Protein AF-0000000080694492 (afdb_homodimer)

pLDDT: mean 88.59, std 16.04, range [27.89, 98.94]

Structure (mmCIF, N/CA/C/O backbone):
data_AF-0000000080694492-model_v1
#
loop_
_entity.id
_entity.type
_entity.pdbx_description
1 polymer 'LacI family transcription regulator'
#
loop_
_atom_site.group_PDB
_atom_site.id
_atom_site.type_symbol
_atom_site.label_atom_id
_atom_site.label_alt_id
_atom_site.label_comp_id
_atom_site.label_asym_id
_atom_site.label_entity_id
_atom_site.label_seq_id
_atom_site.pdbx_PDB_ins_code
_atom_site.Cartn_x
_atom_site.Cartn_y
_atom_site.Cartn_z
_atom_site.occupancy
_atom_site.B_iso_or_equiv
_atom_site.auth_seq_id
_atom_site.auth_comp_id
_atom_site.auth_asym_id
_atom_site.auth_atom_id
_atom_site.pdbx_PDB_model_num
ATOM 1 N N . MET A 1 1 ? -54.281 37.969 2.914 1 27.89 1 MET A N 1
ATOM 2 C CA . MET A 1 1 ? -53.062 38.781 3.066 1 27.89 1 MET A CA 1
ATOM 3 C C . MET A 1 1 ? -52.062 38.094 3.977 1 27.89 1 MET A C 1
ATOM 5 O O . MET A 1 1 ? -52.094 38.25 5.195 1 27.89 1 MET A O 1
ATOM 9 N N . ALA A 1 2 ? -51.906 36.781 3.803 1 36.03 2 ALA A N 1
ATOM 10 C CA . ALA A 1 2 ? -51.125 35.844 4.605 1 36.03 2 ALA A CA 1
ATOM 11 C C . ALA A 1 2 ? -49.688 36.312 4.781 1 36.03 2 ALA A C 1
ATOM 13 O O . ALA A 1 2 ? -49.031 36.719 3.812 1 36.03 2 ALA A O 1
ATOM 14 N N . ASP A 1 3 ? -49.281 36.844 5.973 1 31.55 3 ASP A N 1
ATOM 15 C CA . ASP A 1 3 ? -48.031 37.375 6.457 1 31.55 3 ASP A CA 1
ATOM 16 C C . ASP A 1 3 ? -46.875 36.375 6.188 1 31.55 3 ASP A C 1
ATOM 18 O O . ASP A 1 3 ? -46.906 35.25 6.66 1 31.55 3 ASP A O 1
ATOM 22 N N . GLU A 1 4 ? -46.375 36.344 5.02 1 32.44 4 GLU A N 1
ATOM 23 C CA . GLU A 1 4 ? -45.281 35.469 4.605 1 32.44 4 GLU A CA 1
ATOM 24 C C . GLU A 1 4 ? -44.062 35.594 5.523 1 32.44 4 GLU A C 1
ATOM 26 O O . GLU A 1 4 ? -43.469 36.688 5.621 1 32.44 4 GLU A O 1
ATOM 31 N N . LYS A 1 5 ? -44.094 34.906 6.691 1 36.56 5 LYS A N 1
ATOM 32 C CA . LYS A 1 5 ? -43 34.969 7.645 1 36.56 5 LYS A CA 1
ATOM 33 C C . LYS A 1 5 ? -41.656 34.812 6.938 1 36.56 5 LYS A C 1
ATOM 35 O O . LYS A 1 5 ? -41.469 33.938 6.102 1 36.56 5 LYS A O 1
ATOM 40 N N . PRO A 1 6 ? -40.875 35.938 6.855 1 32.25 6 PRO A N 1
ATOM 41 C CA . PRO A 1 6 ? -39.594 35.906 6.156 1 32.25 6 PRO A CA 1
ATOM 42 C C . PRO A 1 6 ? -38.719 34.75 6.613 1 32.25 6 PRO A C 1
ATOM 44 O O . PRO A 1 6 ? -38.781 34.312 7.77 1 32.25 6 PRO A O 1
ATOM 47 N N . LEU A 1 7 ? -38.5 33.688 5.824 1 34.47 7 LEU A N 1
ATOM 48 C CA . LEU A 1 7 ? -37.562 32.625 6.07 1 34.47 7 LEU A CA 1
ATOM 49 C C . LEU A 1 7 ? -36.25 33.156 6.617 1 34.47 7 LEU A C 1
ATOM 51 O O . LEU A 1 7 ? -35.562 33.938 5.953 1 34.47 7 LEU A O 1
ATOM 55 N N . ILE A 1 8 ? -36.188 33.5 7.875 1 30.88 8 ILE A N 1
ATOM 56 C CA . ILE A 1 8 ? -34.938 33.906 8.531 1 30.88 8 ILE A CA 1
ATOM 57 C C . ILE A 1 8 ? -33.781 33.062 8.039 1 30.88 8 ILE A C 1
ATOM 59 O O . ILE A 1 8 ? -33.844 31.828 8.078 1 30.88 8 ILE A O 1
ATOM 63 N N . ARG A 1 9 ? -33 33.562 7.129 1 31.31 9 ARG A N 1
ATOM 64 C CA . ARG A 1 9 ? -31.703 33 6.707 1 31.31 9 ARG A CA 1
ATOM 65 C C . ARG A 1 9 ? -30.891 32.562 7.91 1 31.31 9 ARG A C 1
ATOM 67 O O . ARG A 1 9 ? -30.562 33.344 8.789 1 31.31 9 ARG A O 1
ATOM 74 N N . LYS A 1 10 ? -31.172 31.375 8.32 1 35.19 10 LYS A N 1
ATOM 75 C CA . LYS A 1 10 ? -30.25 30.828 9.32 1 35.19 10 LYS A CA 1
ATOM 76 C C . LYS A 1 10 ? -28.828 31.281 9.055 1 35.19 10 LYS A C 1
ATOM 78 O O . LYS A 1 10 ? -28.312 31.125 7.938 1 35.19 10 LYS A O 1
ATOM 83 N N . ARG A 1 11 ? -28.406 32.344 9.656 1 31.98 11 ARG A N 1
ATOM 84 C CA . ARG A 1 11 ? -27.016 32.719 9.648 1 31.98 11 ARG A CA 1
ATOM 85 C C . ARG A 1 11 ? -26.094 31.516 9.617 1 31.98 11 ARG A C 1
ATOM 87 O O . ARG A 1 11 ? -26.188 30.641 10.477 1 31.98 11 ARG A O 1
ATOM 94 N N . ARG A 1 12 ? -25.75 31.047 8.523 1 35.03 12 ARG A N 1
ATOM 95 C CA . ARG A 1 12 ? -24.859 30 8.062 1 35.03 12 ARG A CA 1
ATOM 96 C C . ARG A 1 12 ? -23.641 29.891 8.969 1 35.03 12 ARG A C 1
ATOM 98 O O . ARG A 1 12 ? -22.734 29.094 8.703 1 35.03 12 ARG A O 1
ATOM 105 N N . GLY A 1 13 ? -23.219 30.984 9.586 1 33 13 GLY A N 1
ATOM 106 C CA . GLY A 1 13 ? -21.969 30.953 10.328 1 33 13 GLY A CA 1
ATOM 107 C C . GLY A 1 13 ? -22.031 30.062 11.555 1 33 13 GLY A C 1
ATOM 108 O O . GLY A 1 13 ? -22.109 30.562 12.68 1 33 13 GLY A O 1
ATOM 109 N N . ALA A 1 14 ? -22.875 29.266 11.742 1 38.47 14 ALA A N 1
ATOM 110 C CA . ALA A 1 14 ? -22.875 28.406 12.914 1 38.47 14 ALA A CA 1
ATOM 111 C C . ALA A 1 14 ? -21.484 27.891 13.227 1 38.47 14 ALA A C 1
ATOM 113 O O . ALA A 1 14 ? -20.875 27.188 12.406 1 38.47 14 ALA A O 1
ATOM 114 N N . GLY A 1 15 ? -20.547 28.578 13.867 1 43.75 15 GLY A N 1
ATOM 115 C CA . GLY A 1 15 ? -19.141 28.625 14.227 1 43.75 15 GLY A CA 1
ATOM 116 C C . GLY A 1 15 ? -18.562 27.266 14.57 1 43.75 15 GLY A C 1
ATOM 117 O O . GLY A 1 15 ? -19.281 26.391 15.062 1 43.75 15 GLY A O 1
ATOM 118 N N . ARG A 1 16 ? -17.547 26.781 13.82 1 56 16 ARG A N 1
ATOM 119 C CA . ARG A 1 16 ? -16.703 25.656 14.211 1 56 16 ARG A CA 1
ATOM 120 C C . ARG A 1 16 ? -16.547 25.594 15.727 1 56 16 ARG A C 1
ATOM 122 O O . ARG A 1 16 ? -16.469 26.625 16.391 1 56 16 ARG A O 1
ATOM 129 N N . VAL A 1 17 ? -16.891 24.406 16.25 1 64.44 17 VAL A N 1
ATOM 130 C CA . VAL A 1 17 ? -16.641 24.234 17.672 1 64.44 17 VAL A CA 1
ATOM 131 C C . VAL A 1 17 ? -15.25 24.734 18.016 1 64.44 17 VAL A C 1
ATOM 133 O O . VAL A 1 17 ? -14.273 24.406 17.344 1 64.44 17 VAL A O 1
ATOM 136 N N . THR A 1 18 ? -15.18 25.734 18.766 1 72.88 18 THR A N 1
ATOM 137 C CA . THR A 1 18 ? -13.914 26.328 19.188 1 72.88 18 THR A CA 1
ATOM 138 C C . THR A 1 18 ? -13.445 25.688 20.5 1 72.88 18 THR A C 1
ATOM 140 O O . THR A 1 18 ? -14.203 24.969 21.156 1 72.88 18 THR A O 1
ATOM 143 N N . ILE A 1 19 ? -12.18 25.922 20.672 1 80 19 ILE A N 1
ATOM 144 C CA . ILE A 1 19 ? -11.617 25.438 21.938 1 80 19 ILE A CA 1
ATOM 145 C C . ILE A 1 19 ? -12.406 26.016 23.109 1 80 19 ILE A C 1
ATOM 147 O O . ILE A 1 19 ? -12.578 25.359 24.141 1 80 19 ILE A O 1
ATOM 151 N N . THR A 1 20 ? -12.953 27.188 22.891 1 80.69 20 THR A N 1
ATOM 152 C CA . THR A 1 20 ? -13.742 27.844 23.938 1 80.69 20 THR A CA 1
ATOM 153 C C . THR A 1 20 ? -15.062 27.109 24.156 1 80.69 20 THR A C 1
ATOM 155 O O . THR A 1 20 ? -15.516 26.984 25.297 1 80.69 20 THR A O 1
ATOM 158 N N . ALA A 1 21 ? -15.609 26.625 23.078 1 83.62 21 ALA A N 1
ATOM 159 C CA . ALA A 1 21 ? -16.844 25.859 23.188 1 83.62 21 ALA A CA 1
ATOM 160 C C . ALA A 1 21 ? -16.609 24.562 23.969 1 83.62 21 ALA A C 1
ATOM 162 O O . ALA A 1 21 ? -17.438 24.172 24.797 1 83.62 21 ALA A O 1
ATOM 163 N N . VAL A 1 22 ? -15.531 23.938 23.656 1 86.06 22 VAL A N 1
ATOM 164 C CA . VAL A 1 22 ? -15.172 22.719 24.359 1 86.06 22 VAL A CA 1
ATOM 165 C C . VAL A 1 22 ? -14.961 23.016 25.844 1 86.06 22 VAL A C 1
ATOM 167 O O . VAL A 1 22 ? -15.461 22.297 26.703 1 86.06 22 VAL A O 1
ATOM 170 N N . ALA A 1 23 ? -14.25 24.062 26.141 1 88.44 23 ALA A N 1
ATOM 171 C CA . ALA A 1 23 ? -13.953 24.469 27.516 1 88.44 23 ALA A CA 1
ATOM 172 C C . ALA A 1 23 ? -15.242 24.719 28.297 1 88.44 23 ALA A C 1
ATOM 174 O O . ALA A 1 23 ? -15.398 24.234 29.406 1 88.44 23 ALA A O 1
ATOM 175 N N . ARG A 1 24 ? -16.156 25.375 27.672 1 89.12 24 ARG A N 1
ATOM 176 C CA . ARG A 1 24 ? -17.438 25.703 28.281 1 89.12 24 ARG A CA 1
ATOM 177 C C . ARG A 1 24 ? -18.234 24.438 28.609 1 89.12 24 ARG A C 1
ATOM 179 O O . ARG A 1 24 ? -18.734 24.281 29.734 1 89.12 24 ARG A O 1
ATOM 186 N N . GLN A 1 25 ? -18.234 23.609 27.672 1 89.38 25 GLN A N 1
ATOM 187 C CA . GLN A 1 25 ? -19.047 22.406 27.859 1 89.38 25 GLN A CA 1
ATOM 188 C C . GLN A 1 25 ? -18.406 21.453 28.859 1 89.38 25 GLN A C 1
ATOM 190 O O . GLN A 1 25 ? -19.109 20.766 29.609 1 89.38 25 GLN A O 1
ATOM 195 N N . ALA A 1 26 ? -17.141 21.359 28.828 1 90.5 26 ALA A N 1
ATOM 196 C CA . ALA A 1 26 ? -16.422 20.484 29.734 1 90.5 26 ALA A CA 1
ATOM 197 C C . ALA A 1 26 ? -16.281 21.109 31.125 1 90.5 26 ALA A C 1
ATOM 199 O O . ALA A 1 26 ? -15.891 20.438 32.094 1 90.5 26 ALA A O 1
ATOM 200 N N . GLY A 1 27 ? -16.5 22.375 31.312 1 91.06 27 GLY A N 1
ATOM 201 C CA . GLY A 1 27 ? -16.406 23.062 32.594 1 91.06 27 GLY A CA 1
ATOM 202 C C . GLY A 1 27 ? -14.977 23.344 33 1 91.06 27 GLY A C 1
ATOM 203 O O . GLY A 1 27 ? -14.633 23.234 34.188 1 91.06 27 GLY A O 1
ATOM 204 N N . VAL A 1 28 ? -14.148 23.531 32.031 1 91.88 28 VAL A N 1
ATOM 205 C CA . VAL A 1 28 ? -12.75 23.828 32.312 1 91.88 28 VAL A CA 1
ATOM 206 C C . VAL A 1 28 ? -12.305 25.062 31.516 1 91.88 28 VAL A C 1
ATOM 208 O O . VAL A 1 28 ? -13.078 25.609 30.734 1 91.88 28 VAL A O 1
ATOM 211 N N . SER A 1 29 ? -11.086 25.562 31.781 1 88.38 29 SER A N 1
ATOM 212 C CA . SER A 1 29 ? -10.523 26.672 31.031 1 88.38 29 SER A CA 1
ATOM 213 C C . SER A 1 29 ? -10.055 26.219 29.656 1 88.38 29 SER A C 1
ATOM 215 O O . SER A 1 29 ? -9.766 25.047 29.438 1 88.38 29 SER A O 1
ATOM 217 N N . ALA A 1 30 ? -9.938 27.188 28.703 1 87.12 30 ALA A N 1
ATOM 218 C CA . ALA A 1 30 ? -9.398 26.891 27.375 1 87.12 30 ALA A CA 1
ATOM 219 C C . ALA A 1 30 ? -7.965 26.391 27.469 1 87.12 30 ALA A C 1
ATOM 221 O O . ALA A 1 30 ? -7.555 25.531 26.688 1 87.12 30 ALA A O 1
ATOM 222 N N . ILE A 1 31 ? -7.266 26.859 28.438 1 80.94 31 ILE A N 1
ATOM 223 C CA . ILE A 1 31 ? -5.879 26.453 28.656 1 80.94 31 ILE A CA 1
ATOM 224 C C . ILE A 1 31 ? -5.828 24.969 29.031 1 80.94 31 ILE A C 1
ATOM 226 O O . ILE A 1 31 ? -4.949 24.234 28.578 1 80.94 31 ILE A O 1
ATOM 230 N N . THR A 1 32 ? -6.781 24.625 29.812 1 86.56 32 THR A N 1
ATOM 231 C CA . THR A 1 32 ? -6.84 23.219 30.234 1 86.56 32 THR A CA 1
ATOM 232 C C . THR A 1 32 ? -7.156 22.312 29.047 1 86.56 32 THR A C 1
ATOM 234 O O . THR A 1 32 ? -6.598 21.219 28.938 1 86.56 32 THR A O 1
ATOM 237 N N . VAL A 1 33 ? -8.039 22.781 28.172 1 84.62 33 VAL A N 1
ATOM 238 C CA . VAL A 1 33 ? -8.359 22.016 26.969 1 84.62 33 VAL A CA 1
ATOM 239 C C . VAL A 1 33 ? -7.121 21.922 26.078 1 84.62 33 VAL A C 1
ATOM 241 O O . VAL A 1 33 ? -6.824 20.859 25.531 1 84.62 33 VAL A O 1
ATOM 244 N N . SER A 1 34 ? -6.398 22.984 26 1 78.5 34 SER A N 1
ATOM 245 C CA . SER A 1 34 ? -5.168 23 25.219 1 78.5 34 SER A CA 1
ATOM 246 C C . SER A 1 34 ? -4.145 22.016 25.781 1 78.5 34 SER A C 1
ATOM 248 O O . SER A 1 34 ? -3.508 21.281 25.016 1 78.5 34 SER A O 1
ATOM 250 N N . ARG A 1 35 ? -4.074 22 27.094 1 76.12 35 ARG A N 1
ATOM 251 C CA . ARG A 1 35 ? -3.156 21.078 27.766 1 76.12 35 ARG A CA 1
ATOM 252 C C . ARG A 1 35 ? -3.57 19.641 27.547 1 76.12 35 ARG A C 1
ATOM 254 O O . ARG A 1 35 ? -2.719 18.75 27.406 1 76.12 35 ARG A O 1
ATOM 261 N N . TYR A 1 36 ? -4.883 19.391 27.453 1 79.12 36 TYR A N 1
ATOM 262 C CA . TYR A 1 36 ? -5.402 18.062 27.188 1 79.12 36 TYR A CA 1
ATOM 263 C C . TYR A 1 36 ? -4.855 17.516 25.859 1 79.12 36 TYR A C 1
ATOM 265 O O . TYR A 1 36 ? -4.496 16.344 25.766 1 79.12 36 TYR A O 1
ATOM 273 N N . PHE A 1 37 ? -4.719 18.375 24.922 1 69.06 37 PHE A N 1
ATOM 274 C CA . PHE A 1 37 ? -4.277 17.938 23.594 1 69.06 37 PHE A CA 1
ATOM 275 C C . PHE A 1 37 ? -2.756 17.875 23.531 1 69.06 37 PHE A C 1
ATOM 277 O O . PHE A 1 37 ? -2.195 17 22.875 1 69.06 37 PHE A O 1
ATOM 284 N N . ASN A 1 38 ? -2.074 18.781 24.281 1 66.5 38 ASN A N 1
ATOM 285 C CA . ASN A 1 38 ? -0.644 18.969 24.078 1 66.5 38 ASN A CA 1
ATOM 286 C C . ASN A 1 38 ? 0.18 18.281 25.156 1 66.5 38 ASN A C 1
ATOM 288 O O . ASN A 1 38 ? 1.301 17.828 24.891 1 66.5 38 ASN A O 1
ATOM 292 N N . GLN A 1 39 ? -0.332 18.281 26.312 1 71.75 39 GLN A N 1
ATOM 293 C CA . GLN A 1 39 ? 0.322 17.688 27.469 1 71.75 39 GLN A CA 1
ATOM 294 C C . GLN A 1 39 ? -0.688 16.969 28.375 1 71.75 39 GLN A C 1
ATOM 296 O O . GLN A 1 39 ? -0.888 17.359 29.531 1 71.75 39 GLN A O 1
ATOM 301 N N . PRO A 1 40 ? -1.176 15.914 27.812 1 75.25 40 PRO A N 1
ATOM 302 C CA . PRO A 1 40 ? -2.264 15.273 28.562 1 75.25 40 PRO A CA 1
ATOM 303 C C . PRO A 1 40 ? -1.828 14.789 29.938 1 75.25 40 PRO A C 1
ATOM 305 O O . PRO A 1 40 ? -2.656 14.672 30.844 1 75.25 40 PRO A O 1
ATOM 308 N N . GLU A 1 41 ? -0.563 14.531 30.062 1 74.62 41 GLU A N 1
ATOM 309 C CA . GLU A 1 41 ? -0.059 14.055 31.344 1 74.62 41 GLU A CA 1
ATOM 310 C C . GLU A 1 41 ? -0.213 15.109 32.438 1 74.62 41 GLU A C 1
ATOM 312 O O . GLU A 1 41 ? -0.197 14.789 33.625 1 74.62 41 GLU A O 1
ATOM 317 N N . GLN A 1 42 ? -0.418 16.281 32.031 1 79.81 42 GLN A N 1
ATOM 318 C CA . GLN A 1 42 ? -0.552 17.375 32.969 1 79.81 42 GLN A CA 1
ATOM 319 C C . GLN A 1 42 ? -2.012 17.594 33.375 1 79.81 42 GLN A C 1
ATOM 321 O O . GLN A 1 42 ? -2.316 18.438 34.219 1 79.81 42 GLN A O 1
ATOM 326 N N . VAL A 1 43 ? -2.857 16.797 32.781 1 83.94 43 VAL A N 1
ATOM 327 C CA . VAL A 1 43 ? -4.289 16.891 33.062 1 83.94 43 VAL A CA 1
ATOM 328 C C . VAL A 1 43 ? -4.754 15.633 33.812 1 83.94 43 VAL A C 1
ATOM 330 O O . VAL A 1 43 ? -4.355 14.516 33.469 1 83.94 43 VAL A O 1
ATOM 333 N N . SER A 1 44 ? -5.477 15.82 34.906 1 87.38 44 SER A N 1
ATOM 334 C CA . SER A 1 44 ? -5.941 14.695 35.719 1 87.38 44 SER A CA 1
ATOM 335 C C . SER A 1 44 ? -6.77 13.727 34.875 1 87.38 44 SER A C 1
ATOM 337 O O . SER A 1 44 ? -7.359 14.109 33.875 1 87.38 44 SER A O 1
ATOM 339 N N . SER A 1 45 ? -6.812 12.492 35.312 1 88.62 45 SER A N 1
ATOM 340 C CA . SER A 1 45 ? -7.527 11.445 34.594 1 88.62 45 SER A CA 1
ATOM 341 C C . SER A 1 45 ? -9.008 11.773 34.469 1 88.62 45 SER A C 1
ATOM 343 O O . SER A 1 45 ? -9.609 11.547 33.406 1 88.62 45 SER A O 1
ATOM 345 N N . GLU A 1 46 ? -9.539 12.266 35.469 1 87.81 46 GLU A N 1
ATOM 346 C CA . GLU A 1 46 ? -10.953 12.625 35.469 1 87.81 46 GLU A CA 1
ATOM 347 C C . GLU A 1 46 ? -11.242 13.711 34.438 1 87.81 46 GLU A C 1
ATOM 349 O O . GLU A 1 46 ? -12.188 13.602 33.656 1 87.81 46 GLU A O 1
ATOM 354 N N . LEU A 1 47 ? -10.414 14.672 34.469 1 89.25 47 LEU A N 1
ATOM 355 C CA . LEU A 1 47 ? -10.602 15.781 33.531 1 89.25 47 LEU A CA 1
ATOM 356 C C . LEU A 1 47 ? -10.344 15.344 32.094 1 89.25 47 LEU A C 1
ATOM 358 O O . LEU A 1 47 ? -11.039 15.781 31.172 1 89.25 47 LEU A O 1
ATOM 362 N N . ARG A 1 48 ? -9.422 14.516 31.844 1 88.88 48 ARG A N 1
ATOM 363 C CA . ARG A 1 48 ? -9.117 14 30.516 1 88.88 48 ARG A CA 1
ATOM 364 C C . ARG A 1 48 ? -10.328 13.297 29.922 1 88.88 48 ARG A C 1
ATOM 366 O O . ARG A 1 48 ? -10.656 13.492 28.75 1 88.88 48 ARG A O 1
ATOM 373 N N . GLU A 1 49 ? -10.953 12.523 30.734 1 87.38 49 GLU A N 1
ATOM 374 C CA . GLU A 1 49 ? -12.125 11.789 30.266 1 87.38 49 GLU A CA 1
ATOM 375 C C . GLU A 1 49 ? -13.273 12.734 29.922 1 87.38 49 GLU A C 1
ATOM 377 O O . GLU A 1 49 ? -13.953 12.555 28.906 1 87.38 49 GLU A O 1
ATOM 382 N N . ARG A 1 50 ? -13.477 13.656 30.797 1 88 50 ARG A N 1
ATOM 383 C CA . ARG A 1 50 ? -14.539 14.625 30.562 1 88 50 ARG A CA 1
ATOM 384 C C . ARG A 1 50 ? -14.289 15.422 29.281 1 88 50 ARG A C 1
ATOM 386 O O . ARG A 1 50 ? -15.203 15.625 28.484 1 88 50 ARG A O 1
ATOM 393 N N . ILE A 1 51 ? -13.094 15.852 29.156 1 88.25 51 ILE A N 1
ATOM 394 C CA . ILE A 1 51 ? -12.734 16.625 27.969 1 88.25 51 ILE A CA 1
ATOM 395 C C . ILE A 1 51 ? -12.836 15.75 26.719 1 88.25 51 ILE A C 1
ATOM 397 O O . ILE A 1 51 ? -13.375 16.172 25.703 1 88.25 51 ILE A O 1
ATOM 401 N N . ALA A 1 52 ? -12.352 14.547 26.859 1 84.25 52 ALA A N 1
ATOM 402 C CA . ALA A 1 52 ? -12.43 13.602 25.75 1 84.25 52 ALA A CA 1
ATOM 403 C C . ALA A 1 52 ? -13.867 13.406 25.297 1 84.25 52 ALA A C 1
ATOM 405 O O . ALA A 1 52 ? -14.156 13.398 24.094 1 84.25 52 ALA A O 1
ATOM 406 N N . SER A 1 53 ? -14.695 13.211 26.25 1 84.38 53 SER A N 1
ATOM 407 C CA . SER A 1 53 ? -16.109 13.023 25.938 1 84.38 53 SER A CA 1
ATOM 408 C C . SER A 1 53 ? -16.703 14.242 25.25 1 84.38 53 SER A C 1
ATOM 410 O O . SER A 1 53 ? -17.484 14.109 24.312 1 84.38 53 SER A O 1
ATOM 412 N N . THR A 1 54 ? -16.375 15.398 25.719 1 84.31 54 THR A N 1
ATOM 413 C CA . THR A 1 54 ? -16.875 16.641 25.156 1 84.31 54 THR A CA 1
ATOM 414 C C . THR A 1 54 ? -16.344 16.844 23.734 1 84.31 54 THR A C 1
ATOM 416 O O . THR A 1 54 ? -17.078 17.234 22.828 1 84.31 54 THR A O 1
ATOM 419 N N . VAL A 1 55 ? -15.078 16.531 23.609 1 77.81 55 VAL A N 1
ATOM 420 C CA . VAL A 1 55 ? -14.414 16.672 22.312 1 77.81 55 VAL A CA 1
ATOM 421 C C . VAL A 1 55 ? -15.078 15.742 21.297 1 77.81 55 VAL A C 1
ATOM 423 O O . VAL A 1 55 ? -15.367 16.156 20.172 1 77.81 55 VAL A O 1
ATOM 426 N N . SER A 1 56 ? -15.273 14.625 21.766 1 75.69 56 SER A N 1
ATOM 427 C CA . SER A 1 56 ? -15.922 13.641 20.906 1 75.69 56 SER A CA 1
ATOM 428 C C . SER A 1 56 ? -17.344 14.055 20.562 1 75.69 56 SER A C 1
ATOM 430 O O . SER A 1 56 ? -17.766 13.961 19.406 1 75.69 56 SER A O 1
ATOM 432 N N . ALA A 1 57 ? -18.062 14.523 21.547 1 74.19 57 ALA A N 1
ATOM 433 C CA . ALA A 1 57 ? -19.469 14.891 21.375 1 74.19 57 ALA A CA 1
ATOM 434 C C . ALA A 1 57 ? -19.609 16.078 20.438 1 74.19 57 ALA A C 1
ATOM 436 O O . ALA A 1 57 ? -20.547 16.125 19.625 1 74.19 57 ALA A O 1
ATOM 437 N N . LEU A 1 58 ? -18.656 16.984 20.547 1 74.31 58 LEU A N 1
ATOM 438 C CA . LEU A 1 58 ? -18.766 18.219 19.781 1 74.31 58 LEU A CA 1
ATOM 439 C C . LEU A 1 58 ? -18.062 18.078 18.438 1 74.31 58 LEU A C 1
ATOM 441 O O . LEU A 1 58 ? -18.219 18.938 17.547 1 74.31 58 LEU A O 1
ATOM 445 N N . GLY A 1 59 ? -17.297 17.031 18.359 1 66 59 GLY A N 1
ATOM 446 C CA . GLY A 1 59 ? -16.5 16.875 17.156 1 66 59 GLY A CA 1
ATOM 447 C C . GLY A 1 59 ? -15.398 17.906 17.016 1 66 59 GLY A C 1
ATOM 448 O O . GLY A 1 59 ? -15.086 18.359 15.914 1 66 59 GLY A O 1
ATOM 449 N N . TYR A 1 60 ? -14.867 18.328 18.203 1 67.31 60 TYR A N 1
ATOM 450 C CA . TYR A 1 60 ? -13.852 19.375 18.203 1 67.31 60 TYR A CA 1
ATOM 451 C C . TYR A 1 60 ? -12.516 18.828 17.703 1 67.31 60 TYR A C 1
ATOM 453 O O . TYR A 1 60 ? -12.078 17.766 18.141 1 67.31 60 TYR A O 1
ATOM 461 N N . VAL A 1 61 ? -11.922 19.531 16.734 1 60.44 61 VAL A N 1
ATOM 462 C CA . VAL A 1 61 ? -10.578 19.266 16.25 1 60.44 61 VAL A CA 1
ATOM 463 C C . VAL A 1 61 ? -9.711 20.516 16.422 1 60.44 61 VAL A C 1
ATOM 465 O O . VAL A 1 61 ? -10.047 21.578 15.906 1 60.44 61 VAL A O 1
ATOM 468 N N . PRO A 1 62 ? -8.641 20.422 17.281 1 60.03 62 PRO A N 1
ATOM 469 C CA . PRO A 1 62 ? -7.762 21.594 17.406 1 60.03 62 PRO A CA 1
ATOM 470 C C . PRO A 1 62 ? -7.145 22.016 16.078 1 60.03 62 PRO A C 1
ATOM 472 O O . PRO A 1 62 ? -6.707 21.172 15.297 1 60.03 62 PRO A O 1
ATOM 475 N N . ASN A 1 63 ? -7.332 23.297 15.688 1 60 63 ASN A N 1
ATOM 476 C CA . ASN A 1 63 ? -6.691 23.828 14.492 1 60 63 ASN A CA 1
ATOM 477 C C . ASN A 1 63 ? -5.215 24.141 14.734 1 60 63 ASN A C 1
ATOM 479 O O . ASN A 1 63 ? -4.883 25.031 15.516 1 60 63 ASN A O 1
ATOM 483 N N . LEU A 1 64 ? -4.379 23.406 14.242 1 57.38 64 LEU A N 1
ATOM 484 C CA . LEU A 1 64 ? -2.947 23.547 14.484 1 57.38 64 LEU A CA 1
ATOM 485 C C . LEU A 1 64 ? -2.344 24.594 13.562 1 57.38 64 LEU A C 1
ATOM 487 O O . LEU A 1 64 ? -1.209 25.031 13.766 1 57.38 64 LEU A O 1
ATOM 491 N N . VAL A 1 65 ? -3.109 25.016 12.523 1 52.81 65 VAL A N 1
ATOM 492 C CA . VAL A 1 65 ? -2.598 25.953 11.523 1 52.81 65 VAL A CA 1
ATOM 493 C C . VAL A 1 65 ? -3.002 27.375 11.875 1 52.81 65 VAL A C 1
ATOM 495 O O . VAL A 1 65 ? -4.191 27.688 11.969 1 52.81 65 VAL A O 1
ATOM 498 N N . ALA A 1 66 ? -2.766 28 13.047 1 45.12 66 ALA A N 1
ATOM 499 C CA . ALA A 1 66 ? -3.211 29.328 13.445 1 45.12 66 ALA A CA 1
ATOM 500 C C . ALA A 1 66 ? -2.688 30.391 12.477 1 45.12 66 ALA A C 1
ATOM 502 O O . ALA A 1 66 ? -3.055 31.562 12.578 1 45.12 66 ALA A O 1
ATOM 503 N N . GLY A 1 67 ? -1.548 30.312 11.938 1 41.09 67 GLY A N 1
ATOM 504 C CA . GLY A 1 67 ? -1.061 31.594 11.469 1 41.09 67 GLY A CA 1
ATOM 505 C C . GLY A 1 67 ? -1.936 32.219 10.398 1 41.09 67 GLY A C 1
ATOM 506 O O . GLY A 1 67 ? -2.77 31.531 9.797 1 41.09 67 GLY A O 1
ATOM 507 N N . GLY A 1 68 ? -2.148 33.625 10.5 1 39.34 68 GLY A N 1
ATOM 508 C CA . GLY A 1 68 ? -2.787 34.5 9.516 1 39.34 68 GLY A CA 1
ATOM 509 C C . GLY A 1 68 ? -2.867 33.844 8.141 1 39.34 68 GLY A C 1
ATOM 510 O O . GLY A 1 68 ? -3.604 34.344 7.273 1 39.34 68 GLY A O 1
ATOM 511 N N . LEU A 1 69 ? -1.932 33.062 7.762 1 37.06 69 LEU A N 1
ATOM 512 C CA . LEU A 1 69 ? -1.848 32.469 6.434 1 37.06 69 LEU A CA 1
ATOM 513 C C . LEU A 1 69 ? -2.76 31.25 6.328 1 37.06 69 LEU A C 1
ATOM 515 O O . LEU A 1 69 ? -2.711 30.516 5.336 1 37.06 69 LEU A O 1
ATOM 519 N N . ALA A 1 70 ? -3.412 30.922 7.25 1 41.34 70 ALA A N 1
ATOM 520 C CA . ALA A 1 70 ? -4.445 29.891 7.32 1 41.34 70 ALA A CA 1
ATOM 521 C C . ALA A 1 70 ? -5.391 29.984 6.125 1 41.34 70 ALA A C 1
ATOM 523 O O . ALA A 1 70 ? -5.977 28.984 5.715 1 41.34 70 ALA A O 1
ATOM 524 N N . SER A 1 71 ? -5.637 31.281 5.84 1 40.16 71 SER A N 1
ATOM 525 C CA . SER A 1 71 ? -6.516 31.406 4.684 1 40.16 71 SER A CA 1
ATOM 526 C C . SER A 1 71 ? -5.949 30.672 3.471 1 40.16 71 SER A C 1
ATOM 528 O O . SER A 1 71 ? -6.602 30.594 2.43 1 40.16 71 SER A O 1
ATOM 530 N N . ALA A 1 72 ? -4.629 30.656 3.406 1 44.41 72 ALA A N 1
ATOM 531 C CA . ALA A 1 72 ? -4.059 30.031 2.215 1 44.41 72 ALA A CA 1
ATOM 532 C C . ALA A 1 72 ? -4.422 28.547 2.143 1 44.41 72 ALA A C 1
ATOM 534 O O . ALA A 1 72 ? -4.102 27.781 3.051 1 44.41 72 ALA A O 1
ATOM 535 N N . ARG A 1 73 ? -5.566 28.359 1.445 1 55.03 73 ARG A N 1
ATOM 536 C CA . ARG A 1 73 ? -6.207 27.078 1.19 1 55.03 73 ARG A CA 1
ATOM 537 C C . ARG A 1 73 ? -5.172 25.969 1.017 1 55.03 73 ARG A C 1
ATOM 539 O O . ARG A 1 73 ? -4.289 26.078 0.164 1 55.03 73 ARG A O 1
ATOM 546 N N . SER A 1 74 ? -5.051 25.078 2.025 1 75.56 74 SER A N 1
ATOM 547 C CA . SER A 1 74 ? -4.195 23.906 1.961 1 75.56 74 SER A CA 1
ATOM 548 C C . SER A 1 74 ? -4.312 23.203 0.608 1 75.56 74 SER A C 1
ATOM 550 O O . SER A 1 74 ? -5.402 23.125 0.039 1 75.56 74 SER A O 1
ATOM 552 N N . ARG A 1 75 ? -3.242 23.109 -0.117 1 85.19 75 ARG A N 1
ATOM 553 C CA . ARG A 1 75 ? -3.236 22.312 -1.338 1 85.19 75 ARG A CA 1
ATOM 554 C C . ARG A 1 75 ? -3 20.828 -1.025 1 85.19 75 ARG A C 1
ATOM 556 O O . ARG A 1 75 ? -2.512 20.078 -1.874 1 85.19 75 ARG A O 1
ATOM 563 N N . VAL A 1 76 ? -3.338 20.562 0.251 1 90.44 76 VAL A N 1
ATOM 564 C CA . VAL A 1 76 ? -3.203 19.172 0.681 1 90.44 76 VAL A CA 1
ATOM 565 C C . VAL A 1 76 ? -4.582 18.531 0.784 1 90.44 76 VAL A C 1
ATOM 567 O O . VAL A 1 76 ? -5.508 19.109 1.348 1 90.44 76 VAL A O 1
ATOM 570 N N . VAL A 1 77 ? -4.633 17.406 0.149 1 96 77 VAL A N 1
ATOM 571 C CA . VAL A 1 77 ? -5.832 16.594 0.286 1 96 77 VAL A CA 1
ATOM 572 C C . VAL A 1 77 ? -5.508 15.328 1.085 1 96 77 VAL A C 1
ATOM 574 O O . VAL A 1 77 ? -4.488 14.68 0.845 1 96 77 VAL A O 1
ATOM 577 N N . ALA A 1 78 ? -6.375 15.055 2.102 1 96.19 78 ALA A N 1
ATOM 578 C CA . ALA A 1 78 ? -6.16 13.914 2.986 1 96.19 78 ALA A CA 1
ATOM 579 C C . ALA A 1 78 ? -7.051 12.734 2.592 1 96.19 78 ALA A C 1
ATOM 581 O O . ALA A 1 78 ? -8.219 12.922 2.242 1 96.19 78 ALA A O 1
ATOM 582 N N . MET A 1 79 ? -6.438 11.586 2.627 1 96.94 79 MET A N 1
ATOM 583 C CA . MET A 1 79 ? -7.188 10.367 2.346 1 96.94 79 MET A CA 1
ATOM 584 C C . MET A 1 79 ? -6.914 9.297 3.402 1 96.94 79 MET A C 1
ATOM 586 O O . MET A 1 79 ? -5.762 9.078 3.781 1 96.94 79 MET A O 1
ATOM 590 N N . VAL A 1 80 ? -7.984 8.688 3.953 1 96.44 80 VAL A N 1
ATOM 591 C CA . VAL A 1 80 ? -7.855 7.562 4.871 1 96.44 80 VAL A CA 1
ATOM 592 C C . VAL A 1 80 ? -8.367 6.289 4.195 1 96.44 80 VAL A C 1
ATOM 594 O O . VAL A 1 80 ? -9.508 6.23 3.748 1 96.44 80 VAL A O 1
ATOM 597 N N . ILE A 1 81 ? -7.5 5.305 4.102 1 94.06 81 ILE A N 1
ATOM 598 C CA . ILE A 1 81 ? -7.871 4.043 3.475 1 94.06 81 ILE A CA 1
ATOM 599 C C . ILE A 1 81 ? -7.711 2.9 4.477 1 94.06 81 ILE A C 1
ATOM 601 O O . ILE A 1 81 ? -6.918 2.996 5.418 1 94.06 81 ILE A O 1
ATOM 605 N N . PRO A 1 82 ? -8.453 1.792 4.332 1 91.75 82 PRO A N 1
ATOM 606 C CA . PRO A 1 82 ? -8.414 0.694 5.301 1 91.75 82 PRO A CA 1
ATOM 607 C C . PRO A 1 82 ? -7.078 -0.039 5.309 1 91.75 82 PRO A C 1
ATOM 609 O O . PRO A 1 82 ? -6.68 -0.594 6.336 1 91.75 82 PRO A O 1
ATOM 612 N N . ASN A 1 83 ? -6.527 -0.114 4.133 1 84.25 83 ASN A N 1
ATOM 613 C CA . ASN A 1 83 ? -5.289 -0.882 4.066 1 84.25 83 ASN A CA 1
ATOM 614 C C . ASN A 1 83 ? -4.398 -0.416 2.918 1 84.25 83 ASN A C 1
ATOM 616 O O . ASN A 1 83 ? -4.82 -0.421 1.761 1 84.25 83 ASN A O 1
ATOM 620 N N . ILE A 1 84 ? -3.193 -0.104 3.279 1 78.56 84 ILE A N 1
ATOM 621 C CA . ILE A 1 84 ? -2.273 0.364 2.248 1 78.56 84 ILE A CA 1
ATOM 622 C C . ILE A 1 84 ? -1.427 -0.802 1.744 1 78.56 84 ILE A C 1
ATOM 624 O O . ILE A 1 84 ? -0.735 -0.683 0.73 1 78.56 84 ILE A O 1
ATOM 628 N N . SER A 1 85 ? -1.486 -1.93 2.385 1 70.25 85 SER A N 1
ATOM 629 C CA . SER A 1 85 ? -0.669 -3.082 2.016 1 70.25 85 SER A CA 1
ATOM 630 C C . SER A 1 85 ? -1.363 -3.936 0.959 1 70.25 85 SER A C 1
ATOM 632 O O . SER A 1 85 ? -0.726 -4.766 0.309 1 70.25 85 SER A O 1
ATOM 634 N N . GLY A 1 86 ? -2.623 -3.682 0.802 1 73.19 86 GLY A N 1
ATOM 635 C CA . GLY A 1 86 ? -3.35 -4.445 -0.201 1 73.19 86 GLY A CA 1
ATOM 636 C C . GLY A 1 86 ? -3.482 -3.715 -1.524 1 73.19 86 GLY A C 1
ATOM 637 O O . GLY A 1 86 ? -3.596 -2.486 -1.554 1 73.19 86 GLY A O 1
ATOM 638 N N . PRO A 1 87 ? -3.316 -4.5 -2.58 1 81.88 87 PRO A N 1
ATOM 639 C CA . PRO A 1 87 ? -3.322 -3.871 -3.902 1 81.88 87 PRO A CA 1
ATOM 640 C C . PRO A 1 87 ? -4.695 -3.322 -4.289 1 81.88 87 PRO A C 1
ATOM 642 O O . PRO A 1 87 ? -4.812 -2.574 -5.262 1 81.88 87 PRO A O 1
ATOM 645 N N . ILE A 1 88 ? -5.676 -3.607 -3.529 1 88 88 ILE A N 1
ATOM 646 C CA . ILE A 1 88 ? -7.047 -3.348 -3.951 1 88 88 ILE A CA 1
ATOM 647 C C . ILE A 1 88 ? -7.266 -1.845 -4.105 1 88 88 ILE A C 1
ATOM 649 O O . ILE A 1 88 ? -8.039 -1.408 -4.961 1 88 88 ILE A O 1
ATOM 653 N N . PHE A 1 89 ? -6.551 -1.004 -3.365 1 91.94 89 PHE A N 1
ATOM 654 C CA . PHE A 1 89 ? -6.785 0.435 -3.396 1 91.94 89 PHE A CA 1
ATOM 655 C C . PHE A 1 89 ? -5.73 1.135 -4.246 1 91.94 89 PHE A C 1
ATOM 657 O O . PHE A 1 89 ? -5.77 2.355 -4.414 1 91.94 89 PHE A O 1
ATOM 664 N N . ALA A 1 90 ? -4.863 0.381 -4.789 1 89 90 ALA A N 1
ATOM 665 C CA . ALA A 1 90 ? -3.727 0.964 -5.496 1 89 90 ALA A CA 1
ATOM 666 C C . ALA A 1 90 ? -4.191 1.83 -6.664 1 89 90 ALA A C 1
ATOM 668 O O . ALA A 1 90 ? -3.748 2.971 -6.812 1 89 90 ALA A O 1
ATOM 669 N N . ASN A 1 91 ? -5.133 1.333 -7.422 1 92 91 ASN A N 1
ATOM 670 C CA . ASN A 1 91 ? -5.617 2.072 -8.578 1 92 91 ASN A CA 1
ATOM 671 C C . ASN A 1 91 ? -6.414 3.307 -8.164 1 92 91 ASN A C 1
ATOM 673 O O . ASN A 1 91 ? -6.383 4.328 -8.852 1 92 91 ASN A O 1
ATOM 677 N N . THR A 1 92 ? -7.086 3.188 -7.059 1 95.81 92 THR A N 1
ATOM 678 C CA . THR A 1 92 ? -7.812 4.344 -6.539 1 95.81 92 THR A CA 1
ATOM 679 C C . THR A 1 92 ? -6.844 5.457 -6.148 1 95.81 92 THR A C 1
ATOM 681 O O . THR A 1 92 ? -7.016 6.605 -6.559 1 95.81 92 THR A O 1
ATOM 684 N N . ILE A 1 93 ? -5.855 5.07 -5.406 1 93.81 93 ILE A N 1
ATOM 685 C CA . ILE A 1 93 ? -4.871 6.039 -4.926 1 93.81 93 ILE A CA 1
ATOM 686 C C . ILE A 1 93 ? -4.148 6.672 -6.113 1 93.81 93 ILE A C 1
ATOM 688 O O . ILE A 1 93 ? -3.965 7.887 -6.16 1 93.81 93 ILE A O 1
ATOM 692 N N . GLN A 1 94 ? -3.822 5.852 -7.07 1 90.12 94 GLN A N 1
ATOM 693 C CA . GLN A 1 94 ? -3.109 6.34 -8.25 1 90.12 94 GLN A CA 1
ATOM 694 C C . GLN A 1 94 ? -3.955 7.344 -9.023 1 90.12 94 GLN A C 1
ATOM 696 O O . GLN A 1 94 ? -3.492 8.438 -9.344 1 90.12 94 GLN A O 1
ATOM 701 N N . GLY A 1 95 ? -5.129 6.961 -9.398 1 94.56 95 GLY A N 1
ATOM 702 C CA . GLY A 1 95 ? -6.012 7.859 -10.125 1 94.56 95 GLY A CA 1
ATOM 703 C C . GLY A 1 95 ? -6.273 9.164 -9.391 1 94.56 95 GLY A C 1
ATOM 704 O O . GLY A 1 95 ? -6.273 10.234 -10 1 94.56 95 GLY A O 1
ATOM 705 N N . PHE A 1 96 ? -6.453 8.992 -8.086 1 96.88 96 PHE A N 1
ATOM 706 C CA . PHE A 1 96 ? -6.711 10.148 -7.242 1 96.88 96 PHE A CA 1
ATOM 707 C C . PHE A 1 96 ? -5.508 11.086 -7.227 1 96.88 96 PHE A C 1
ATOM 709 O O . PHE A 1 96 ? -5.645 12.281 -7.477 1 96.88 96 PHE A O 1
ATOM 716 N N . SER A 1 97 ? -4.387 10.539 -6.93 1 94.06 97 SER A N 1
ATOM 717 C CA . SER A 1 97 ? -3.15 11.305 -6.809 1 94.06 97 SER A CA 1
ATOM 718 C C . SER A 1 97 ? -2.779 11.961 -8.133 1 94.06 97 SER A C 1
ATOM 720 O O . SER A 1 97 ? -2.432 13.148 -8.164 1 94.06 97 SER A O 1
ATOM 722 N N . ASP A 1 98 ? -2.867 11.242 -9.219 1 93.19 98 ASP A N 1
ATOM 723 C CA . ASP A 1 98 ? -2.518 11.773 -10.531 1 93.19 98 ASP A CA 1
ATOM 724 C C . ASP A 1 98 ? -3.41 12.961 -10.898 1 93.19 98 ASP A C 1
ATOM 726 O O . ASP A 1 98 ? -2.924 13.984 -11.383 1 93.19 98 ASP A O 1
ATOM 730 N N . THR A 1 99 ? -4.617 12.789 -10.656 1 96.5 99 THR A N 1
ATOM 731 C CA . THR A 1 99 ? -5.574 13.836 -10.992 1 96.5 99 THR A CA 1
ATOM 732 C C . THR A 1 99 ? -5.316 15.086 -10.156 1 96.5 99 THR A C 1
ATOM 734 O O . THR A 1 99 ? -5.297 16.203 -10.68 1 96.5 99 THR A O 1
ATOM 737 N N . LEU A 1 100 ? -5.051 14.93 -8.875 1 95.62 100 LEU A N 1
ATOM 738 C CA . LEU A 1 100 ? -4.805 16.047 -7.973 1 95.62 100 LEU A CA 1
ATOM 739 C C . LEU A 1 100 ? -3.504 16.766 -8.336 1 95.62 100 LEU A C 1
ATOM 741 O O . LEU A 1 100 ? -3.443 17.984 -8.32 1 95.62 100 LEU A O 1
ATOM 745 N N . SER A 1 101 ? -2.553 15.961 -8.602 1 90.56 101 SER A N 1
ATOM 746 C CA . SER A 1 101 ? -1.227 16.516 -8.852 1 90.56 101 SER A CA 1
ATOM 747 C C . SER A 1 101 ? -1.22 17.406 -10.078 1 90.56 101 SER A C 1
ATOM 749 O O . SER A 1 101 ? -0.482 18.391 -10.133 1 90.56 101 SER A O 1
ATOM 751 N N . ARG A 1 102 ? -2.023 17.125 -11.031 1 92.06 102 ARG A N 1
ATOM 752 C CA . ARG A 1 102 ? -2.139 17.922 -12.25 1 92.06 102 ARG A CA 1
ATOM 753 C C . ARG A 1 102 ? -2.643 19.328 -11.938 1 92.06 102 ARG A C 1
ATOM 755 O O . ARG A 1 102 ? -2.455 20.25 -12.727 1 92.06 102 ARG A O 1
ATOM 762 N N . HIS A 1 103 ? -3.191 19.438 -10.805 1 91.44 103 HIS A N 1
ATOM 763 C CA . HIS A 1 103 ? -3.748 20.734 -10.43 1 91.44 103 HIS A CA 1
ATOM 764 C C . HIS A 1 103 ? -3.023 21.312 -9.219 1 91.44 103 HIS A C 1
ATOM 766 O O . HIS A 1 103 ? -3.547 22.203 -8.539 1 91.44 103 HIS A O 1
ATOM 772 N N . GLY A 1 104 ? -1.891 20.703 -8.891 1 87.62 104 GLY A N 1
ATOM 773 C CA . GLY A 1 104 ? -1.006 21.281 -7.887 1 87.62 104 GLY A CA 1
ATOM 774 C C . GLY A 1 104 ? -1.37 20.875 -6.473 1 87.62 104 GLY A C 1
ATOM 775 O O . GLY A 1 104 ? -0.961 21.531 -5.512 1 87.62 104 GLY A O 1
ATOM 776 N N . PHE A 1 105 ? -2.205 19.844 -6.328 1 92.12 105 PHE A N 1
ATOM 777 C CA . PHE A 1 105 ? -2.57 19.375 -4.996 1 92.12 105 PHE A CA 1
ATOM 778 C C . PHE A 1 105 ? -1.726 18.172 -4.594 1 92.12 105 PHE A C 1
ATOM 780 O O . PHE A 1 105 ? -1.369 17.344 -5.438 1 92.12 105 PHE A O 1
ATOM 787 N N . GLN A 1 106 ? -1.441 18.156 -3.275 1 90.81 106 GLN A N 1
ATOM 788 C CA . GLN A 1 106 ? -0.674 17.047 -2.693 1 90.81 106 GLN A CA 1
ATOM 789 C C . GLN A 1 106 ? -1.575 16.109 -1.9 1 90.81 106 GLN A C 1
ATOM 791 O O . GLN A 1 106 ? -2.371 16.562 -1.071 1 90.81 106 GLN A O 1
ATOM 796 N N . LEU A 1 107 ? -1.373 14.812 -2.201 1 95.06 107 LEU A N 1
ATOM 797 C CA . LEU A 1 107 ? -2.107 13.805 -1.44 1 95.06 107 LEU A CA 1
ATOM 798 C C . LEU A 1 107 ? -1.285 13.312 -0.253 1 95.06 107 LEU A C 1
ATOM 800 O O . LEU A 1 107 ? -0.11 12.969 -0.405 1 95.06 107 LEU A O 1
ATOM 804 N N . LEU A 1 108 ? -1.897 13.336 0.927 1 93.44 108 LEU A N 1
ATOM 805 C CA . LEU A 1 108 ? -1.372 12.656 2.105 1 93.44 108 LEU A CA 1
ATOM 806 C C . LEU A 1 108 ? -2.326 11.562 2.572 1 93.44 108 LEU A C 1
ATOM 808 O O . LEU A 1 108 ? -3.547 11.727 2.504 1 93.44 108 LEU A O 1
ATOM 812 N N . LEU A 1 109 ? -1.701 10.477 3.082 1 94.62 109 LEU A N 1
ATOM 813 C CA . LEU A 1 109 ? -2.504 9.289 3.35 1 94.62 109 LEU A CA 1
ATOM 814 C C . LEU A 1 109 ? -2.312 8.82 4.785 1 94.62 109 LEU A C 1
ATOM 816 O O . LEU A 1 109 ? -1.295 9.117 5.414 1 94.62 109 LEU A O 1
ATOM 820 N N . ALA A 1 110 ? -3.355 8.156 5.223 1 93.5 110 ALA A N 1
ATOM 821 C CA . ALA A 1 110 ? -3.275 7.324 6.418 1 93.5 110 ALA A CA 1
ATOM 822 C C . ALA A 1 110 ? -4.016 6.004 6.219 1 93.5 110 ALA A C 1
ATOM 824 O O . ALA A 1 110 ? -4.977 5.934 5.445 1 93.5 110 ALA A O 1
ATOM 825 N N . SER A 1 111 ? -3.461 4.996 6.836 1 91.44 111 SER A N 1
ATOM 826 C CA . SER A 1 111 ? -4.145 3.707 6.84 1 91.44 111 SER A CA 1
ATOM 827 C C . SER A 1 111 ? -4.816 3.443 8.188 1 91.44 111 SER A C 1
ATOM 829 O O . SER A 1 111 ? -4.215 3.668 9.234 1 91.44 111 SER A O 1
ATOM 831 N N . SER A 1 112 ? -6.055 2.973 8.141 1 91.25 112 SER A N 1
ATOM 832 C CA . SER A 1 112 ? -6.758 2.664 9.383 1 91.25 112 SER A CA 1
ATOM 833 C C . SER A 1 112 ? -6.562 1.206 9.781 1 91.25 112 SER A C 1
ATOM 835 O O . SER A 1 112 ? -6.867 0.819 10.906 1 91.25 112 SER A O 1
ATOM 837 N N . TYR A 1 113 ? -6.152 0.384 8.805 1 86.62 113 TYR A N 1
ATOM 838 C CA . TYR A 1 113 ? -6.02 -1.055 9 1 86.62 113 TYR A CA 1
ATOM 839 C C . TYR A 1 113 ? -7.332 -1.663 9.484 1 86.62 113 TYR A C 1
ATOM 841 O O . TYR A 1 113 ? -7.34 -2.484 10.406 1 86.62 113 TYR A O 1
ATOM 849 N N . PHE A 1 114 ? -8.383 -1.126 9.039 1 89.56 114 PHE A N 1
ATOM 850 C CA . PHE A 1 114 ? -9.742 -1.583 9.273 1 89.56 114 PHE A CA 1
ATOM 851 C C . PHE A 1 114 ? -10.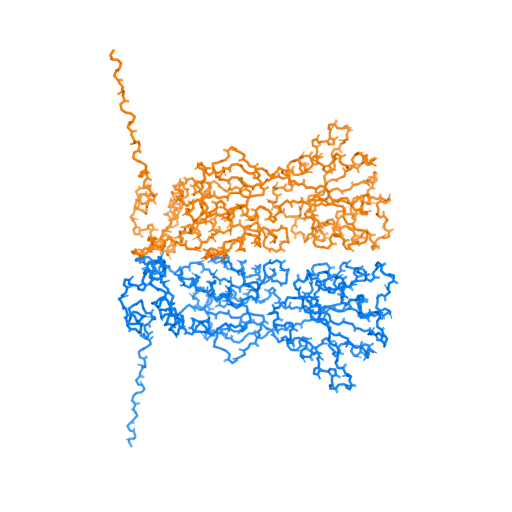148 -1.341 10.727 1 89.56 114 PHE A C 1
ATOM 853 O O . PHE A 1 114 ? -11.102 -1.948 11.219 1 89.56 114 PHE A O 1
ATOM 860 N N . SER A 1 115 ? -9.469 -0.509 11.406 1 91.12 115 SER A N 1
ATOM 861 C CA . SER A 1 115 ? -9.789 -0.141 12.781 1 91.12 115 SER A CA 1
ATOM 862 C C . SER A 1 115 ? -10.5 1.206 12.836 1 91.12 115 SER A C 1
ATOM 864 O O . SER A 1 115 ? -9.953 2.223 12.398 1 91.12 115 SER A O 1
ATOM 866 N N . ALA A 1 116 ? -11.672 1.155 13.469 1 92.69 116 ALA A N 1
ATOM 867 C CA . ALA A 1 116 ? -12.422 2.4 13.625 1 92.69 116 ALA A CA 1
ATOM 868 C C . ALA A 1 116 ? -11.648 3.4 14.477 1 92.69 116 ALA A C 1
ATOM 870 O O . ALA A 1 116 ? -11.703 4.609 14.234 1 92.69 116 ALA A O 1
ATOM 871 N N . GLU A 1 117 ? -10.969 2.895 15.391 1 90.25 117 GLU A N 1
ATOM 872 C CA . GLU A 1 117 ? -10.18 3.742 16.281 1 90.25 117 GLU A CA 1
ATOM 873 C C . GLU A 1 117 ? -9.031 4.41 15.531 1 90.25 117 GLU A C 1
ATOM 875 O O . GLU A 1 117 ? -8.766 5.598 15.719 1 90.25 117 GLU A O 1
ATOM 880 N N . GLN A 1 118 ? -8.391 3.645 14.719 1 90.62 118 GLN A N 1
ATOM 881 C CA . GLN A 1 118 ? -7.289 4.203 13.938 1 90.62 118 GLN A CA 1
ATOM 882 C C . GLN A 1 118 ? -7.797 5.207 12.906 1 90.62 118 GLN A C 1
ATOM 884 O O . GLN A 1 118 ? -7.141 6.219 12.648 1 90.62 118 GLN A O 1
ATOM 889 N N . GLU A 1 119 ? -8.875 4.883 12.336 1 94.69 119 GLU A N 1
ATOM 890 C CA . GLU A 1 119 ? -9.484 5.84 11.414 1 94.69 119 GLU A CA 1
ATOM 891 C C . GLU A 1 119 ? -9.797 7.16 12.117 1 94.69 119 GLU A C 1
ATOM 893 O O . GLU A 1 119 ? -9.492 8.234 11.586 1 94.69 119 GLU A O 1
ATOM 898 N N . GLU A 1 120 ? -10.414 7.039 13.266 1 91.62 120 GLU A N 1
ATOM 899 C CA . GLU A 1 120 ? -10.781 8.211 14.055 1 91.62 120 GLU A CA 1
ATOM 900 C C . GLU A 1 120 ? -9.562 9.086 14.352 1 91.62 120 GLU A C 1
ATOM 902 O O . GLU A 1 120 ? -9.609 10.305 14.188 1 91.62 120 GLU A O 1
ATOM 907 N N . SER A 1 121 ? -8.523 8.414 14.75 1 87.94 121 SER A N 1
ATOM 908 C CA . SER A 1 121 ? -7.285 9.117 15.062 1 87.94 121 SER A CA 1
ATOM 909 C C . SER A 1 121 ? -6.727 9.828 13.836 1 87.94 121 SER A C 1
ATOM 911 O O . SER A 1 121 ? -6.281 10.977 13.93 1 87.94 121 SER A O 1
ATOM 913 N N . ALA A 1 122 ? -6.734 9.188 12.727 1 92.38 122 ALA A N 1
ATOM 914 C CA . ALA A 1 122 ? -6.227 9.766 11.484 1 92.38 122 ALA A CA 1
ATOM 915 C C . ALA A 1 122 ? -7.074 10.961 11.047 1 92.38 122 ALA A C 1
ATOM 917 O O . ALA A 1 122 ? -6.539 12 10.664 1 92.38 122 ALA A O 1
ATOM 918 N N . VAL A 1 123 ? -8.367 10.766 11.117 1 92.88 123 VAL A N 1
ATOM 919 C CA . VAL A 1 123 ? -9.281 11.836 10.734 1 92.88 123 VAL A CA 1
ATOM 920 C C . VAL A 1 123 ? -9.062 13.055 11.617 1 92.88 123 VAL A C 1
ATOM 922 O O . VAL A 1 123 ? -8.977 14.18 11.125 1 92.88 123 VAL A O 1
ATOM 925 N N . ARG A 1 124 ? -8.922 12.82 12.867 1 85.38 124 ARG A N 1
ATOM 926 C CA . ARG A 1 124 ? -8.672 13.906 13.82 1 85.38 124 ARG A CA 1
ATOM 927 C C . ARG A 1 124 ? -7.371 14.625 13.492 1 85.38 124 ARG A C 1
ATOM 929 O O . ARG A 1 124 ? -7.32 15.859 13.5 1 85.38 124 ARG A O 1
ATOM 936 N N . ALA A 1 125 ? -6.402 13.867 13.234 1 83.12 125 ALA A N 1
ATOM 937 C CA . ALA A 1 125 ? -5.102 14.453 12.906 1 83.12 125 ALA A CA 1
ATOM 938 C C . ALA A 1 125 ? -5.188 15.305 11.641 1 83.12 125 ALA A C 1
ATOM 940 O O . ALA A 1 125 ? -4.719 16.438 11.625 1 83.12 125 ALA A O 1
ATOM 941 N N . PHE A 1 126 ? -5.781 14.789 10.586 1 88.75 126 PHE A N 1
ATOM 942 C CA . PHE A 1 126 ? -5.898 15.5 9.312 1 88.75 126 PHE A CA 1
ATOM 943 C C . PHE A 1 126 ? -6.719 16.766 9.477 1 88.75 126 PHE A C 1
ATOM 945 O O . PHE A 1 126 ? -6.316 17.844 9.023 1 88.75 126 PHE A O 1
ATOM 952 N N . LEU A 1 127 ? -7.812 16.688 10.117 1 84 127 LEU A N 1
ATOM 953 C CA . LEU A 1 127 ? -8.68 17.859 10.25 1 84 127 LEU A CA 1
ATOM 954 C C . LEU A 1 127 ? -8.023 18.938 11.102 1 84 127 LEU A C 1
ATOM 956 O O . LEU A 1 127 ? -8.25 20.125 10.875 1 84 127 LEU A O 1
ATOM 960 N N . GLY A 1 128 ? -7.262 18.453 12.031 1 75.75 128 GLY A N 1
ATOM 961 C CA . GLY A 1 128 ? -6.492 19.406 12.812 1 75.75 128 GLY A CA 1
ATOM 962 C C . GLY A 1 128 ? -5.574 20.266 11.961 1 75.75 128 GLY A C 1
ATOM 963 O O . GLY A 1 128 ? -5.234 21.391 12.352 1 75.75 128 GLY A O 1
ATOM 964 N N . TRP A 1 129 ? -5.234 19.703 10.828 1 76.38 129 TRP A N 1
ATOM 965 C CA . TRP A 1 129 ? -4.324 20.406 9.938 1 76.38 129 TRP A CA 1
ATOM 966 C C . TRP A 1 129 ? -5.09 21.109 8.82 1 76.38 129 TRP A C 1
ATOM 968 O O . TRP A 1 129 ? -4.488 21.703 7.918 1 76.38 129 TRP A O 1
ATOM 978 N N . SER A 1 130 ? -6.332 21.031 8.812 1 81.44 130 SER A N 1
ATOM 979 C CA . SER A 1 130 ? -7.23 21.719 7.895 1 81.44 130 SER A CA 1
ATOM 980 C C . SER A 1 130 ? -6.867 21.438 6.441 1 81.44 130 SER A C 1
ATOM 982 O O . SER A 1 130 ? -6.574 22.359 5.676 1 81.44 130 SER A O 1
ATOM 984 N N . PRO A 1 131 ? -6.973 20.141 6.035 1 89.25 131 PRO A N 1
ATOM 985 C CA . PRO A 1 131 ? -6.758 19.828 4.617 1 89.25 131 PRO A CA 1
ATOM 986 C C . PRO A 1 131 ? -7.812 20.469 3.713 1 89.25 131 PRO A C 1
ATOM 988 O O . PRO A 1 131 ? -8.852 20.938 4.195 1 89.25 131 PRO A O 1
ATOM 991 N N . ALA A 1 132 ? -7.434 20.531 2.449 1 91.94 132 ALA A N 1
ATOM 992 C CA . ALA A 1 132 ? -8.391 21.078 1.487 1 91.94 132 ALA A CA 1
ATOM 993 C C . ALA A 1 132 ? -9.633 20.203 1.387 1 91.94 132 ALA A C 1
ATOM 995 O O . ALA A 1 132 ? -10.734 20.703 1.146 1 91.94 132 ALA A O 1
ATOM 996 N N . ALA A 1 133 ? -9.445 18.984 1.521 1 96.56 133 ALA A N 1
ATOM 997 C CA . ALA A 1 133 ? -10.531 18 1.486 1 96.56 133 ALA A CA 1
ATOM 998 C C . ALA A 1 133 ? -10.148 16.719 2.23 1 96.56 133 ALA A C 1
ATOM 1000 O O . ALA A 1 133 ? -8.961 16.484 2.488 1 96.56 133 ALA A O 1
ATOM 1001 N N . LEU A 1 134 ? -11.188 16.016 2.635 1 96.94 134 LEU A N 1
ATOM 1002 C CA . LEU A 1 134 ? -11.031 14.719 3.301 1 96.94 134 LEU A CA 1
ATOM 1003 C C . LEU A 1 134 ? -11.758 13.617 2.529 1 96.94 134 LEU A C 1
ATOM 1005 O O . LEU A 1 134 ? -12.945 13.734 2.242 1 96.94 134 LEU A O 1
ATOM 1009 N N . VAL A 1 135 ? -10.977 12.609 2.176 1 98.38 135 VAL A N 1
ATOM 1010 C CA . VAL A 1 135 ? -11.539 11.469 1.456 1 98.38 135 VAL A CA 1
ATOM 1011 C C . VAL A 1 135 ? -11.469 10.219 2.328 1 98.38 135 VAL A C 1
ATOM 1013 O O . VAL A 1 135 ? -10.391 9.852 2.807 1 98.38 135 VAL A O 1
ATOM 1016 N N . LEU A 1 136 ? -12.578 9.609 2.545 1 98 136 LEU A N 1
ATOM 1017 C CA . LEU A 1 136 ? -12.688 8.414 3.371 1 98 136 LEU A CA 1
ATOM 1018 C C . LEU A 1 136 ? -13.141 7.219 2.541 1 98 136 LEU A C 1
ATOM 1020 O O . LEU A 1 136 ? -13.648 7.387 1.43 1 98 136 LEU A O 1
ATOM 1024 N N . THR A 1 137 ? -12.844 6.031 3.082 1 95.5 137 THR A N 1
ATOM 1025 C CA . THR A 1 137 ? -13.289 4.797 2.445 1 95.5 137 THR A CA 1
ATOM 1026 C C . THR A 1 137 ? -14.43 4.16 3.242 1 95.5 137 THR A C 1
ATOM 1028 O O . THR A 1 137 ? -14.312 3.969 4.453 1 95.5 137 THR A O 1
ATOM 1031 N N . SER A 1 138 ? -15.492 3.889 2.607 1 92 138 SER A N 1
ATOM 1032 C CA . SER A 1 138 ? -16.688 3.223 3.125 1 92 138 SER A CA 1
ATOM 1033 C C . SER A 1 138 ? -17.438 4.121 4.102 1 92 138 SER A C 1
ATOM 1035 O O . SER A 1 138 ? -17.109 5.301 4.246 1 92 138 SER A O 1
ATOM 1037 N N . ARG A 1 139 ? -18.516 3.6 4.715 1 92.44 139 ARG A N 1
ATOM 1038 C CA . ARG A 1 139 ? -19.406 4.34 5.594 1 92.44 139 ARG A CA 1
ATOM 1039 C C . ARG A 1 139 ? -19.203 3.953 7.051 1 92.44 139 ARG A C 1
ATOM 1041 O O . ARG A 1 139 ? -19.844 4.492 7.945 1 92.44 139 ARG A O 1
ATOM 1048 N N . PHE A 1 140 ? -18.359 3.018 7.289 1 92.5 140 PHE A N 1
ATOM 1049 C CA . PHE A 1 140 ? -18.25 2.447 8.625 1 92.5 140 PHE A CA 1
ATOM 1050 C C . PHE A 1 140 ? -17.328 3.289 9.492 1 92.5 140 PHE A C 1
ATOM 1052 O O . PHE A 1 140 ? -16.125 3.016 9.578 1 92.5 140 PHE A O 1
ATOM 1059 N N . HIS A 1 141 ? -17.922 4.27 10.172 1 95.25 141 HIS A N 1
ATOM 1060 C CA . HIS A 1 141 ? -17.172 5.188 11.023 1 95.25 141 HIS A CA 1
ATOM 1061 C C . HIS A 1 141 ? -17.594 5.055 12.484 1 95.25 141 HIS A C 1
ATOM 1063 O O . HIS A 1 141 ? -18.703 4.605 12.773 1 95.25 141 HIS A O 1
ATOM 1069 N N . SER A 1 142 ? -16.688 5.383 13.367 1 93.56 142 SER A N 1
ATOM 1070 C CA . SER A 1 142 ? -17.078 5.547 14.758 1 93.56 142 SER A CA 1
ATOM 1071 C C . SER A 1 142 ? -18.031 6.727 14.93 1 93.56 142 SER A C 1
ATOM 1073 O O . SER A 1 142 ? -18.078 7.621 14.086 1 93.56 142 SER A O 1
ATOM 1075 N N . PRO A 1 143 ? -18.734 6.766 16.016 1 92.44 143 PRO A N 1
ATOM 1076 C CA . PRO A 1 143 ? -19.594 7.934 16.281 1 92.44 143 PRO A CA 1
ATOM 1077 C C . PRO A 1 143 ? -18.797 9.234 16.328 1 92.44 143 PRO A C 1
ATOM 1079 O O . PRO A 1 143 ? -19.266 10.266 15.836 1 92.44 143 PRO A O 1
ATOM 1082 N N . ALA A 1 144 ? -17.688 9.164 16.906 1 87.69 144 ALA A N 1
ATOM 1083 C CA . ALA A 1 144 ? -16.859 10.359 16.984 1 87.69 144 ALA A CA 1
ATOM 1084 C C . ALA A 1 144 ? -16.453 10.836 15.586 1 87.69 144 ALA A C 1
ATOM 1086 O O . ALA A 1 144 ? -16.469 12.039 15.312 1 87.69 144 ALA A O 1
ATOM 1087 N N . THR A 1 145 ? -16.078 9.867 14.742 1 93.56 145 THR A N 1
ATOM 1088 C CA . THR A 1 145 ? -15.742 10.219 13.367 1 93.56 145 THR A CA 1
ATOM 1089 C C . THR A 1 145 ? -16.953 10.82 12.648 1 93.56 145 THR A C 1
ATOM 1091 O O . THR A 1 145 ? -16.828 11.82 11.938 1 93.56 145 THR A O 1
ATOM 1094 N N . GLU A 1 146 ? -18.094 10.289 12.883 1 93.94 146 GLU A N 1
ATOM 1095 C CA . GLU A 1 146 ? -19.328 10.828 12.312 1 93.94 146 GLU A CA 1
ATOM 1096 C C . GLU A 1 146 ? -19.547 12.273 12.734 1 93.94 146 GLU A C 1
ATOM 1098 O O . GLU A 1 146 ? -19.906 13.117 11.906 1 93.94 146 GLU A O 1
ATOM 1103 N N . ASN A 1 147 ? -19.344 12.539 13.945 1 88.31 147 ASN A N 1
ATOM 1104 C CA . ASN A 1 147 ? -19.484 13.891 14.461 1 88.31 147 ASN A CA 1
ATOM 1105 C C . ASN A 1 147 ? -18.516 14.859 13.781 1 88.31 147 ASN A C 1
ATOM 1107 O O . ASN A 1 147 ? -18.875 15.977 13.438 1 88.31 147 ASN A O 1
ATOM 1111 N N . MET A 1 148 ? -17.297 14.398 13.633 1 88.06 148 MET A N 1
ATOM 1112 C CA . MET A 1 148 ? -16.297 15.227 12.969 1 88.06 148 MET A CA 1
ATOM 1113 C C . MET A 1 148 ? -16.703 15.531 11.531 1 88.06 148 MET A C 1
ATOM 1115 O O . MET A 1 148 ? -16.547 16.656 11.055 1 88.06 148 MET A O 1
ATOM 1119 N N . ILE A 1 149 ? -17.219 14.531 10.836 1 91.88 149 ILE A N 1
ATOM 1120 C CA . ILE A 1 149 ? -17.672 14.672 9.453 1 91.88 149 ILE A CA 1
ATOM 1121 C C . ILE A 1 149 ? -18.797 15.703 9.375 1 91.88 149 ILE A C 1
ATOM 1123 O O . ILE A 1 149 ? -18.812 16.547 8.484 1 91.88 149 ILE A O 1
ATOM 1127 N N . GLU A 1 150 ? -19.641 15.711 10.289 1 88.62 150 GLU A N 1
ATOM 1128 C CA . GLU A 1 150 ? -20.812 16.594 10.305 1 88.62 150 GLU A CA 1
ATOM 1129 C C . GLU A 1 150 ? -20.406 18.031 10.594 1 88.62 150 GLU A C 1
ATOM 1131 O O . GLU A 1 150 ? -21.031 18.969 10.086 1 88.62 150 GLU A O 1
ATOM 1136 N N . GLN A 1 151 ? -19.422 18.156 11.328 1 82.56 151 GLN A N 1
ATOM 1137 C CA . GLN A 1 151 ? -19.109 19.484 11.852 1 82.56 151 GLN A CA 1
ATOM 1138 C C . GLN A 1 151 ? -18.062 20.172 10.984 1 82.56 151 GLN A C 1
ATOM 1140 O O . GLN A 1 151 ? -17.891 21.391 11.055 1 82.56 151 GLN A O 1
ATOM 1145 N N . THR A 1 152 ? -17.406 19.359 10.203 1 86.31 152 THR A N 1
ATOM 1146 C CA . THR A 1 152 ? -16.297 19.969 9.469 1 86.31 152 THR A CA 1
ATOM 1147 C C . THR A 1 152 ? -16.812 20.766 8.281 1 86.31 152 THR A C 1
ATOM 1149 O O . THR A 1 152 ? -17.844 20.422 7.684 1 86.31 152 THR A O 1
ATOM 1152 N N . ASP A 1 153 ? -16.062 21.828 7.926 1 85.94 153 ASP A N 1
ATOM 1153 C CA . ASP A 1 153 ? -16.375 22.641 6.746 1 85.94 153 ASP A CA 1
ATOM 1154 C C . ASP A 1 153 ? -15.562 22.172 5.539 1 85.94 153 ASP A C 1
ATOM 1156 O O . ASP A 1 153 ? -15.742 22.672 4.43 1 85.94 153 ASP A O 1
ATOM 1160 N N . VAL A 1 154 ? -14.703 21.25 5.797 1 89 154 VAL A N 1
ATOM 1161 C CA . VAL A 1 154 ? -13.883 20.656 4.746 1 89 154 VAL A CA 1
ATOM 1162 C C . VAL A 1 154 ? -14.727 19.688 3.916 1 89 154 VAL A C 1
ATOM 1164 O O . VAL A 1 154 ? -15.492 18.891 4.465 1 89 154 VAL A O 1
ATOM 1167 N N . PRO A 1 155 ? -14.68 19.844 2.549 1 95.56 155 PRO A N 1
ATOM 1168 C CA . PRO A 1 155 ? -15.391 18.844 1.75 1 95.56 155 PRO A CA 1
ATOM 1169 C C . PRO A 1 155 ? -15 17.406 2.115 1 95.56 155 PRO A C 1
ATOM 1171 O O . PRO A 1 155 ? -13.812 17.109 2.262 1 95.56 155 PRO A O 1
ATOM 1174 N N . VAL A 1 156 ? -16.031 16.562 2.273 1 97.31 156 VAL A N 1
ATOM 1175 C CA . VAL A 1 156 ? -15.812 15.164 2.604 1 97.31 156 VAL A CA 1
ATOM 1176 C C . VAL A 1 156 ? -16.375 14.281 1.492 1 97.31 156 VAL A C 1
ATOM 1178 O O . VAL A 1 156 ? -17.516 14.453 1.064 1 97.31 156 VAL A O 1
ATOM 1181 N N . ILE A 1 157 ? -15.562 13.367 1.006 1 98.44 157 ILE A N 1
ATOM 1182 C CA . ILE A 1 157 ? -15.961 12.375 0.015 1 98.44 157 ILE A CA 1
ATOM 1183 C C . ILE A 1 157 ? -15.812 10.969 0.599 1 98.44 157 ILE A C 1
ATOM 1185 O O . ILE A 1 157 ? -14.797 10.656 1.227 1 98.44 157 ILE A O 1
ATOM 1189 N N . GLU A 1 158 ? -16.812 10.172 0.524 1 98.38 158 GLU A N 1
ATOM 1190 C CA . GLU A 1 158 ? -16.75 8.75 0.843 1 98.38 158 GLU A CA 1
ATOM 1191 C C . GLU A 1 158 ? -16.703 7.902 -0.425 1 98.38 158 GLU A C 1
ATOM 1193 O O . GLU A 1 158 ? -17.484 8.117 -1.354 1 98.38 158 GLU A O 1
ATOM 1198 N N . THR A 1 159 ? -15.758 6.926 -0.405 1 98.31 159 THR A N 1
ATOM 1199 C CA . THR A 1 159 ? -15.523 6.164 -1.628 1 98.31 159 THR A CA 1
ATOM 1200 C C . THR A 1 159 ? -15.766 4.676 -1.394 1 98.31 159 THR A C 1
ATOM 1202 O O . THR A 1 159 ? -15.828 4.223 -0.248 1 98.31 159 THR A O 1
ATOM 1205 N N . TRP A 1 160 ? -15.969 3.814 -2.535 1 97.62 160 TRP A N 1
ATOM 1206 C CA . TRP A 1 160 ? -16 2.359 -2.641 1 97.62 160 TRP A CA 1
ATOM 1207 C C . TRP A 1 160 ? -17.359 1.814 -2.219 1 97.62 160 TRP A C 1
ATOM 1209 O O . TRP A 1 160 ? -17.938 0.957 -2.896 1 97.62 160 TRP A O 1
ATOM 1219 N N . ASP A 1 161 ? -17.906 2.275 -1.054 1 96.44 161 ASP A N 1
ATOM 1220 C CA . ASP A 1 161 ? -19.219 1.868 -0.574 1 96.44 161 ASP A CA 1
ATOM 1221 C C . ASP A 1 161 ? -20.25 2.967 -0.81 1 96.44 161 ASP A C 1
ATOM 1223 O O . ASP A 1 161 ? -20.328 3.928 -0.041 1 96.44 161 ASP A O 1
ATOM 1227 N N . HIS A 1 162 ? -21.125 2.738 -1.776 1 96.69 162 HIS A N 1
ATOM 1228 C CA . HIS A 1 162 ? -22.094 3.764 -2.156 1 96.69 162 HIS A CA 1
ATOM 1229 C C . HIS A 1 162 ? -23.297 3.752 -1.225 1 96.69 162 HIS A C 1
ATOM 1231 O O . HIS A 1 162 ? -24.047 2.783 -1.199 1 96.69 162 HIS A O 1
ATOM 1237 N N . GLN A 1 163 ? -23.438 4.859 -0.48 1 96.56 163 GLN A N 1
ATOM 1238 C CA . GLN A 1 163 ? -24.531 5.023 0.469 1 96.56 163 GLN A CA 1
ATOM 1239 C C . GLN A 1 163 ? -25.297 6.328 0.22 1 96.56 163 GLN A C 1
ATOM 1241 O O . GLN A 1 163 ? -24.984 7.352 0.836 1 96.56 163 GLN A O 1
ATOM 1246 N N . PRO A 1 164 ? -26.391 6.281 -0.5 1 96.44 164 PRO A N 1
ATOM 1247 C CA . PRO A 1 164 ? -27.078 7.492 -0.949 1 96.44 164 PRO A CA 1
ATOM 1248 C C . PRO A 1 164 ? -27.641 8.32 0.209 1 96.44 164 PRO A C 1
ATOM 1250 O O . PRO A 1 164 ? -27.828 9.531 0.077 1 96.44 164 PRO A O 1
ATOM 1253 N N . ASP A 1 165 ? -27.891 7.777 1.318 1 96.25 165 ASP A N 1
ATOM 1254 C CA . ASP A 1 165 ? -28.547 8.477 2.416 1 96.25 165 ASP A CA 1
ATOM 1255 C C . ASP A 1 165 ? -27.547 9.289 3.229 1 96.25 165 ASP A C 1
ATOM 1257 O O . ASP A 1 165 ? -27.938 10.109 4.066 1 96.25 165 ASP A O 1
ATOM 1261 N N . ARG A 1 166 ? -26.312 9.062 2.947 1 96.25 166 ARG A N 1
ATOM 1262 C CA . ARG A 1 166 ? -25.297 9.773 3.715 1 96.25 166 ARG A CA 1
ATOM 1263 C C . ARG A 1 166 ? -25.047 11.164 3.135 1 96.25 166 ARG A C 1
ATOM 1265 O O . ARG A 1 166 ? -25.219 11.375 1.932 1 96.25 166 ARG A O 1
ATOM 1272 N N . SER A 1 167 ? -24.609 12.055 3.938 1 94.38 167 SER A N 1
ATOM 1273 C CA . SER A 1 167 ? -24.5 13.461 3.576 1 94.38 167 SER A CA 1
ATOM 1274 C C . SER A 1 167 ? -23.266 13.703 2.701 1 94.38 167 SER A C 1
ATOM 1276 O O . SER A 1 167 ? -23.312 14.492 1.757 1 94.38 167 SER A O 1
ATOM 1278 N N . PRO A 1 168 ? -22.125 13.016 2.939 1 97.06 168 PRO A N 1
ATOM 1279 C CA . PRO A 1 168 ? -20.969 13.289 2.096 1 97.06 168 PRO A CA 1
ATOM 1280 C C . PRO A 1 168 ? -21.188 12.898 0.638 1 97.06 168 PRO A C 1
ATOM 1282 O O . PRO A 1 168 ? -22.109 12.125 0.335 1 97.06 168 PRO A O 1
ATOM 1285 N N . ILE A 1 169 ? -20.406 13.477 -0.202 1 97.94 169 ILE A N 1
ATOM 1286 C CA . ILE A 1 169 ? -20.391 13.023 -1.59 1 97.94 169 ILE A CA 1
ATOM 1287 C C . ILE A 1 169 ? -20.047 11.539 -1.646 1 97.94 169 ILE A C 1
ATOM 1289 O O . ILE A 1 169 ? -19.125 11.078 -0.969 1 97.94 169 ILE A O 1
ATOM 1293 N N . GLN A 1 170 ? -20.859 10.812 -2.418 1 98.5 170 GLN A N 1
ATOM 1294 C CA . GLN A 1 170 ? -20.734 9.359 -2.49 1 98.5 170 GLN A CA 1
ATOM 1295 C C . GLN A 1 170 ? -20.203 8.922 -3.85 1 98.5 170 GLN A C 1
ATOM 1297 O O . GLN A 1 170 ? -20.781 9.242 -4.887 1 98.5 170 GLN A O 1
ATOM 1302 N N . ILE A 1 171 ? -19.078 8.188 -3.846 1 98.69 171 ILE A N 1
ATOM 1303 C CA . ILE A 1 171 ? -18.531 7.59 -5.059 1 98.69 171 ILE A CA 1
ATOM 1304 C C . ILE A 1 171 ? -18.219 6.117 -4.812 1 98.69 171 ILE A C 1
ATOM 1306 O O . ILE A 1 171 ? -17.359 5.785 -3.986 1 98.69 171 ILE A O 1
ATOM 1310 N N . GLY A 1 172 ? -18.875 5.223 -5.516 1 98.44 172 GLY A N 1
ATOM 1311 C CA . GLY A 1 172 ? -18.609 3.812 -5.297 1 98.44 172 GLY A CA 1
ATOM 1312 C C . GLY A 1 172 ? -19.641 2.896 -5.93 1 98.44 172 GLY A C 1
ATOM 1313 O O . GLY A 1 172 ? -20.172 3.197 -7 1 98.44 172 GLY A O 1
ATOM 1314 N N . PHE A 1 173 ? -19.766 1.766 -5.363 1 98.62 173 PHE A N 1
ATOM 1315 C CA . PHE A 1 173 ? -20.641 0.706 -5.84 1 98.62 173 PHE A CA 1
ATOM 1316 C C . PHE A 1 173 ? -21.266 -0.054 -4.672 1 98.62 173 PHE A C 1
ATOM 1318 O O . PHE A 1 173 ? -21.031 0.29 -3.51 1 98.62 173 PHE A O 1
ATOM 1325 N N . SER A 1 174 ? -22.172 -0.965 -4.973 1 98.19 174 SER A N 1
ATOM 1326 C CA . SER A 1 174 ? -22.812 -1.783 -3.949 1 98.19 174 SER A CA 1
ATOM 1327 C C . SER A 1 174 ? -22.062 -3.096 -3.742 1 98.19 174 SER A C 1
ATOM 1329 O O . SER A 1 174 ? -22.078 -3.967 -4.617 1 98.19 174 SER A O 1
ATOM 1331 N N . HIS A 1 175 ? -21.5 -3.252 -2.551 1 98.25 175 HIS A N 1
ATOM 1332 C CA . HIS A 1 175 ? -20.859 -4.52 -2.223 1 98.25 175 HIS A CA 1
ATOM 1333 C C . HIS A 1 175 ? -21.875 -5.656 -2.17 1 98.25 175 HIS A C 1
ATOM 1335 O O . HIS A 1 175 ? -21.562 -6.789 -2.535 1 98.25 175 HIS A O 1
ATOM 1341 N N . TYR A 1 176 ? -23.031 -5.371 -1.689 1 98.44 176 TYR A N 1
ATOM 1342 C CA . TYR A 1 176 ? -24.109 -6.352 -1.685 1 98.44 176 TYR A CA 1
ATOM 1343 C C . TYR A 1 176 ? -24.375 -6.895 -3.088 1 98.44 176 TYR A C 1
ATOM 1345 O O . TYR A 1 176 ? -24.453 -8.109 -3.285 1 98.44 176 TYR A O 1
ATOM 1353 N N . ASP A 1 177 ? -24.406 -6.043 -4.047 1 98.69 177 ASP A N 1
ATOM 1354 C CA . ASP A 1 177 ? -24.672 -6.441 -5.426 1 98.69 177 ASP A CA 1
ATOM 1355 C C . ASP A 1 177 ? -23.516 -7.27 -5.992 1 98.69 177 ASP A C 1
ATOM 1357 O O . ASP A 1 177 ? -23.719 -8.109 -6.875 1 98.69 177 ASP A O 1
ATOM 1361 N N . VAL A 1 178 ? -22.328 -7.012 -5.516 1 98.81 178 VAL A N 1
ATOM 1362 C CA . VAL A 1 178 ? -21.188 -7.844 -5.898 1 98.81 178 VAL A CA 1
ATOM 1363 C C . VAL A 1 178 ? -21.453 -9.297 -5.5 1 98.81 178 VAL A C 1
ATOM 1365 O O . VAL A 1 178 ? -21.234 -10.211 -6.289 1 98.81 178 VAL A O 1
ATOM 1368 N N . GLY A 1 179 ? -21.922 -9.453 -4.242 1 98.88 179 GLY A N 1
ATOM 1369 C CA . GLY A 1 179 ? -22.266 -10.789 -3.789 1 98.88 179 GLY A CA 1
ATOM 1370 C C . GLY A 1 179 ? -23.359 -11.43 -4.621 1 98.88 179 GLY A C 1
ATOM 1371 O O . GLY A 1 179 ? -23.281 -12.617 -4.953 1 98.88 179 GLY A O 1
ATOM 1372 N N . VAL A 1 180 ? -24.344 -10.648 -5.004 1 98.88 180 VAL A N 1
ATOM 1373 C CA . VAL A 1 180 ? -25.453 -11.109 -5.844 1 98.88 180 VAL A CA 1
ATOM 1374 C C . VAL A 1 180 ? -24.906 -11.57 -7.195 1 98.88 180 VAL A C 1
ATOM 1376 O O . VAL A 1 180 ? -25.234 -12.664 -7.66 1 98.88 180 VAL A O 1
ATOM 1379 N N . MET A 1 181 ? -24.109 -10.758 -7.758 1 98.88 181 MET A N 1
ATOM 1380 C CA . MET A 1 181 ? -23.531 -11.039 -9.07 1 98.88 181 MET A CA 1
ATOM 1381 C C . MET A 1 181 ? -22.734 -12.336 -9.055 1 98.88 181 MET A C 1
ATOM 1383 O O . MET A 1 181 ? -22.875 -13.172 -9.953 1 98.88 181 MET A O 1
ATOM 1387 N N . ALA A 1 182 ? -21.922 -12.5 -8.031 1 98.88 182 ALA A N 1
ATOM 1388 C CA . ALA A 1 182 ? -21.078 -13.688 -7.922 1 98.88 182 ALA A CA 1
ATOM 1389 C C . ALA A 1 182 ? -21.922 -14.945 -7.789 1 98.88 182 ALA A C 1
ATOM 1391 O O . ALA A 1 182 ? -21.703 -15.93 -8.5 1 98.88 182 ALA A O 1
ATOM 1392 N N . ALA A 1 183 ? -22.891 -14.906 -6.906 1 98.88 183 ALA A N 1
ATOM 1393 C CA . ALA A 1 183 ? -23.75 -16.062 -6.645 1 98.88 183 ALA A CA 1
ATOM 1394 C C . ALA A 1 183 ? -24.547 -16.438 -7.887 1 98.88 183 ALA A C 1
ATOM 1396 O O . ALA A 1 183 ? -24.625 -17.625 -8.242 1 98.88 183 ALA A O 1
ATOM 1397 N N . ARG A 1 184 ? -25.109 -15.484 -8.531 1 98.81 184 ARG A N 1
ATOM 1398 C CA . ARG A 1 184 ? -25.906 -15.734 -9.734 1 98.81 184 ARG A CA 1
ATOM 1399 C C . ARG A 1 184 ? -25.047 -16.312 -10.852 1 98.81 184 ARG A C 1
ATOM 1401 O O . ARG A 1 184 ? -25.453 -17.25 -11.531 1 98.81 184 ARG A O 1
ATOM 1408 N N . TYR A 1 185 ? -23.891 -15.734 -11.055 1 98.88 185 TYR A N 1
ATOM 1409 C CA . TYR A 1 185 ? -22.969 -16.219 -12.086 1 98.88 185 TYR A CA 1
ATOM 1410 C C . TYR A 1 185 ? -22.625 -17.688 -11.867 1 98.88 185 TYR A C 1
ATOM 1412 O O . TYR A 1 185 ? -22.75 -18.5 -12.781 1 98.88 185 TYR A O 1
ATOM 1420 N N . LEU A 1 186 ? -22.188 -18.016 -10.641 1 98.81 186 LEU A N 1
ATOM 1421 C CA . LEU A 1 186 ? -21.781 -19.391 -10.336 1 98.81 186 LEU A CA 1
ATOM 1422 C C . LEU A 1 186 ? -22.953 -20.344 -10.492 1 98.81 186 LEU A C 1
ATOM 1424 O O . LEU A 1 186 ? -22.797 -21.422 -11.062 1 98.81 186 LEU A O 1
ATOM 1428 N N . HIS A 1 187 ? -24.109 -19.953 -10.039 1 98.75 187 HIS A N 1
ATOM 1429 C CA . HIS A 1 187 ? -25.312 -20.781 -10.188 1 98.75 187 HIS A CA 1
ATOM 1430 C C . HIS A 1 187 ? -25.641 -21 -11.656 1 98.75 187 HIS A C 1
ATOM 1432 O O . HIS A 1 187 ? -25.969 -22.125 -12.055 1 98.75 187 HIS A O 1
ATOM 1438 N N . ASP A 1 188 ? -25.594 -19.938 -12.414 1 98.56 188 ASP A N 1
ATOM 1439 C CA . ASP A 1 188 ? -25.922 -20.016 -13.828 1 98.56 188 ASP A CA 1
ATOM 1440 C C . ASP A 1 188 ? -24.953 -20.906 -14.578 1 98.56 188 ASP A C 1
ATOM 1442 O O . ASP A 1 188 ? -25.297 -21.484 -15.609 1 98.56 188 ASP A O 1
ATOM 1446 N N . GLN A 1 189 ? -23.719 -21.078 -14.07 1 98.25 189 GLN A N 1
ATOM 1447 C CA . GLN A 1 189 ? -22.719 -21.953 -14.664 1 98.25 189 GLN A CA 1
ATOM 1448 C C . GLN A 1 189 ? -22.984 -23.422 -14.305 1 98.25 189 GLN A C 1
ATOM 1450 O O . GLN A 1 189 ? -22.328 -24.312 -14.828 1 98.25 189 GLN A O 1
ATOM 1455 N N . GLY A 1 190 ? -23.891 -23.672 -13.32 1 98 190 GLY A N 1
ATOM 1456 C CA . GLY A 1 190 ? -24.297 -25.031 -13 1 98 190 GLY A CA 1
ATOM 1457 C C . GLY A 1 190 ? -23.859 -25.469 -11.617 1 98 190 GLY A C 1
ATOM 1458 O O . GLY A 1 190 ? -24.172 -26.578 -11.188 1 98 190 GLY A O 1
ATOM 1459 N N . TYR A 1 191 ? -23.141 -24.625 -10.93 1 98.31 191 TYR A N 1
ATOM 1460 C CA . TYR A 1 191 ? -22.703 -24.969 -9.594 1 98.31 191 TYR A CA 1
ATOM 1461 C C . TYR A 1 191 ? -23.859 -24.938 -8.602 1 98.31 191 TYR A C 1
ATOM 1463 O O . TYR A 1 191 ? -24.766 -24.094 -8.727 1 98.31 191 TYR A O 1
ATOM 1471 N N . ARG A 1 192 ? -23.812 -25.844 -7.602 1 97.88 192 ARG A N 1
ATOM 1472 C CA . ARG A 1 192 ? -24.953 -25.969 -6.715 1 97.88 192 ARG A CA 1
ATOM 1473 C C . ARG A 1 192 ? -24.531 -25.984 -5.254 1 97.88 192 ARG A C 1
ATOM 1475 O O . ARG A 1 192 ? -25.344 -25.812 -4.352 1 97.88 192 ARG A O 1
ATOM 1482 N N . ARG A 1 193 ? -23.328 -26.266 -4.945 1 98.25 193 ARG A N 1
ATOM 1483 C CA . ARG A 1 193 ? -22.719 -26.172 -3.615 1 98.25 193 ARG A CA 1
ATOM 1484 C C . ARG A 1 193 ? -21.688 -25.062 -3.555 1 98.25 193 ARG A C 1
ATOM 1486 O O . ARG A 1 193 ? -20.484 -25.328 -3.666 1 98.25 193 ARG A O 1
ATOM 1493 N N . ILE A 1 194 ? -22.219 -23.891 -3.373 1 98.69 194 ILE A N 1
ATOM 1494 C CA . ILE A 1 194 ? -21.391 -22.703 -3.484 1 98.69 194 ILE A CA 1
ATOM 1495 C C . ILE A 1 194 ? -21.047 -22.188 -2.092 1 98.69 194 ILE A C 1
ATOM 1497 O O . ILE A 1 194 ? -21.938 -21.859 -1.308 1 98.69 194 ILE A O 1
ATOM 1501 N N . ALA A 1 195 ? -19.797 -22.141 -1.753 1 98.81 195 ALA A N 1
ATOM 1502 C CA . ALA A 1 195 ? -19.344 -21.594 -0.477 1 98.81 195 ALA A CA 1
ATOM 1503 C C . ALA A 1 195 ? -18.812 -20.172 -0.647 1 98.81 195 ALA A C 1
ATOM 1505 O O . ALA A 1 195 ? -18.375 -19.797 -1.736 1 98.81 195 ALA A O 1
ATOM 1506 N N . PHE A 1 196 ? -18.922 -19.375 0.379 1 98.88 196 PHE A N 1
ATOM 1507 C CA . PHE A 1 196 ? -18.297 -18.078 0.498 1 98.88 196 PHE A CA 1
ATOM 1508 C C . PHE A 1 196 ? -17.219 -18.094 1.572 1 98.88 196 PHE A C 1
ATOM 1510 O O . PHE A 1 196 ? -17.438 -18.578 2.682 1 98.88 196 PHE A O 1
ATOM 1517 N N . VAL A 1 197 ? -16.047 -17.594 1.202 1 98.81 197 VAL A N 1
ATOM 1518 C CA . VAL A 1 197 ? -14.961 -17.5 2.174 1 98.81 197 VAL A CA 1
ATOM 1519 C C . VAL A 1 197 ? -14.742 -16.047 2.553 1 98.81 197 VAL A C 1
ATOM 1521 O O . VAL A 1 197 ? -14.414 -15.219 1.699 1 98.81 197 VAL A O 1
ATOM 1524 N N . GLN A 1 198 ? -14.883 -15.766 3.783 1 97.88 198 GLN A N 1
ATOM 1525 C CA . GLN A 1 198 ? -14.719 -14.414 4.312 1 97.88 198 GLN A CA 1
ATOM 1526 C C . GLN A 1 198 ? -13.25 -14.031 4.406 1 97.88 198 GLN A C 1
ATOM 1528 O O . GLN A 1 198 ? -12.375 -14.898 4.391 1 97.88 198 GLN A O 1
ATOM 1533 N N . ASN A 1 199 ? -13.023 -12.695 4.457 1 95.06 199 ASN A N 1
ATOM 1534 C CA . ASN A 1 199 ? -11.672 -12.211 4.727 1 95.06 199 ASN A CA 1
ATOM 1535 C C . ASN A 1 199 ? -11.219 -12.562 6.141 1 95.06 199 ASN A C 1
ATOM 1537 O O . ASN A 1 199 ? -12.039 -12.664 7.051 1 95.06 199 ASN A O 1
ATOM 1541 N N . SER A 1 200 ? -9.93 -12.766 6.34 1 93.19 200 SER A N 1
ATOM 1542 C CA . SER A 1 200 ? -9.367 -13.102 7.641 1 93.19 200 SER A CA 1
ATOM 1543 C C . SER A 1 200 ? -9.211 -11.867 8.523 1 93.19 200 SER A C 1
ATOM 1545 O O . SER A 1 200 ? -8.898 -11.977 9.703 1 93.19 200 SER A O 1
ATOM 1547 N N . ILE A 1 201 ? -9.352 -10.711 8.008 1 88.5 201 ILE A N 1
ATOM 1548 C CA . ILE A 1 201 ? -9.242 -9.469 8.758 1 88.5 201 ILE A CA 1
ATOM 1549 C C . ILE A 1 201 ? -10.609 -9.062 9.305 1 88.5 201 ILE A C 1
ATOM 1551 O O . ILE A 1 201 ? -11.57 -8.914 8.547 1 88.5 201 ILE A O 1
ATOM 1555 N N . ALA A 1 202 ? -10.453 -8.789 10.617 1 83.56 202 ALA A N 1
ATOM 1556 C CA . ALA A 1 202 ? -11.688 -8.336 11.258 1 83.56 202 ALA A CA 1
ATOM 1557 C C . ALA A 1 202 ? -12.047 -6.926 10.82 1 83.56 202 ALA A C 1
ATOM 1559 O O . ALA A 1 202 ? -11.172 -6.102 10.547 1 83.56 202 ALA A O 1
ATOM 1560 N N . GLY A 1 203 ? -13.156 -6.586 10.516 1 87.69 203 GLY A N 1
ATOM 1561 C CA . GLY A 1 203 ? -13.586 -5.227 10.227 1 87.69 203 GLY A CA 1
ATOM 1562 C C . GLY A 1 203 ? -13.797 -4.969 8.742 1 87.69 203 GLY A C 1
ATOM 1563 O O . GLY A 1 203 ? -14.195 -3.869 8.352 1 87.69 203 GLY A O 1
ATOM 1564 N N . ASP A 1 204 ? -13.352 -5.961 7.98 1 91.81 204 ASP A N 1
ATOM 1565 C CA . ASP A 1 204 ? -13.664 -5.824 6.562 1 91.81 204 ASP A CA 1
ATOM 1566 C C . ASP A 1 204 ? -15.164 -5.984 6.316 1 91.81 204 ASP A C 1
ATOM 1568 O O . ASP A 1 204 ? -15.602 -6.992 5.75 1 91.81 204 ASP A O 1
ATOM 1572 N N . PHE A 1 205 ? -15.859 -4.965 6.582 1 94.5 205 PHE A N 1
ATOM 1573 C CA . PHE A 1 205 ? -17.312 -5.004 6.527 1 94.5 205 PHE A CA 1
ATOM 1574 C C . PHE A 1 205 ? -17.812 -5.012 5.082 1 94.5 205 PHE A C 1
ATOM 1576 O O . PHE A 1 205 ? -18.922 -5.449 4.805 1 94.5 205 PHE A O 1
ATOM 1583 N N . SER A 1 206 ? -17.016 -4.473 4.16 1 95.19 206 SER A N 1
ATOM 1584 C CA . SER A 1 206 ? -17.359 -4.574 2.746 1 95.19 206 SER A CA 1
ATOM 1585 C C . SER A 1 206 ? -17.453 -6.031 2.307 1 95.19 206 SER A C 1
ATOM 1587 O O . SER A 1 206 ? -18.344 -6.398 1.544 1 95.19 206 SER A O 1
ATOM 1589 N N . ALA A 1 207 ? -16.547 -6.848 2.77 1 96.06 207 ALA A N 1
ATOM 1590 C CA . ALA A 1 207 ? -16.594 -8.273 2.475 1 96.06 207 ALA A CA 1
ATOM 1591 C C . ALA A 1 207 ? -17.844 -8.93 3.061 1 96.06 207 ALA A C 1
ATOM 1593 O O . ALA A 1 207 ? -18.406 -9.844 2.465 1 96.06 207 ALA A O 1
ATOM 1594 N N . LEU A 1 208 ? -18.266 -8.477 4.211 1 97.19 208 LEU A N 1
ATOM 1595 C CA . LEU A 1 208 ? -19.484 -9.008 4.82 1 97.19 208 LEU A CA 1
ATOM 1596 C C . LEU A 1 208 ? -20.703 -8.672 3.979 1 97.19 208 LEU A C 1
ATOM 1598 O O . LEU A 1 208 ? -21.625 -9.477 3.869 1 97.19 208 LEU A O 1
ATOM 1602 N N . GLU A 1 209 ? -20.672 -7.508 3.443 1 97.81 209 GLU A N 1
ATOM 1603 C CA . GLU A 1 209 ? -21.781 -7.137 2.564 1 97.81 209 GLU A CA 1
ATOM 1604 C C . GLU A 1 209 ? -21.812 -8.016 1.316 1 97.81 209 GLU A C 1
ATOM 1606 O O . GLU A 1 209 ? -22.875 -8.383 0.838 1 97.81 209 GLU A O 1
ATOM 1611 N N . ARG A 1 210 ? -20.672 -8.289 0.75 1 98.62 210 ARG A N 1
ATOM 1612 C CA . ARG A 1 210 ? -20.625 -9.227 -0.366 1 98.62 210 ARG A CA 1
ATOM 1613 C C . ARG A 1 210 ? -21.156 -10.594 0.043 1 98.62 210 ARG A C 1
ATOM 1615 O O . ARG A 1 210 ? -21.906 -11.227 -0.706 1 98.62 210 ARG A O 1
ATOM 1622 N N . ARG A 1 211 ? -20.734 -10.984 1.276 1 98.69 211 ARG A N 1
ATOM 1623 C CA . ARG A 1 211 ? -21.25 -12.234 1.831 1 98.69 211 ARG A CA 1
ATOM 1624 C C . ARG A 1 211 ? -22.766 -12.211 1.907 1 98.69 211 ARG A C 1
ATOM 1626 O O . ARG A 1 211 ? -23.438 -13.18 1.537 1 98.69 211 ARG A O 1
ATOM 1633 N N . ASP A 1 212 ? -23.344 -11.141 2.422 1 98.75 212 ASP A N 1
ATOM 1634 C CA . ASP A 1 212 ? -24.781 -11.023 2.6 1 98.75 212 ASP A CA 1
ATOM 1635 C C . ASP A 1 212 ? -25.516 -11.094 1.257 1 98.75 212 ASP A C 1
ATOM 1637 O O . ASP A 1 212 ? -26.547 -11.742 1.144 1 98.75 212 ASP A O 1
ATOM 1641 N N . GLY A 1 213 ? -24.953 -10.406 0.238 1 98.88 213 GLY A N 1
ATOM 1642 C CA . GLY A 1 213 ? -25.516 -10.508 -1.101 1 98.88 213 GLY A CA 1
ATOM 1643 C C . GLY A 1 213 ? -25.484 -11.922 -1.655 1 98.88 213 GLY A C 1
ATOM 1644 O O . GLY A 1 213 ? -26.469 -12.391 -2.227 1 98.88 213 GLY A O 1
ATOM 1645 N N . TYR A 1 214 ? -24.344 -12.562 -1.433 1 98.88 214 TYR A N 1
ATOM 1646 C CA . TYR A 1 214 ? -24.203 -13.961 -1.807 1 98.88 214 TYR A CA 1
ATOM 1647 C C . TYR A 1 214 ? -25.234 -14.828 -1.105 1 98.88 214 TYR A C 1
ATOM 1649 O O . TYR A 1 214 ? -25.969 -15.586 -1.755 1 98.88 214 TYR A O 1
ATOM 1657 N N . ALA A 1 215 ? -25.328 -14.695 0.19 1 98.88 215 ALA A N 1
ATOM 1658 C CA . ALA A 1 215 ? -26.188 -15.539 1.01 1 98.88 215 ALA A CA 1
ATOM 1659 C C . ALA A 1 215 ? -27.656 -15.367 0.617 1 98.88 215 ALA A C 1
ATOM 1661 O O . ALA A 1 215 ? -28.375 -16.344 0.439 1 98.88 215 ALA A O 1
ATOM 1662 N N . ALA A 1 216 ? -28.078 -14.148 0.475 1 98.81 216 ALA A N 1
ATOM 1663 C CA . ALA A 1 216 ? -29.469 -13.859 0.1 1 98.81 216 ALA A CA 1
ATOM 1664 C C . ALA A 1 216 ? -29.797 -14.461 -1.263 1 98.81 216 ALA A C 1
ATOM 1666 O O . ALA A 1 216 ? -30.891 -14.984 -1.466 1 98.81 216 ALA A O 1
ATOM 1667 N N . THR A 1 217 ? -28.844 -14.398 -2.17 1 98.81 217 THR A N 1
ATOM 1668 C CA . THR A 1 217 ? -29.062 -14.867 -3.533 1 98.81 217 THR A CA 1
ATOM 1669 C C . THR A 1 217 ? -29.172 -16.391 -3.568 1 98.81 217 THR A C 1
ATOM 1671 O O . THR A 1 217 ? -30.109 -16.938 -4.164 1 98.81 217 THR A O 1
ATOM 1674 N N . VAL A 1 218 ? -28.281 -17.078 -2.893 1 98.62 218 VAL A N 1
ATOM 1675 C CA . VAL A 1 218 ? -28.312 -18.531 -2.949 1 98.62 218 VAL A CA 1
ATOM 1676 C C . VAL A 1 218 ? -29.531 -19.062 -2.203 1 98.62 218 VAL A C 1
ATOM 1678 O O . VAL A 1 218 ? -30.125 -20.062 -2.598 1 98.62 218 VAL A O 1
ATOM 1681 N N . GLU A 1 219 ? -29.891 -18.406 -1.128 1 98.38 219 GLU A N 1
ATOM 1682 C CA . GLU A 1 219 ? -31.109 -18.766 -0.426 1 98.38 219 GLU A CA 1
ATOM 1683 C C . GLU A 1 219 ? -32.344 -18.641 -1.341 1 98.38 219 GLU A C 1
ATOM 1685 O O . GLU A 1 219 ? -33.188 -19.531 -1.357 1 98.38 219 GLU A O 1
ATOM 1690 N N . GLY A 1 220 ? -32.375 -17.578 -2.061 1 98.31 220 GLY A N 1
ATOM 1691 C CA . GLY A 1 220 ? -33.438 -17.375 -3.006 1 98.31 220 GLY A CA 1
ATOM 1692 C C . GLY A 1 220 ? -33.5 -18.406 -4.109 1 98.31 220 GLY A C 1
ATOM 1693 O O . GLY A 1 220 ? -34.562 -18.641 -4.703 1 98.31 220 GLY A O 1
ATOM 1694 N N . LEU A 1 221 ? -32.438 -19.047 -4.32 1 97.94 221 LEU A N 1
ATOM 1695 C CA . LEU A 1 221 ? -32.312 -20.062 -5.359 1 97.94 221 LEU A CA 1
ATOM 1696 C C . LEU A 1 221 ? -32.531 -21.453 -4.777 1 97.94 221 LEU A C 1
ATOM 1698 O O . LEU A 1 221 ? -32.344 -22.453 -5.48 1 97.94 221 LEU A O 1
ATOM 1702 N N . GLY A 1 222 ? -32.719 -21.547 -3.471 1 97.19 222 GLY A N 1
ATOM 1703 C CA . GLY A 1 222 ? -33 -22.812 -2.812 1 97.19 222 GLY A CA 1
ATOM 1704 C C . GLY A 1 222 ? -31.75 -23.516 -2.324 1 97.19 222 GLY A C 1
ATOM 1705 O O . GLY A 1 222 ? -31.766 -24.719 -2.041 1 97.19 222 GLY A O 1
ATOM 1706 N N . ILE A 1 223 ? -30.688 -22.812 -2.316 1 96.94 223 ILE A N 1
ATOM 1707 C CA . ILE A 1 223 ? -29.422 -23.344 -1.857 1 96.94 223 ILE A CA 1
ATOM 1708 C C . ILE A 1 223 ? -29.125 -22.844 -0.45 1 96.94 223 ILE A C 1
ATOM 1710 O O . ILE A 1 223 ? -29.328 -21.656 -0.15 1 96.94 223 ILE A O 1
ATOM 1714 N N . THR A 1 224 ? -28.672 -23.688 0.439 1 96.12 224 THR A N 1
ATOM 1715 C CA . THR A 1 224 ? -28.266 -23.266 1.777 1 96.12 224 THR A CA 1
ATOM 1716 C C . THR A 1 224 ? -26.938 -22.531 1.735 1 96.12 224 THR A C 1
ATOM 1718 O O . THR A 1 224 ? -25.938 -23.047 1.219 1 96.12 224 THR A O 1
ATOM 1721 N N . PRO A 1 225 ? -26.922 -21.359 2.277 1 98.12 225 PRO A N 1
ATOM 1722 C CA . PRO A 1 225 ? -25.656 -20.641 2.322 1 98.12 225 PRO A CA 1
ATOM 1723 C C . PRO A 1 225 ? -24.578 -21.391 3.104 1 98.12 225 PRO A C 1
ATOM 1725 O O . PRO A 1 225 ? -24.875 -22.016 4.125 1 98.12 225 PRO A O 1
ATOM 1728 N N . TRP A 1 226 ? -23.406 -21.344 2.592 1 98.31 226 TRP A N 1
ATOM 1729 C CA . TRP A 1 226 ? -22.234 -21.969 3.182 1 98.31 226 TRP A CA 1
ATOM 1730 C C . TRP A 1 226 ? -21.094 -20.953 3.336 1 98.31 226 TRP A C 1
ATOM 1732 O O . TRP A 1 226 ? -20.453 -20.578 2.354 1 98.31 226 TRP A O 1
ATOM 1742 N N . VAL A 1 227 ? -20.828 -20.547 4.629 1 98.31 227 VAL A N 1
ATOM 1743 C CA . VAL A 1 227 ? -19.828 -19.516 4.863 1 98.31 227 VAL A CA 1
ATOM 1744 C C . VAL A 1 227 ? -18.688 -20.078 5.691 1 98.31 227 VAL A C 1
ATOM 1746 O O . VAL A 1 227 ? -18.906 -20.719 6.723 1 98.31 227 VAL A O 1
ATOM 1749 N N . PHE A 1 228 ? -17.5 -19.891 5.184 1 98.31 228 PHE A N 1
ATOM 1750 C CA . PHE A 1 228 ? -16.297 -20.266 5.926 1 98.31 228 PHE A CA 1
ATOM 1751 C C . PHE A 1 228 ? -15.539 -19.016 6.387 1 98.31 228 PHE A C 1
ATOM 1753 O O . PHE A 1 228 ? -15.367 -18.078 5.617 1 98.31 228 PHE A O 1
ATOM 1760 N N . VAL A 1 229 ? -15.125 -18.969 7.629 1 97.5 229 VAL A N 1
ATOM 1761 C CA . VAL A 1 229 ? -14.352 -17.875 8.195 1 97.5 229 VAL A CA 1
ATOM 1762 C C . VAL A 1 229 ? -12.953 -18.359 8.562 1 97.5 229 VAL A C 1
ATOM 1764 O O . VAL A 1 229 ? -12.789 -19.156 9.492 1 97.5 229 VAL A O 1
ATOM 1767 N N . PRO A 1 230 ? -11.961 -17.844 7.812 1 97.94 230 PRO A N 1
ATOM 1768 C CA . PRO A 1 230 ? -10.602 -18.219 8.195 1 97.94 230 PRO A CA 1
ATOM 1769 C C . PRO A 1 230 ? -10.219 -17.719 9.586 1 97.94 230 PRO A C 1
ATOM 1771 O O . PRO A 1 230 ? -10.875 -16.812 10.125 1 97.94 230 PRO A O 1
ATOM 1774 N N . ASP A 1 231 ? -9.141 -18.312 10.125 1 96.56 231 ASP A N 1
ATOM 1775 C CA . ASP A 1 231 ? -8.625 -17.875 11.414 1 96.56 231 ASP A CA 1
ATOM 1776 C C . ASP A 1 231 ? -8.258 -16.391 11.367 1 96.56 231 ASP A C 1
ATOM 1778 O O . ASP A 1 231 ? -7.703 -15.906 10.375 1 96.56 231 ASP A O 1
ATOM 1782 N N . ALA A 1 232 ? -8.492 -15.805 12.492 1 90.69 232 ALA A N 1
ATOM 1783 C CA . ALA A 1 232 ? -8.273 -14.367 12.594 1 90.69 232 ALA A CA 1
ATOM 1784 C C . ALA A 1 232 ? -6.805 -14.016 12.391 1 90.69 232 ALA A C 1
ATOM 1786 O O . ALA A 1 232 ? -5.918 -14.711 12.891 1 90.69 232 ALA A O 1
ATOM 1787 N N . ASP A 1 233 ? -6.551 -12.945 11.625 1 84.69 233 ASP A N 1
ATOM 1788 C CA . ASP A 1 233 ? -5.273 -12.266 11.43 1 84.69 233 ASP A CA 1
ATOM 1789 C C . ASP A 1 233 ? -4.301 -13.141 10.648 1 84.69 233 ASP A C 1
ATOM 1791 O O . ASP A 1 233 ? -3.092 -12.891 10.656 1 84.69 233 ASP A O 1
ATOM 1795 N N . ARG A 1 234 ? -4.887 -14.211 10.062 1 91.38 234 ARG A N 1
ATOM 1796 C CA . ARG A 1 234 ? -4.074 -14.961 9.102 1 91.38 234 ARG A CA 1
ATOM 1797 C C . ARG A 1 234 ? -3.818 -14.141 7.844 1 91.38 234 ARG A C 1
ATOM 1799 O O . ARG A 1 234 ? -4.719 -13.453 7.352 1 91.38 234 ARG A O 1
ATOM 1806 N N . ALA A 1 235 ? -2.586 -14.234 7.363 1 90.19 235 ALA A N 1
ATOM 1807 C CA . ALA A 1 235 ? -2.312 -13.562 6.098 1 90.19 235 ALA A CA 1
ATOM 1808 C C . ALA A 1 235 ? -3.262 -14.039 5.004 1 90.19 235 ALA A C 1
ATOM 1810 O O . ALA A 1 235 ? -3.592 -15.227 4.938 1 90.19 235 ALA A O 1
ATOM 1811 N N . PRO A 1 236 ? -3.617 -13.195 4.113 1 92.81 236 PRO A N 1
ATOM 1812 C CA . PRO A 1 236 ? -4.691 -13.5 3.164 1 92.81 236 PRO A CA 1
ATOM 1813 C C . PRO A 1 236 ? -4.395 -14.734 2.32 1 92.81 236 PRO A C 1
ATOM 1815 O O . PRO A 1 236 ? -5.27 -15.594 2.146 1 92.81 236 PRO A O 1
ATOM 1818 N N . PHE A 1 237 ? -3.178 -14.891 1.869 1 94.69 237 PHE A N 1
ATOM 1819 C CA . PHE A 1 237 ? -2.84 -16.078 1.083 1 94.69 237 PHE A CA 1
ATOM 1820 C C . PHE A 1 237 ? -2.98 -17.344 1.921 1 94.69 237 PHE A C 1
ATOM 1822 O O . PHE A 1 237 ? -3.547 -18.328 1.462 1 94.69 237 PHE A O 1
ATOM 1829 N N . GLU A 1 238 ? -2.531 -17.281 3.135 1 96.31 238 GLU A N 1
ATOM 1830 C CA . GLU A 1 238 ? -2.619 -18.422 4.039 1 96.31 238 GLU A CA 1
ATOM 1831 C C . GLU A 1 238 ? -4.066 -18.703 4.418 1 96.31 238 GLU A C 1
ATOM 1833 O O . GLU A 1 238 ? -4.445 -19.875 4.598 1 96.31 238 GLU A O 1
ATOM 1838 N N . ALA A 1 239 ? -4.793 -17.656 4.555 1 97.56 239 ALA A N 1
ATOM 1839 C CA . ALA A 1 239 ? -6.215 -17.812 4.848 1 97.56 239 ALA A CA 1
ATOM 1840 C C . ALA A 1 239 ? -6.938 -18.516 3.703 1 97.56 239 ALA A C 1
ATOM 1842 O O . ALA A 1 239 ? -7.801 -19.375 3.936 1 97.56 239 ALA A O 1
ATOM 1843 N N . GLY A 1 240 ? -6.609 -18.141 2.5 1 98.12 240 GLY A N 1
ATOM 1844 C CA . GLY A 1 240 ? -7.152 -18.812 1.334 1 98.12 240 GLY A CA 1
ATOM 1845 C C . GLY A 1 240 ? -6.789 -20.281 1.275 1 98.12 240 GLY A C 1
ATOM 1846 O O . GLY A 1 240 ? -7.641 -21.125 0.988 1 98.12 240 GLY A O 1
ATOM 1847 N N . LYS A 1 241 ? -5.527 -20.562 1.571 1 97.88 241 LYS A N 1
ATOM 1848 C CA . LYS A 1 241 ? -5.059 -21.938 1.644 1 97.88 241 LYS A CA 1
ATOM 1849 C C . LYS A 1 241 ? -5.828 -22.719 2.701 1 97.88 241 LYS A C 1
ATOM 1851 O O . LYS A 1 241 ? -6.273 -23.844 2.447 1 97.88 241 LYS A O 1
ATOM 1856 N N . GLN A 1 242 ? -5.961 -22.156 3.865 1 98.19 242 GLN A N 1
ATOM 1857 C CA . GLN A 1 242 ? -6.695 -22.797 4.949 1 98.19 242 GLN A CA 1
ATOM 1858 C C . GLN A 1 242 ? -8.117 -23.141 4.52 1 98.19 242 GLN A C 1
ATOM 1860 O O . GLN A 1 242 ? -8.586 -24.266 4.766 1 98.19 242 GLN A O 1
ATOM 1865 N N . ALA A 1 243 ? -8.758 -22.156 3.91 1 98.5 243 ALA A N 1
ATOM 1866 C CA . ALA A 1 243 ? -10.141 -22.359 3.473 1 98.5 243 ALA A CA 1
ATOM 1867 C C . ALA A 1 243 ? -10.242 -23.5 2.471 1 98.5 243 ALA A C 1
ATOM 1869 O O . ALA A 1 243 ? -11.086 -24.391 2.613 1 98.5 243 ALA A O 1
ATOM 1870 N N . MET A 1 244 ? -9.406 -23.516 1.477 1 98.12 244 MET A N 1
ATOM 1871 C CA . MET A 1 244 ? -9.422 -24.547 0.441 1 98.12 244 MET A CA 1
ATOM 1872 C C . MET A 1 244 ? -9.18 -25.922 1.044 1 98.12 244 MET A C 1
ATOM 1874 O O . MET A 1 244 ? -9.914 -26.859 0.76 1 98.12 244 MET A O 1
ATOM 1878 N N . ASP A 1 245 ? -8.18 -26.016 1.894 1 97.19 245 ASP A N 1
ATOM 1879 C CA . ASP A 1 245 ? -7.84 -27.281 2.535 1 97.19 245 ASP A CA 1
ATOM 1880 C C . ASP A 1 245 ? -9.008 -27.797 3.367 1 97.19 245 ASP A C 1
ATOM 1882 O O . ASP A 1 245 ? -9.367 -28.984 3.273 1 97.19 245 ASP A O 1
ATOM 1886 N N . THR A 1 246 ? -9.57 -26.922 4.105 1 97.69 246 THR A N 1
ATOM 1887 C CA . THR A 1 246 ? -10.648 -27.312 5.016 1 97.69 246 THR A CA 1
ATOM 1888 C C . THR A 1 246 ? -11.898 -27.703 4.234 1 97.69 246 THR A C 1
ATOM 1890 O O . THR A 1 246 ? -12.484 -28.766 4.477 1 97.69 246 THR A O 1
ATOM 1893 N N . LEU A 1 247 ? -12.312 -26.922 3.293 1 97.81 247 LEU A N 1
ATOM 1894 C CA . LEU A 1 247 ? -13.562 -27.109 2.566 1 97.81 247 LEU A CA 1
ATOM 1895 C C . LEU A 1 247 ? -13.477 -28.328 1.654 1 97.81 247 LEU A C 1
ATOM 1897 O O . LEU A 1 247 ? -14.438 -29.094 1.534 1 97.81 247 LEU A O 1
ATOM 1901 N N . MET A 1 248 ? -12.375 -28.594 1.047 1 96.94 248 MET A N 1
ATOM 1902 C CA . MET A 1 248 ? -12.227 -29.672 0.078 1 96.94 248 MET A CA 1
ATOM 1903 C C . MET A 1 248 ? -12.016 -31 0.782 1 96.94 248 MET A C 1
ATOM 1905 O O . MET A 1 248 ? -12.07 -32.062 0.149 1 96.94 248 MET A O 1
ATOM 1909 N N . ASN A 1 249 ? -11.797 -30.906 2.066 1 95.12 249 ASN A N 1
ATOM 1910 C CA . ASN A 1 249 ? -11.68 -32.125 2.838 1 95.12 249 ASN A CA 1
ATOM 1911 C C . ASN A 1 249 ? -12.992 -32.5 3.521 1 95.12 249 ASN A C 1
ATOM 1913 O O . ASN A 1 249 ? -13.055 -33.438 4.297 1 95.12 249 ASN A O 1
ATOM 1917 N N . GLN A 1 250 ? -13.977 -31.75 3.215 1 92.88 250 GLN A N 1
ATOM 1918 C CA . GLN A 1 250 ? -15.32 -32.031 3.715 1 92.88 250 GLN A CA 1
ATOM 1919 C C . GLN A 1 250 ? -16.109 -32.875 2.707 1 92.88 250 GLN A C 1
ATOM 1921 O O . GLN A 1 250 ? -15.727 -32.969 1.541 1 92.88 250 GLN A O 1
ATOM 1926 N N . ALA A 1 251 ? -17.188 -33.594 3.336 1 92.56 251 ALA A N 1
ATOM 1927 C CA . ALA A 1 251 ? -18.172 -34.312 2.508 1 92.56 251 ALA A CA 1
ATOM 1928 C C . ALA A 1 251 ? -19.594 -33.906 2.891 1 92.56 251 ALA A C 1
ATOM 1930 O O . ALA A 1 251 ? -20 -34.062 4.047 1 92.56 251 ALA A O 1
ATOM 1931 N N . PRO A 1 252 ? -20.344 -33.438 1.959 1 94.69 252 PRO A N 1
ATOM 1932 C CA . PRO A 1 252 ? -19.953 -33.156 0.575 1 94.69 252 PRO A CA 1
ATOM 1933 C C . PRO A 1 252 ? -19.031 -31.953 0.454 1 94.69 252 PRO A C 1
ATOM 1935 O O . PRO A 1 252 ? -19.016 -31.078 1.331 1 94.69 252 PRO A O 1
ATOM 1938 N N . ARG A 1 253 ? -18.312 -31.875 -0.726 1 96.06 253 ARG A N 1
ATOM 1939 C CA . ARG A 1 253 ? -17.438 -30.75 -1.045 1 96.06 253 ARG A CA 1
ATOM 1940 C C . ARG A 1 253 ? -18.188 -29.656 -1.796 1 96.06 253 ARG A C 1
ATOM 1942 O O . ARG A 1 253 ? -19.156 -29.953 -2.51 1 96.06 253 ARG A O 1
ATOM 1949 N N . PRO A 1 254 ? -17.719 -28.422 -1.607 1 98.31 254 PRO A N 1
ATOM 1950 C CA . PRO A 1 254 ? -18.25 -27.422 -2.537 1 98.31 254 PRO A CA 1
ATOM 1951 C C . PRO A 1 254 ? -17.781 -27.656 -3.977 1 98.31 254 PRO A C 1
ATOM 1953 O O . PRO A 1 254 ? -16.719 -28.25 -4.203 1 98.31 254 PRO A O 1
ATOM 1956 N N . ASP A 1 255 ? -18.594 -27.297 -4.836 1 98.38 255 ASP A N 1
ATOM 1957 C CA . ASP A 1 255 ? -18.188 -27.375 -6.234 1 98.38 255 ASP A CA 1
ATOM 1958 C C . ASP A 1 255 ? -17.797 -26 -6.762 1 98.38 255 ASP A C 1
ATOM 1960 O O . ASP A 1 255 ? -17.25 -25.875 -7.863 1 98.38 255 ASP A O 1
ATOM 1964 N N . ALA A 1 256 ? -18.062 -24.938 -5.977 1 98.75 256 ALA A N 1
ATOM 1965 C CA . ALA A 1 256 ? -17.578 -23.594 -6.258 1 98.75 256 ALA A CA 1
ATOM 1966 C C . ALA A 1 256 ? -17.359 -22.797 -4.969 1 98.75 256 ALA A C 1
ATOM 1968 O O . ALA A 1 256 ? -18.094 -22.969 -3.996 1 98.75 256 ALA A O 1
ATOM 1969 N N . ILE A 1 257 ? -16.344 -22 -4.957 1 98.88 257 ILE A N 1
ATOM 1970 C CA . ILE A 1 257 ? -16.062 -21.141 -3.814 1 98.88 257 ILE A CA 1
ATOM 1971 C C . ILE A 1 257 ? -15.859 -19.703 -4.289 1 98.88 257 ILE A C 1
ATOM 1973 O O . ILE A 1 257 ? -15.078 -19.438 -5.207 1 98.88 257 ILE A O 1
ATOM 1977 N N . PHE A 1 258 ? -16.641 -18.75 -3.732 1 98.94 258 PHE A N 1
ATOM 1978 C CA . PHE A 1 258 ? -16.438 -17.312 -3.9 1 98.94 258 PHE A CA 1
ATOM 1979 C C . PHE A 1 258 ? -15.664 -16.734 -2.723 1 98.94 258 PHE A C 1
ATOM 1981 O O . PHE A 1 258 ? -16.172 -16.688 -1.6 1 98.94 258 PHE A O 1
ATOM 1988 N N . PHE A 1 259 ? -14.445 -16.344 -3.004 1 98.88 259 PHE A N 1
ATOM 1989 C CA . PHE A 1 259 ? -13.586 -15.781 -1.969 1 98.88 259 PHE A CA 1
ATOM 1990 C C . PHE A 1 259 ? -13.812 -14.273 -1.84 1 98.88 259 PHE A C 1
ATOM 1992 O O . PHE A 1 259 ? -14.047 -13.594 -2.836 1 98.88 259 PHE A O 1
ATOM 1999 N N . ALA A 1 260 ? -13.617 -13.727 -0.688 1 98.19 260 ALA A N 1
ATOM 2000 C CA . ALA A 1 260 ? -13.875 -12.32 -0.386 1 98.19 260 ALA A CA 1
ATOM 2001 C C . ALA A 1 260 ? -13.008 -11.406 -1.242 1 98.19 260 ALA A C 1
ATOM 2003 O O . ALA A 1 260 ? -13.391 -10.273 -1.534 1 98.19 260 ALA A O 1
ATOM 2004 N N . ASN A 1 261 ? -11.797 -11.812 -1.579 1 96.88 261 ASN A N 1
ATOM 2005 C CA . ASN A 1 261 ? -10.922 -11.07 -2.479 1 96.88 261 ASN A CA 1
ATOM 2006 C C . ASN A 1 261 ? -9.938 -11.984 -3.191 1 96.88 261 ASN A C 1
ATOM 2008 O O . ASN A 1 261 ? -9.836 -13.172 -2.869 1 96.88 261 ASN A O 1
ATOM 2012 N N . ASP A 1 262 ? -9.219 -11.438 -4.102 1 97.38 262 ASP A N 1
ATOM 2013 C CA . ASP A 1 262 ? -8.359 -12.211 -4.992 1 97.38 262 ASP A CA 1
ATOM 2014 C C . ASP A 1 262 ? -7.156 -12.773 -4.246 1 97.38 262 ASP A C 1
ATOM 2016 O O . ASP A 1 262 ? -6.574 -13.781 -4.664 1 97.38 262 ASP A O 1
ATOM 2020 N N . ASN A 1 263 ? -6.695 -12.172 -3.18 1 95.56 263 ASN A N 1
ATOM 2021 C CA . ASN A 1 263 ? -5.586 -12.727 -2.41 1 95.56 263 ASN A CA 1
ATOM 2022 C C . ASN A 1 263 ? -5.953 -14.07 -1.795 1 95.56 263 ASN A C 1
ATOM 2024 O O . ASN A 1 263 ? -5.164 -15.016 -1.845 1 95.56 263 ASN A O 1
ATOM 2028 N N . LEU A 1 264 ? -7.133 -14.109 -1.231 1 97.44 264 LEU A N 1
ATOM 2029 C CA . LEU A 1 264 ? -7.629 -15.367 -0.688 1 97.44 264 LEU A CA 1
ATOM 2030 C C . LEU A 1 264 ? -7.762 -16.422 -1.784 1 97.44 264 LEU A C 1
ATOM 2032 O O . LEU A 1 264 ? -7.309 -17.547 -1.62 1 97.44 264 LEU A O 1
ATOM 2036 N N . ALA A 1 265 ? -8.367 -15.992 -2.879 1 98.69 265 ALA A N 1
ATOM 2037 C CA . ALA A 1 265 ? -8.578 -16.906 -4 1 98.69 265 ALA A CA 1
ATOM 2038 C C . ALA A 1 265 ? -7.25 -17.422 -4.535 1 98.69 265 ALA A C 1
ATOM 2040 O O . ALA A 1 265 ? -7.129 -18.609 -4.871 1 98.69 265 ALA A O 1
ATOM 2041 N N . ALA A 1 266 ? -6.289 -16.531 -4.586 1 97.19 266 ALA A N 1
ATOM 2042 C CA . ALA A 1 266 ? -4.965 -16.922 -5.066 1 97.19 266 ALA A CA 1
ATOM 2043 C C . ALA A 1 266 ? -4.32 -17.938 -4.129 1 97.19 266 ALA A C 1
ATOM 2045 O O . ALA A 1 266 ? -3.717 -18.922 -4.586 1 97.19 266 ALA A O 1
ATOM 2046 N N . GLY A 1 267 ? -4.438 -17.672 -2.824 1 97.62 267 GLY A N 1
ATOM 2047 C CA . GLY A 1 267 ? -3.959 -18.656 -1.866 1 97.62 267 GLY A CA 1
ATOM 2048 C C . GLY A 1 267 ? -4.59 -20.016 -2.047 1 97.62 267 GLY A C 1
ATOM 2049 O O . GLY A 1 267 ? -3.906 -21.047 -1.97 1 97.62 267 GLY A O 1
ATOM 2050 N N . ALA A 1 268 ? -5.82 -20.016 -2.312 1 98.44 268 ALA A N 1
ATOM 2051 C CA . ALA A 1 268 ? -6.562 -21.266 -2.547 1 98.44 268 ALA A CA 1
ATOM 2052 C C . ALA A 1 268 ? -6.09 -21.953 -3.824 1 98.44 268 ALA A C 1
ATOM 2054 O O . ALA A 1 268 ? -5.898 -23.172 -3.846 1 98.44 268 ALA A O 1
ATOM 2055 N N . LEU A 1 269 ? -5.926 -21.203 -4.898 1 97.44 269 LEU A N 1
ATOM 2056 C CA . LEU A 1 269 ? -5.488 -21.766 -6.18 1 97.44 269 LEU A CA 1
ATOM 2057 C C . LEU A 1 269 ? -4.102 -22.391 -6.055 1 97.44 269 LEU A C 1
ATOM 2059 O O . LEU A 1 269 ? -3.873 -23.5 -6.539 1 97.44 269 LEU A O 1
ATOM 2063 N N . LEU A 1 270 ? -3.236 -21.672 -5.398 1 95.38 270 LEU A N 1
ATOM 2064 C CA . LEU A 1 270 ? -1.877 -22.172 -5.23 1 95.38 270 LEU A CA 1
ATOM 2065 C C . LEU A 1 270 ? -1.865 -23.438 -4.363 1 95.38 270 LEU A C 1
ATOM 2067 O O . LEU A 1 270 ? -1.148 -24.391 -4.656 1 95.38 270 LEU A O 1
ATOM 2071 N N . ALA A 1 271 ? -2.658 -23.391 -3.34 1 94.5 271 ALA A N 1
ATOM 2072 C CA . ALA A 1 271 ? -2.795 -24.562 -2.48 1 94.5 271 ALA A CA 1
ATOM 2073 C C . ALA A 1 271 ? -3.363 -25.75 -3.256 1 94.5 271 ALA A C 1
ATOM 2075 O O . ALA A 1 271 ? -2.941 -26.891 -3.059 1 94.5 271 ALA A O 1
ATOM 2076 N N . SER A 1 272 ? -4.285 -25.531 -4.117 1 95.62 272 SER A N 1
ATOM 2077 C CA . SER A 1 272 ? -4.91 -26.578 -4.914 1 95.62 272 SER A CA 1
ATOM 2078 C C . SER A 1 272 ? -3.904 -27.234 -5.852 1 95.62 272 SER A C 1
ATOM 2080 O O . SER A 1 272 ? -3.93 -28.453 -6.051 1 95.62 272 SER A O 1
ATOM 2082 N N . GLN A 1 273 ? -3.066 -26.438 -6.418 1 91.5 273 GLN A N 1
ATOM 2083 C CA . GLN A 1 273 ? -2.031 -26.953 -7.301 1 91.5 273 GLN A CA 1
ATOM 2084 C C . GLN A 1 273 ? -1.125 -27.938 -6.57 1 91.5 273 GLN A C 1
ATOM 2086 O O . GLN A 1 273 ? -0.826 -29.016 -7.086 1 91.5 273 GLN A O 1
ATOM 2091 N N . ARG A 1 274 ? -0.785 -27.578 -5.426 1 89.81 274 ARG A N 1
ATOM 2092 C CA . ARG A 1 274 ? 0.114 -28.422 -4.637 1 89.81 274 ARG A CA 1
ATOM 2093 C C . ARG A 1 274 ? -0.59 -29.688 -4.172 1 89.81 274 ARG A C 1
ATOM 2095 O O . ARG A 1 274 ? 0.039 -30.734 -4.043 1 89.81 274 ARG A O 1
ATOM 2102 N N . ALA A 1 275 ? -1.877 -29.578 -4.004 1 92.69 275 ALA A N 1
ATOM 2103 C CA . ALA A 1 275 ? -2.668 -30.703 -3.527 1 92.69 275 ALA A CA 1
ATOM 2104 C C . ALA A 1 275 ? -3.094 -31.609 -4.684 1 92.69 275 ALA A C 1
ATOM 2106 O O . ALA A 1 275 ? -3.695 -32.656 -4.469 1 92.69 275 ALA A O 1
ATOM 2107 N N . GLY A 1 276 ? -2.846 -31.172 -5.895 1 93 276 GLY A N 1
ATOM 2108 C CA . GLY A 1 276 ? -3.207 -31.969 -7.059 1 93 276 GLY A CA 1
ATOM 2109 C C . GLY A 1 276 ? -4.672 -31.844 -7.434 1 93 276 GLY A C 1
ATOM 2110 O O . GLY A 1 276 ? -5.227 -32.75 -8.078 1 93 276 GLY A O 1
ATOM 2111 N N . LEU A 1 277 ? -5.324 -30.797 -6.945 1 95.69 277 LEU A N 1
ATOM 2112 C CA . LEU A 1 277 ? -6.715 -30.547 -7.297 1 95.69 277 LEU A CA 1
ATOM 2113 C C . LEU A 1 277 ? -6.812 -29.828 -8.648 1 95.69 277 LEU A C 1
ATOM 2115 O O . LEU A 1 277 ? -6 -28.953 -8.945 1 95.69 277 LEU A O 1
ATOM 2119 N N . SER A 1 278 ? -7.816 -30.234 -9.414 1 96.75 278 SER A N 1
ATOM 2120 C CA . SER A 1 278 ? -8.047 -29.594 -10.711 1 96.75 278 SER A CA 1
ATOM 2121 C C . SER A 1 278 ? -9.102 -28.5 -10.609 1 96.75 278 SER A C 1
ATOM 2123 O O . SER A 1 278 ? -10.258 -28.766 -10.266 1 96.75 278 SER A O 1
ATOM 2125 N N . ILE A 1 279 ? -8.758 -27.375 -10.906 1 97.94 279 ILE A N 1
ATOM 2126 C CA . ILE A 1 279 ? -9.672 -26.234 -10.945 1 97.94 279 ILE A CA 1
ATOM 2127 C C . ILE A 1 279 ? -9.953 -25.844 -12.398 1 97.94 279 ILE A C 1
ATOM 2129 O O . ILE A 1 279 ? -9.023 -25.641 -13.18 1 97.94 279 ILE A O 1
ATOM 2133 N N . PRO A 1 280 ? -11.219 -25.766 -12.797 1 98.06 280 PRO A N 1
ATOM 2134 C CA . PRO A 1 280 ? -12.438 -25.719 -11.992 1 98.06 280 PRO A CA 1
ATOM 2135 C C . PRO A 1 280 ? -13.117 -27.078 -11.867 1 98.06 280 PRO A C 1
ATOM 2137 O O . PRO A 1 280 ? -14.211 -27.188 -11.305 1 98.06 280 PRO A O 1
ATOM 2140 N N . GLN A 1 281 ? -12.523 -28.125 -12.422 1 97.88 281 GLN A N 1
ATOM 2141 C CA . GLN A 1 281 ? -13.195 -29.406 -12.531 1 97.88 281 GLN A CA 1
ATOM 2142 C C . GLN A 1 281 ? -13.609 -29.938 -11.156 1 97.88 281 GLN A C 1
ATOM 2144 O O . GLN A 1 281 ? -14.719 -30.453 -10.992 1 97.88 281 GLN A O 1
ATOM 2149 N N . ASP A 1 282 ? -12.719 -29.844 -10.195 1 97.56 282 ASP A N 1
ATOM 2150 C CA . ASP A 1 282 ? -13.031 -30.312 -8.844 1 97.56 282 ASP A CA 1
ATOM 2151 C C . ASP A 1 282 ? -13.812 -29.266 -8.062 1 97.56 282 ASP A C 1
ATOM 2153 O O . ASP A 1 282 ? -14.672 -29.609 -7.246 1 97.56 282 ASP A O 1
ATOM 2157 N N . CYS A 1 283 ? -13.477 -28.016 -8.289 1 98.31 283 CYS A N 1
ATOM 2158 C CA . CYS A 1 283 ? -14.094 -26.906 -7.578 1 98.31 283 CYS A CA 1
ATOM 2159 C C . CYS A 1 283 ? -13.75 -25.578 -8.25 1 98.31 283 CYS A C 1
ATOM 2161 O O . CYS A 1 283 ? -12.578 -25.234 -8.375 1 98.31 283 CYS A O 1
ATOM 2163 N N . ALA A 1 284 ? -14.781 -24.875 -8.664 1 98.81 284 ALA A N 1
ATOM 2164 C CA . ALA A 1 284 ? -14.539 -23.562 -9.242 1 98.81 284 ALA A CA 1
ATOM 2165 C C . ALA A 1 284 ? -14.102 -22.562 -8.172 1 98.81 284 ALA A C 1
ATOM 2167 O O . ALA A 1 284 ? -14.5 -22.672 -7.016 1 98.81 284 ALA A O 1
ATOM 2168 N N . VAL A 1 285 ? -13.234 -21.656 -8.555 1 98.88 285 VAL A N 1
ATOM 2169 C CA . VAL A 1 285 ? -12.703 -20.625 -7.66 1 98.88 285 VAL A CA 1
ATOM 2170 C C . VAL A 1 285 ? -12.938 -19.25 -8.258 1 98.88 285 VAL A C 1
ATOM 2172 O O . VAL A 1 285 ? -12.648 -19.016 -9.43 1 98.88 285 VAL A O 1
ATOM 2175 N N . MET A 1 286 ? -13.477 -18.375 -7.484 1 98.81 286 MET A N 1
ATOM 2176 C CA . MET A 1 286 ? -13.766 -17 -7.875 1 98.81 286 MET A CA 1
ATOM 2177 C C . MET A 1 286 ? -13.352 -16.031 -6.785 1 98.81 286 MET A C 1
ATOM 2179 O O . MET A 1 286 ? -13.398 -16.359 -5.598 1 98.81 286 MET A O 1
ATOM 2183 N N . GLY A 1 287 ? -12.867 -14.836 -7.207 1 98.75 287 GLY A N 1
ATOM 2184 C CA . GLY A 1 287 ? -12.477 -13.82 -6.238 1 98.75 287 GLY A CA 1
ATOM 2185 C C . GLY A 1 287 ? -13.125 -12.469 -6.492 1 98.75 287 GLY A C 1
ATOM 2186 O O . GLY A 1 287 ? -14.203 -12.398 -7.086 1 98.75 287 GLY A O 1
ATOM 2187 N N . PHE A 1 288 ? -12.555 -11.445 -5.953 1 98.75 288 PHE A N 1
ATOM 2188 C CA . PHE A 1 288 ? -12.969 -10.055 -6.086 1 98.75 288 PHE A CA 1
ATOM 2189 C C . PHE A 1 288 ? -11.758 -9.133 -6.094 1 98.75 288 PHE A C 1
ATOM 2191 O O . PHE A 1 288 ? -10.906 -9.211 -5.207 1 98.75 288 PHE A O 1
ATOM 2198 N N . GLY A 1 289 ? -11.672 -8.281 -7.098 1 97.44 289 GLY A N 1
ATOM 2199 C CA . GLY A 1 289 ? -10.641 -7.258 -7.07 1 97.44 289 GLY A CA 1
ATOM 2200 C C . GLY A 1 289 ? -9.938 -7.086 -8.406 1 97.44 289 GLY A C 1
ATOM 2201 O O . GLY A 1 289 ? -9.547 -5.977 -8.766 1 97.44 289 GLY A O 1
ATOM 2202 N N . ASP A 1 290 ? -9.695 -8.203 -9.055 1 97.31 290 ASP A N 1
ATOM 2203 C CA . ASP A 1 290 ? -8.953 -8.297 -10.305 1 97.31 290 ASP A CA 1
ATOM 2204 C C . ASP A 1 290 ? -7.512 -7.816 -10.125 1 97.31 290 ASP A C 1
ATOM 2206 O O . ASP A 1 290 ? -7.055 -6.922 -10.844 1 97.31 290 ASP A O 1
ATOM 2210 N N . TYR A 1 291 ? -6.848 -8.461 -9.18 1 94 291 TYR A N 1
ATOM 2211 C CA . TYR A 1 291 ? -5.457 -8.125 -8.906 1 94 291 TYR A CA 1
ATOM 2212 C C . TYR A 1 291 ? -4.566 -8.477 -10.094 1 94 291 TYR A C 1
ATOM 2214 O O . TYR A 1 291 ? -4.941 -9.289 -10.938 1 94 291 TYR A O 1
ATOM 2222 N N . ALA A 1 292 ? -3.367 -7.93 -10.102 1 89.69 292 ALA A N 1
ATOM 2223 C CA . ALA A 1 292 ? -2.467 -8.008 -11.25 1 89.69 292 ALA A CA 1
ATOM 2224 C C . ALA A 1 292 ? -2.137 -9.461 -11.578 1 89.69 292 ALA A C 1
ATOM 2226 O O . ALA A 1 292 ? -1.961 -9.812 -12.75 1 89.69 292 ALA A O 1
ATOM 2227 N N . PHE A 1 293 ? -2.098 -10.328 -10.609 1 92.62 293 PHE A N 1
ATOM 2228 C CA . PHE A 1 293 ? -1.694 -11.711 -10.82 1 92.62 293 PHE A CA 1
ATOM 2229 C C . PHE A 1 293 ? -2.859 -12.539 -11.352 1 92.62 293 PHE A C 1
ATOM 2231 O O . PHE A 1 293 ? -2.664 -13.656 -11.828 1 92.62 293 PHE A O 1
ATOM 2238 N N . ALA A 1 294 ? -4.066 -12.047 -11.242 1 96.19 294 ALA A N 1
ATOM 2239 C CA . ALA A 1 294 ? -5.27 -12.844 -11.484 1 96.19 294 ALA A CA 1
ATOM 2240 C C . ALA A 1 294 ? -5.266 -13.445 -12.891 1 96.19 294 ALA A C 1
ATOM 2242 O O . ALA A 1 294 ? -5.559 -14.625 -13.07 1 96.19 294 ALA A O 1
ATOM 2243 N N . GLU A 1 295 ? -4.867 -12.672 -13.859 1 95.81 295 GLU A N 1
ATOM 2244 C CA . GLU A 1 295 ? -4.895 -13.109 -15.25 1 95.81 295 GLU A CA 1
ATOM 2245 C C . GLU A 1 295 ? -3.748 -14.07 -15.555 1 95.81 295 GLU A C 1
ATOM 2247 O O . GLU A 1 295 ? -3.826 -14.859 -16.484 1 95.81 295 GLU A O 1
ATOM 2252 N N . MET A 1 296 ? -2.758 -14.094 -14.703 1 93.81 296 MET A N 1
ATOM 2253 C CA . MET A 1 296 ? -1.548 -14.852 -15.008 1 93.81 296 MET A CA 1
ATOM 2254 C C . MET A 1 296 ? -1.551 -16.188 -14.289 1 93.81 296 MET A C 1
ATOM 2256 O O . MET A 1 296 ? -0.764 -17.078 -14.617 1 93.81 296 MET A O 1
ATOM 2260 N N . MET A 1 297 ? -2.377 -16.312 -13.328 1 95.06 297 MET A N 1
ATOM 2261 C CA . MET A 1 297 ? -2.439 -17.562 -12.578 1 95.06 297 MET A CA 1
ATOM 2262 C C . MET A 1 297 ? -2.846 -18.719 -13.477 1 95.06 297 MET A C 1
ATOM 2264 O O . MET A 1 297 ? -3.377 -18.516 -14.57 1 95.06 297 MET A O 1
ATOM 2268 N N . LEU A 1 298 ? -2.477 -19.984 -13.008 1 92.88 298 LEU A N 1
ATOM 2269 C CA . LEU A 1 298 ? -2.9 -21.203 -13.688 1 92.88 298 LEU A CA 1
ATOM 2270 C C . LEU A 1 298 ? -3.727 -22.078 -12.758 1 92.88 298 LEU A C 1
ATOM 2272 O O . LEU A 1 298 ? -3.182 -22.734 -11.859 1 92.88 298 LEU A O 1
ATOM 2276 N N . PRO A 1 299 ? -5.027 -22.219 -13.062 1 96.5 299 PRO A N 1
ATOM 2277 C CA . PRO A 1 299 ? -5.793 -21.469 -14.07 1 96.5 299 PRO A CA 1
ATOM 2278 C C . PRO A 1 299 ? -5.906 -19.984 -13.734 1 96.5 299 PRO A C 1
ATOM 2280 O O . PRO A 1 299 ? -5.746 -19.594 -12.578 1 96.5 299 PRO A O 1
ATOM 2283 N N . SER A 1 300 ? -6.117 -19.125 -14.797 1 97.88 300 SER A N 1
ATOM 2284 C CA . SER A 1 300 ? -6.391 -17.719 -14.562 1 97.88 300 SER A CA 1
ATOM 2285 C C . SER A 1 300 ? -7.664 -17.516 -13.742 1 97.88 300 SER A C 1
ATOM 2287 O O . SER A 1 300 ? -8.633 -18.266 -13.906 1 97.88 300 SER A O 1
ATOM 2289 N N . LEU A 1 301 ? -7.672 -16.516 -12.914 1 98.5 301 LEU A N 1
ATOM 2290 C CA . LEU A 1 301 ? -8.656 -16.391 -11.852 1 98.5 301 LEU A CA 1
ATOM 2291 C C . LEU A 1 301 ? -9.875 -15.602 -12.312 1 98.5 301 LEU A C 1
ATOM 2293 O O . LEU A 1 301 ? -9.75 -14.438 -12.711 1 98.5 301 LEU A O 1
ATOM 2297 N N . THR A 1 302 ? -11.039 -16.203 -12.32 1 98.94 302 THR A N 1
ATOM 2298 C CA . THR A 1 302 ? -12.305 -15.492 -12.453 1 98.94 302 THR A CA 1
ATOM 2299 C C . THR A 1 302 ? -12.547 -14.586 -11.25 1 98.94 302 THR A C 1
ATOM 2301 O O . THR A 1 302 ? -12.359 -15 -10.102 1 98.94 302 THR A O 1
ATOM 2304 N N . THR A 1 303 ? -12.938 -13.352 -11.516 1 98.81 303 THR A N 1
ATOM 2305 C CA . THR A 1 303 ? -13.102 -12.383 -10.43 1 98.81 303 THR A CA 1
ATOM 2306 C C . THR A 1 303 ? -14.109 -11.305 -10.82 1 98.81 303 THR A C 1
ATOM 2308 O O . THR A 1 303 ? -14.68 -11.344 -11.914 1 98.81 303 THR A O 1
ATOM 2311 N N . ILE A 1 304 ? -14.492 -10.5 -9.906 1 98.88 304 ILE A N 1
ATOM 2312 C CA . ILE A 1 304 ? -15.266 -9.289 -10.156 1 98.88 304 ILE A CA 1
ATOM 2313 C C . ILE A 1 304 ? -14.375 -8.062 -9.984 1 98.88 304 ILE A C 1
ATOM 2315 O O . ILE A 1 304 ? -13.711 -7.906 -8.953 1 98.88 304 ILE A O 1
ATOM 2319 N N . LYS A 1 305 ? -14.297 -7.281 -10.984 1 98.69 305 LYS A N 1
ATOM 2320 C CA . LYS A 1 305 ? -13.438 -6.102 -11.016 1 98.69 305 LYS A CA 1
ATOM 2321 C C . LYS A 1 305 ? -14.195 -4.855 -10.562 1 98.69 305 LYS A C 1
ATOM 2323 O O . LYS A 1 305 ? -15.164 -4.445 -11.195 1 98.69 305 LYS A O 1
ATOM 2328 N N . PRO A 1 306 ? -13.789 -4.254 -9.406 1 98.25 306 PRO A N 1
ATOM 2329 C CA . PRO A 1 306 ? -14.344 -2.945 -9.055 1 98.25 306 PRO A CA 1
ATOM 2330 C C . PRO A 1 306 ? -13.789 -1.818 -9.922 1 98.25 306 PRO A C 1
ATOM 2332 O O . PRO A 1 306 ? -12.711 -1.953 -10.5 1 98.25 306 PRO A O 1
ATOM 2335 N N . PRO A 1 307 ? -14.516 -0.735 -10.062 1 98.31 307 PRO A N 1
ATOM 2336 C CA . PRO A 1 307 ? -14.031 0.412 -10.836 1 98.31 307 PRO A CA 1
ATOM 2337 C C . PRO A 1 307 ? -13.086 1.305 -10.039 1 98.31 307 PRO A C 1
ATOM 2339 O O . PRO A 1 307 ? -13.32 2.512 -9.93 1 98.31 307 PRO A O 1
ATOM 2342 N N . ALA A 1 308 ? -12.023 0.793 -9.57 1 96.75 308 ALA A N 1
ATOM 2343 C CA . ALA A 1 308 ? -11.133 1.413 -8.586 1 96.75 308 ALA A CA 1
ATOM 2344 C C . ALA A 1 308 ? -10.492 2.676 -9.148 1 96.75 308 ALA A C 1
ATOM 2346 O O . ALA A 1 308 ? -10.477 3.719 -8.492 1 96.75 308 ALA A O 1
ATOM 2347 N N . LEU A 1 309 ? -9.93 2.584 -10.367 1 96.56 309 LEU A N 1
ATOM 2348 C CA . LEU A 1 309 ? -9.305 3.746 -10.992 1 96.56 309 LEU A CA 1
ATOM 2349 C C . LEU A 1 309 ? -10.32 4.863 -11.203 1 96.56 309 LEU A C 1
ATOM 2351 O O . LEU A 1 309 ? -10.039 6.027 -10.922 1 96.56 309 LEU A O 1
ATOM 2355 N N . GLN A 1 310 ? -11.422 4.484 -11.68 1 98.38 310 GLN A N 1
ATOM 2356 C CA . GLN A 1 310 ? -12.492 5.453 -11.914 1 98.38 310 GLN A CA 1
ATOM 2357 C C . GLN A 1 310 ? -12.914 6.133 -10.617 1 98.38 310 GLN A C 1
ATOM 2359 O O . GLN A 1 310 ? -13.195 7.336 -10.602 1 98.38 310 GLN A O 1
ATOM 2364 N N . ILE A 1 311 ? -13 5.375 -9.562 1 98.5 311 ILE A N 1
ATOM 2365 C CA . ILE A 1 311 ? -13.328 5.938 -8.258 1 98.5 311 ILE A CA 1
ATOM 2366 C C . ILE A 1 311 ? -12.312 7.02 -7.895 1 98.5 311 ILE A C 1
ATOM 2368 O O . ILE A 1 311 ? -12.688 8.117 -7.465 1 98.5 311 ILE A O 1
ATOM 2372 N N . GLY A 1 312 ? -11.031 6.719 -8.039 1 98.12 312 GLY A N 1
ATOM 2373 C CA . GLY A 1 312 ? -9.992 7.68 -7.727 1 98.12 312 GLY A CA 1
ATOM 2374 C C . GLY A 1 312 ? -10.102 8.969 -8.531 1 98.12 312 GLY A C 1
ATOM 2375 O O . GLY A 1 312 ? -10.062 10.062 -7.965 1 98.12 312 GLY A O 1
ATOM 2376 N N . VAL A 1 313 ? -10.273 8.844 -9.773 1 98.19 313 VAL A N 1
ATOM 2377 C CA . VAL A 1 313 ? -10.359 9.992 -10.68 1 98.19 313 VAL A CA 1
ATOM 2378 C C . VAL A 1 313 ? -11.586 10.828 -10.336 1 98.19 313 VAL A C 1
ATOM 2380 O O . VAL A 1 313 ? -11.5 12.055 -10.219 1 98.19 313 VAL A O 1
ATOM 2383 N N . MET A 1 314 ? -12.672 10.164 -10.148 1 98.31 314 MET A N 1
ATOM 2384 C CA . MET A 1 314 ? -13.922 10.859 -9.852 1 98.31 314 MET A CA 1
ATOM 2385 C C . MET A 1 314 ? -13.844 11.562 -8.5 1 98.31 314 MET A C 1
ATOM 2387 O O . MET A 1 314 ? -14.344 12.68 -8.344 1 98.31 314 MET A O 1
ATOM 2391 N N . ALA A 1 315 ? -13.273 10.883 -7.516 1 98.56 315 ALA A N 1
ATOM 2392 C CA . ALA A 1 315 ? -13.117 11.5 -6.203 1 98.56 315 ALA A CA 1
ATOM 2393 C C . ALA A 1 315 ? -12.289 12.781 -6.293 1 98.56 315 ALA A C 1
ATOM 2395 O O . ALA A 1 315 ? -12.664 13.812 -5.73 1 98.56 315 ALA A O 1
ATOM 2396 N N . ALA A 1 316 ? -11.172 12.695 -6.992 1 98.25 316 ALA A N 1
ATOM 2397 C CA . ALA A 1 316 ? -10.32 13.875 -7.172 1 98.25 316 ALA A CA 1
ATOM 2398 C C . ALA A 1 316 ? -11.078 14.984 -7.891 1 98.25 316 ALA A C 1
ATOM 2400 O O . ALA A 1 316 ? -10.977 16.156 -7.52 1 98.25 316 ALA A O 1
ATOM 2401 N N . THR A 1 317 ? -11.812 14.602 -8.898 1 97.81 317 THR A N 1
ATOM 2402 C CA . THR A 1 317 ? -12.594 15.555 -9.664 1 97.81 317 THR A CA 1
ATOM 2403 C C . THR A 1 317 ? -13.609 16.266 -8.773 1 97.81 317 THR A C 1
ATOM 2405 O O . THR A 1 317 ? -13.734 17.5 -8.828 1 97.81 317 THR A O 1
ATOM 2408 N N . ARG A 1 318 ? -14.281 15.531 -7.953 1 97.88 318 ARG A N 1
ATOM 2409 C CA . ARG A 1 318 ? -15.258 16.125 -7.047 1 97.88 318 ARG A CA 1
ATOM 2410 C C . ARG A 1 318 ? -14.586 17.047 -6.035 1 97.88 318 ARG A C 1
ATOM 2412 O O . ARG A 1 318 ? -15.141 18.078 -5.656 1 97.88 318 ARG A O 1
ATOM 2419 N N . VAL A 1 319 ? -13.422 16.625 -5.543 1 97.12 319 VAL A N 1
ATOM 2420 C CA . VAL A 1 319 ? -12.648 17.484 -4.648 1 97.12 319 VAL A CA 1
ATOM 2421 C C . VAL A 1 319 ? -12.352 18.812 -5.336 1 97.12 319 VAL A C 1
ATOM 2423 O O . VAL A 1 319 ? -12.625 19.891 -4.781 1 97.12 319 VAL A O 1
ATOM 2426 N N . LEU A 1 320 ? -11.844 18.734 -6.539 1 96.38 320 LEU A N 1
ATOM 2427 C CA . LEU A 1 320 ? -11.445 19.938 -7.27 1 96.38 320 LEU A CA 1
ATOM 2428 C C . LEU A 1 320 ? -12.648 20.828 -7.57 1 96.38 320 LEU A C 1
ATOM 2430 O O . LEU A 1 320 ? -12.547 22.047 -7.512 1 96.38 320 LEU A O 1
ATOM 2434 N N . GLU A 1 321 ? -13.727 20.219 -7.855 1 96.56 321 GLU A N 1
ATOM 2435 C CA . GLU A 1 321 ? -14.961 20.969 -8.055 1 96.56 321 GLU A CA 1
ATOM 2436 C C . GLU A 1 321 ? -15.391 21.672 -6.766 1 96.56 321 GLU A C 1
ATOM 2438 O O . GLU A 1 321 ? -15.773 22.844 -6.785 1 96.56 321 GLU A O 1
ATOM 2443 N N . SER A 1 322 ? -15.359 20.922 -5.723 1 95.19 322 SER A N 1
ATOM 2444 C CA . SER A 1 322 ? -15.766 21.469 -4.426 1 95.19 322 SER A CA 1
ATOM 2445 C C . SER A 1 322 ? -14.898 22.656 -4.023 1 95.19 322 SER A C 1
ATOM 2447 O O . SER A 1 322 ? -15.352 23.547 -3.307 1 95.19 322 SER A O 1
ATOM 2449 N N . LEU A 1 323 ? -13.695 22.641 -4.512 1 92.19 323 LEU A N 1
ATOM 2450 C CA . LEU A 1 323 ? -12.742 23.688 -4.141 1 92.19 323 LEU A CA 1
ATOM 2451 C C . LEU A 1 323 ? -12.773 24.828 -5.145 1 92.19 323 LEU A C 1
ATOM 2453 O O . LEU A 1 323 ? -12.055 25.812 -4.992 1 92.19 323 LEU A O 1
ATOM 2457 N N . GLY A 1 324 ? -13.539 24.656 -6.195 1 91 324 GLY A N 1
ATOM 2458 C CA . GLY A 1 324 ? -13.68 25.703 -7.203 1 91 324 GLY A CA 1
ATOM 2459 C C . GLY A 1 324 ? -12.547 25.703 -8.211 1 91 324 GLY A C 1
ATOM 2460 O O . GLY A 1 324 ? -12.391 26.672 -8.969 1 91 324 GLY A O 1
ATOM 2461 N N . VAL A 1 325 ? -11.75 24.688 -8.188 1 90.5 325 VAL A N 1
ATOM 2462 C CA . VAL A 1 325 ? -10.641 24.578 -9.125 1 90.5 325 VAL A CA 1
ATOM 2463 C C . VAL A 1 325 ? -11.164 24.188 -10.508 1 90.5 325 VAL A C 1
ATOM 2465 O O . VAL A 1 325 ? -10.695 24.703 -11.523 1 90.5 325 VAL A O 1
ATOM 2468 N N . LEU A 1 326 ? -12.094 23.281 -10.539 1 92.88 326 LEU A N 1
ATOM 2469 C CA . LEU A 1 326 ? -12.781 22.891 -11.766 1 92.88 326 LEU A CA 1
ATOM 2470 C C . LEU A 1 326 ? -14.172 23.5 -11.836 1 92.88 326 LEU A C 1
ATOM 2472 O O . LEU A 1 326 ? -14.867 23.594 -10.82 1 92.88 326 LEU A O 1
ATOM 2476 N N . PRO A 1 327 ? -14.492 23.922 -12.984 1 91.06 327 PRO A N 1
ATOM 2477 C CA . PRO A 1 327 ? -15.828 24.5 -13.125 1 91.06 327 PRO A CA 1
ATOM 2478 C C . PRO A 1 327 ? -16.938 23.469 -12.977 1 91.06 327 PRO A C 1
ATOM 2480 O O . PRO A 1 327 ? -16.75 22.297 -13.328 1 91.06 327 PRO A O 1
ATOM 2483 N N . VAL A 1 328 ? -17.953 23.938 -12.328 1 89.31 328 VAL A N 1
ATOM 2484 C CA . VAL A 1 328 ? -19.125 23.094 -12.164 1 89.31 328 VAL A CA 1
ATOM 2485 C C . VAL A 1 328 ? -20.344 23.797 -12.758 1 89.31 328 VAL A C 1
ATOM 2487 O O . VAL A 1 328 ? -20.594 24.969 -12.477 1 89.31 328 VAL A O 1
ATOM 2490 N N . GLU A 1 329 ? -20.953 23.062 -13.75 1 86.31 329 GLU A N 1
ATOM 2491 C CA . GLU A 1 329 ? -22.25 23.562 -14.211 1 86.31 329 GLU A CA 1
ATOM 2492 C C . GLU A 1 329 ? -23.375 23.172 -13.258 1 86.31 329 GLU A C 1
ATOM 2494 O O . GLU A 1 329 ? -23.734 22 -13.172 1 86.31 329 GLU A O 1
ATOM 2499 N N . GLY A 1 330 ? -23.859 24.062 -12.422 1 88.44 330 GLY A N 1
ATOM 2500 C CA . GLY A 1 330 ? -24.891 23.734 -11.445 1 88.44 330 GLY A CA 1
ATOM 2501 C C . GLY A 1 330 ? -24.328 23.281 -10.109 1 88.44 330 GLY A C 1
ATOM 2502 O O . GLY A 1 330 ? -23.438 23.922 -9.555 1 88.44 330 GLY A O 1
ATOM 2503 N N . GLU A 1 331 ? -24.969 22.172 -9.586 1 91.19 331 GLU A N 1
ATOM 2504 C CA . GLU A 1 331 ? -24.547 21.641 -8.297 1 91.19 331 GLU A CA 1
ATOM 2505 C C . GLU A 1 331 ? -23.562 20.484 -8.469 1 91.19 331 GLU A C 1
ATOM 2507 O O . GLU A 1 331 ? -23.594 19.781 -9.484 1 91.19 331 GLU A O 1
ATOM 2512 N N . ILE A 1 332 ? -22.719 20.391 -7.539 1 93.44 332 ILE A N 1
ATOM 2513 C CA . ILE A 1 332 ? -21.797 19.25 -7.535 1 93.44 332 ILE A CA 1
ATOM 2514 C C . ILE A 1 332 ? -22.594 17.953 -7.391 1 93.44 332 ILE A C 1
ATOM 2516 O O . ILE A 1 332 ? -23.484 17.859 -6.555 1 93.44 332 ILE A O 1
ATOM 2520 N N . GLN A 1 333 ? -22.266 17.016 -8.242 1 95.06 333 GLN A N 1
ATOM 2521 C CA . GLN A 1 333 ? -22.938 15.719 -8.164 1 95.06 333 GLN A CA 1
ATOM 2522 C C . GLN A 1 333 ? -22.562 14.977 -6.883 1 95.06 333 GLN A C 1
ATOM 2524 O O . GLN A 1 333 ? -21.422 14.5 -6.754 1 95.06 333 GLN A O 1
ATOM 2529 N N . ARG A 1 334 ? -23.5 14.82 -6.039 1 96.38 334 ARG A N 1
ATOM 2530 C CA . ARG A 1 334 ? -23.234 14.203 -4.746 1 96.38 334 ARG A CA 1
ATOM 2531 C C . ARG A 1 334 ? -23.172 12.688 -4.863 1 96.38 334 ARG A C 1
ATOM 2533 O O . ARG A 1 334 ? -22.297 12.047 -4.262 1 96.38 334 ARG A O 1
ATOM 2540 N N . LEU A 1 335 ? -24.109 12.133 -5.613 1 97.81 335 LEU A N 1
ATOM 2541 C CA . LEU A 1 335 ? -24.234 10.688 -5.738 1 97.81 335 LEU A CA 1
ATOM 2542 C C . LEU A 1 335 ? -23.594 10.203 -7.039 1 97.81 335 LEU A C 1
ATOM 2544 O O . LEU A 1 335 ? -24.031 10.594 -8.125 1 97.81 335 LEU A O 1
ATOM 2548 N N . ASN A 1 336 ? -22.547 9.367 -6.98 1 98.06 336 ASN A N 1
ATOM 2549 C CA . ASN A 1 336 ? -21.828 8.789 -8.109 1 98.06 336 ASN A CA 1
ATOM 2550 C C . ASN A 1 336 ? -21.766 7.266 -8.008 1 98.06 336 ASN A C 1
ATOM 2552 O O . ASN A 1 336 ? -20.781 6.715 -7.5 1 98.06 336 ASN A O 1
ATOM 2556 N N . LEU A 1 337 ? -22.812 6.637 -8.523 1 98.31 337 LEU A N 1
ATOM 2557 C CA . LEU A 1 337 ? -22.891 5.18 -8.492 1 98.31 337 LEU A CA 1
ATOM 2558 C C . LEU A 1 337 ? -22.172 4.57 -9.688 1 98.31 337 LEU A C 1
ATOM 2560 O O . LEU A 1 337 ? -22.453 4.922 -10.836 1 98.31 337 LEU A O 1
ATOM 2564 N N . LEU A 1 338 ? -21.219 3.756 -9.43 1 98.38 338 LEU A N 1
ATOM 2565 C CA . LEU A 1 338 ? -20.453 3.051 -10.453 1 98.38 338 LEU A CA 1
ATOM 2566 C C . LEU A 1 338 ? -20.766 1.558 -10.43 1 98.38 338 LEU A C 1
ATOM 2568 O O . LEU A 1 338 ? -21.562 1.097 -9.609 1 98.38 338 LEU A O 1
ATOM 2572 N N . GLU A 1 339 ? -20.188 0.852 -11.43 1 97.5 339 GLU A N 1
ATOM 2573 C CA . GLU A 1 339 ? -20.516 -0.562 -11.555 1 97.5 339 GLU A CA 1
ATOM 2574 C C . GLU A 1 339 ? -19.266 -1.433 -11.57 1 97.5 339 GLU A C 1
ATOM 2576 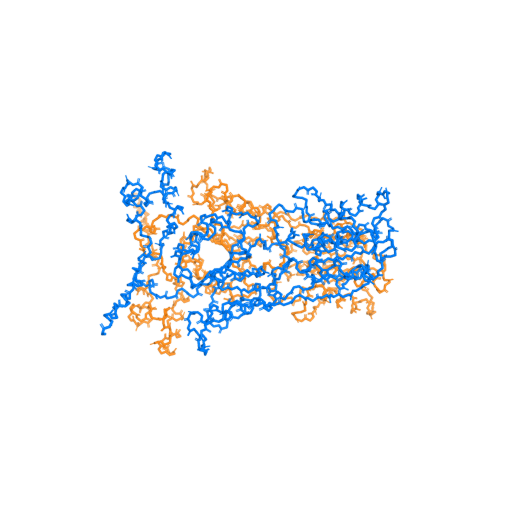O O . GLU A 1 339 ? -18.25 -1.05 -12.141 1 97.5 339 GLU A O 1
ATOM 2581 N N . CYS A 1 340 ? -19.438 -2.594 -10.891 1 98.44 340 CYS A N 1
ATOM 2582 C CA . CYS A 1 340 ? -18.422 -3.635 -10.992 1 98.44 340 CYS A CA 1
ATOM 2583 C C . CYS A 1 340 ? -18.656 -4.504 -12.227 1 98.44 340 CYS A C 1
ATOM 2585 O O . CYS A 1 340 ? -19.75 -4.504 -12.789 1 98.44 340 CYS A O 1
ATOM 2587 N N . SER A 1 341 ? -17.594 -5.156 -12.664 1 98.56 341 SER A N 1
ATOM 2588 C CA . SER A 1 341 ? -17.703 -6.012 -13.844 1 98.56 341 SER A CA 1
ATOM 2589 C C . SER A 1 341 ? -17.203 -7.422 -13.555 1 98.56 341 SER A C 1
ATOM 2591 O O . SER A 1 341 ? -16.172 -7.594 -12.891 1 98.56 341 SER A O 1
ATOM 2593 N N . LEU A 1 342 ? -17.953 -8.398 -14.039 1 98.75 342 LEU A N 1
ATOM 2594 C CA . LEU A 1 342 ? -17.516 -9.789 -13.977 1 98.75 342 LEU A CA 1
ATOM 2595 C C . LEU A 1 342 ? -16.422 -10.055 -15 1 98.75 342 LEU A C 1
ATOM 2597 O O . LEU A 1 342 ? -16.578 -9.719 -16.172 1 98.75 342 LEU A O 1
ATOM 2601 N N . VAL A 1 343 ? -15.297 -10.57 -14.578 1 98.81 343 VAL A N 1
ATOM 2602 C CA . VAL A 1 343 ? -14.211 -10.984 -15.461 1 98.81 343 VAL A CA 1
ATOM 2603 C C . VAL A 1 343 ? -14.062 -12.5 -15.43 1 98.81 343 VAL A C 1
ATOM 2605 O O . VAL A 1 343 ? -13.43 -13.055 -14.531 1 98.81 343 VAL A O 1
ATOM 2608 N N . GLU A 1 344 ? -14.602 -13.102 -16.422 1 98.75 344 GLU A N 1
ATOM 2609 C CA . GLU A 1 344 ? -14.586 -14.555 -16.516 1 98.75 344 GLU A CA 1
ATOM 2610 C C . GLU A 1 344 ? -13.25 -15.062 -17.062 1 98.75 344 GLU A C 1
ATOM 2612 O O . GLU A 1 344 ? -12.766 -14.562 -18.078 1 98.75 344 GLU A O 1
ATOM 2617 N N . ARG A 1 345 ? -12.648 -16.047 -16.297 1 98.56 345 ARG A N 1
ATOM 2618 C CA . ARG A 1 345 ? -11.406 -16.672 -16.75 1 98.56 345 ARG A CA 1
ATOM 2619 C C . ARG A 1 345 ? -11.453 -18.188 -16.562 1 98.56 345 ARG A C 1
ATOM 2621 O O . ARG A 1 345 ? -12.523 -18.781 -16.547 1 98.56 345 ARG A O 1
ATOM 2628 N N . GLU A 1 346 ? -10.266 -18.828 -16.406 1 98.38 346 GLU A N 1
ATOM 2629 C CA . GLU A 1 346 ? -10.156 -20.281 -16.5 1 98.38 346 GLU A CA 1
ATOM 2630 C C . GLU A 1 346 ? -10.617 -20.953 -15.211 1 98.38 346 GLU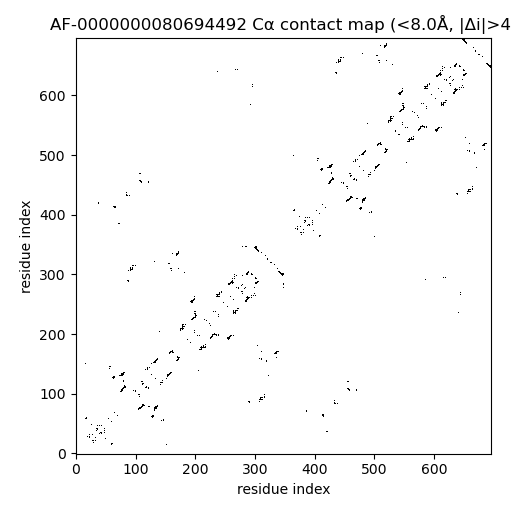 A C 1
ATOM 2632 O O . GLU A 1 346 ? -10.922 -22.141 -15.203 1 98.38 346 GLU A O 1
ATOM 2637 N N . SER A 1 347 ? -10.742 -20.234 -14.117 1 98.75 347 SER A N 1
ATOM 2638 C CA . SER A 1 347 ? -10.93 -20.875 -12.82 1 98.75 347 SER A CA 1
ATOM 2639 C C . SER A 1 347 ? -12.398 -21.203 -12.57 1 98.75 347 SER A C 1
ATOM 2641 O O . SER A 1 347 ? -12.758 -21.719 -11.516 1 98.75 347 SER A O 1
ATOM 2643 N N . THR A 1 348 ? -13.336 -20.875 -13.492 1 98.44 348 THR A N 1
ATOM 2644 C CA . THR A 1 348 ? -14.742 -21.25 -13.398 1 98.44 348 THR A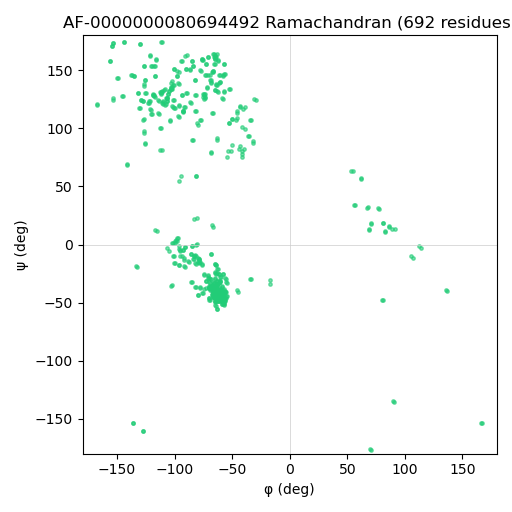 CA 1
ATOM 2645 C C . THR A 1 348 ? -15.242 -21.828 -14.727 1 98.44 348 THR A C 1
ATOM 2647 O O . THR A 1 348 ? -14.609 -21.641 -15.766 1 98.44 348 THR A O 1
ATOM 2650 N N . MET B 1 1 ? 51.094 30.734 30.047 1 27.91 1 MET B N 1
ATOM 2651 C CA . MET B 1 1 ? 49.875 31.422 30.391 1 27.91 1 MET B CA 1
ATOM 2652 C C . MET B 1 1 ? 48.906 31.453 29.203 1 27.91 1 MET B C 1
ATOM 2654 O O . MET B 1 1 ? 48.938 32.406 28.406 1 27.91 1 MET B O 1
ATOM 2658 N N . ALA B 1 2 ? 48.844 30.328 28.516 1 36.03 2 ALA B N 1
ATOM 2659 C CA . ALA B 1 2 ? 48.125 30.109 27.25 1 36.03 2 ALA B CA 1
ATOM 2660 C C . ALA B 1 2 ? 46.656 30.547 27.359 1 36.03 2 ALA B C 1
ATOM 2662 O O . ALA B 1 2 ? 45.969 30.188 28.312 1 36.03 2 ALA B O 1
ATOM 2663 N N . ASP B 1 3 ? 46.281 31.703 26.781 1 31.72 3 ASP B N 1
ATOM 2664 C CA . ASP B 1 3 ? 44.969 32.375 26.688 1 31.72 3 ASP B CA 1
ATOM 2665 C C . ASP B 1 3 ? 43.906 31.406 26.188 1 31.72 3 ASP B C 1
ATOM 2667 O O . ASP B 1 3 ? 44.031 30.828 25.109 1 31.72 3 ASP B O 1
ATOM 2671 N N . GLU B 1 4 ? 43.281 30.641 27.031 1 32.34 4 GLU B N 1
ATOM 2672 C CA . GLU B 1 4 ? 42.219 29.688 26.781 1 32.34 4 GLU B CA 1
ATOM 2673 C C . GLU B 1 4 ? 41.062 30.359 26.047 1 32.34 4 GLU B C 1
ATOM 2675 O O . GLU B 1 4 ? 40.375 31.234 26.594 1 32.34 4 GLU B O 1
ATOM 2680 N N . LYS B 1 5 ? 41.25 30.609 24.719 1 36.47 5 LYS B N 1
ATOM 2681 C CA . LYS B 1 5 ? 40.156 31.25 23.969 1 36.47 5 LYS B CA 1
ATOM 2682 C C . LYS B 1 5 ? 38.812 30.578 24.266 1 36.47 5 LYS B C 1
ATOM 2684 O O . LYS B 1 5 ? 38.719 29.359 24.234 1 36.47 5 LYS B O 1
ATOM 2689 N N . PRO B 1 6 ? 37.969 31.297 25.031 1 32.5 6 PRO B N 1
ATOM 2690 C CA . PRO B 1 6 ? 36.656 30.719 25.406 1 32.5 6 PRO B CA 1
ATOM 2691 C C . PRO B 1 6 ? 35.906 30.172 24.188 1 32.5 6 PRO B C 1
ATOM 2693 O O . PRO B 1 6 ? 36.062 30.672 23.078 1 32.5 6 PRO B O 1
ATOM 2696 N N . LEU B 1 7 ? 35.781 28.859 24.016 1 33.97 7 LEU B N 1
ATOM 2697 C CA . LEU B 1 7 ? 34.938 28.203 23.016 1 33.97 7 LEU B CA 1
ATOM 2698 C C . LEU B 1 7 ? 33.594 28.891 22.906 1 33.97 7 LEU B C 1
ATOM 2700 O O . LEU B 1 7 ? 32.812 28.938 23.875 1 33.97 7 LEU B O 1
ATOM 2704 N N . ILE B 1 8 ? 33.5 30.062 22.266 1 30.83 8 ILE B N 1
ATOM 2705 C CA . ILE B 1 8 ? 32.25 30.75 22.016 1 30.83 8 ILE B CA 1
ATOM 2706 C C . ILE B 1 8 ? 31.188 29.734 21.594 1 30.83 8 ILE B C 1
ATOM 2708 O O . ILE B 1 8 ? 31.391 28.953 20.672 1 30.83 8 ILE B O 1
ATOM 2712 N N . ARG B 1 9 ? 30.312 29.344 22.5 1 31 9 ARG B N 1
ATOM 2713 C CA . ARG B 1 9 ? 29.078 28.594 22.266 1 31 9 ARG B CA 1
ATOM 2714 C C . ARG B 1 9 ? 28.328 29.141 21.062 1 31 9 ARG B C 1
ATOM 2716 O O . ARG B 1 9 ? 27.922 30.297 21.047 1 31 9 ARG B O 1
ATOM 2723 N N . LYS B 1 10 ? 28.75 28.703 19.922 1 34.59 10 LYS B N 1
ATOM 2724 C CA . LYS B 1 10 ? 27.891 29.031 18.781 1 34.59 10 LYS B CA 1
ATOM 2725 C C . LYS B 1 10 ? 26.422 28.984 19.172 1 34.59 10 LYS B C 1
ATOM 2727 O O . LYS B 1 10 ? 25.953 27.984 19.719 1 34.59 10 LYS B O 1
ATOM 2732 N N . ARG B 1 11 ? 25.891 30.094 19.547 1 32.12 11 ARG B N 1
ATOM 2733 C CA . ARG B 1 11 ? 24.438 30.219 19.719 1 32.12 11 ARG B CA 1
ATOM 2734 C C . ARG B 1 11 ? 23.688 29.328 18.734 1 32.12 11 ARG B C 1
ATOM 2736 O O . ARG B 1 11 ? 23.875 29.453 17.531 1 32.12 11 ARG B O 1
ATOM 2743 N N . ARG B 1 12 ? 23.453 28.156 19.062 1 35 12 ARG B N 1
ATOM 2744 C CA . ARG B 1 12 ? 22.688 27.062 18.469 1 35 12 ARG B CA 1
ATOM 2745 C C . ARG B 1 12 ? 21.469 27.594 17.719 1 35 12 ARG B C 1
ATOM 2747 O O . ARG B 1 12 ? 20.656 26.812 17.203 1 35 12 ARG B O 1
ATOM 2754 N N . GLY B 1 13 ? 20.922 28.703 18.125 1 33.12 13 GLY B N 1
ATOM 2755 C CA . GLY B 1 13 ? 19.656 29.141 17.562 1 33.12 13 GLY B CA 1
ATOM 2756 C C . GLY B 1 13 ? 19.766 29.547 16.094 1 33.12 13 GLY B C 1
ATOM 2757 O O . GLY B 1 13 ? 19.797 30.734 15.773 1 33.12 13 GLY B O 1
ATOM 2758 N N . ALA B 1 14 ? 20.688 29.234 15.406 1 38.34 14 ALA B N 1
ATOM 2759 C CA . ALA B 1 14 ? 20.75 29.578 13.984 1 38.34 14 ALA B CA 1
ATOM 2760 C C . ALA B 1 14 ? 19.391 29.438 13.328 1 38.34 14 ALA B C 1
ATOM 2762 O O . ALA B 1 14 ? 18.812 28.344 13.289 1 38.34 14 ALA B O 1
ATOM 2763 N N . GLY B 1 15 ? 18.438 30.359 13.367 1 43.94 15 GLY B N 1
ATOM 2764 C CA . GLY B 1 15 ? 17.031 30.609 13.094 1 43.94 15 GLY B CA 1
ATOM 2765 C C . GLY B 1 15 ? 16.531 29.969 11.812 1 43.94 15 GLY B C 1
ATOM 2766 O O . GLY B 1 15 ? 17.297 29.828 10.852 1 43.94 15 GLY B O 1
ATOM 2767 N N . ARG B 1 16 ? 15.578 29.016 11.891 1 56.28 16 ARG B N 1
ATOM 2768 C CA . ARG B 1 16 ? 14.789 28.562 10.758 1 56.28 16 ARG B CA 1
ATOM 2769 C C . ARG B 1 16 ? 14.609 29.672 9.727 1 56.28 16 ARG B C 1
ATOM 2771 O O . ARG B 1 16 ? 14.438 30.828 10.086 1 56.28 16 ARG B O 1
ATOM 2778 N N . VAL B 1 17 ? 15.031 29.312 8.484 1 64.62 17 VAL B N 1
ATOM 2779 C CA . VAL B 1 17 ? 14.75 30.281 7.426 1 64.62 17 VAL B CA 1
ATOM 2780 C C . VAL B 1 17 ? 13.312 30.781 7.539 1 64.62 17 VAL B C 1
ATOM 2782 O O . VAL B 1 17 ? 12.383 29.969 7.684 1 64.62 17 VAL B O 1
ATOM 2785 N N . THR B 1 18 ? 13.148 31.969 7.832 1 72.88 18 THR B N 1
ATOM 2786 C CA . THR B 1 18 ? 11.836 32.594 7.957 1 72.88 18 THR B CA 1
ATOM 2787 C C . THR B 1 18 ? 11.375 33.156 6.613 1 72.88 18 THR B C 1
ATOM 2789 O O . THR B 1 18 ? 12.164 33.25 5.668 1 72.88 18 THR B O 1
ATOM 2792 N N . ILE B 1 19 ? 10.102 33.375 6.648 1 80.06 19 ILE B N 1
ATOM 2793 C CA . ILE B 1 19 ? 9.539 34 5.457 1 80.06 19 ILE B CA 1
ATOM 2794 C C . ILE B 1 19 ? 10.25 35.312 5.176 1 80.06 19 ILE B C 1
ATOM 2796 O O . ILE B 1 19 ? 10.438 35.688 4.016 1 80.06 19 ILE B O 1
ATOM 2800 N N . THR B 1 20 ? 10.734 35.938 6.23 1 80.81 20 THR B N 1
ATOM 2801 C CA . THR B 1 20 ? 11.445 37.188 6.094 1 80.81 20 THR B CA 1
ATOM 2802 C C . THR B 1 20 ? 12.805 36.969 5.426 1 80.81 20 THR B C 1
ATOM 2804 O O . THR B 1 20 ? 13.234 37.812 4.617 1 80.81 20 THR B O 1
ATOM 2807 N N . ALA B 1 21 ? 13.406 35.875 5.766 1 83.75 21 ALA B N 1
ATOM 2808 C CA . ALA B 1 21 ? 14.688 35.562 5.141 1 83.75 21 ALA B CA 1
ATOM 2809 C C . ALA B 1 21 ? 14.523 35.281 3.648 1 83.75 21 ALA B C 1
ATOM 2811 O O . ALA B 1 21 ? 15.344 35.719 2.84 1 83.75 21 ALA B O 1
ATOM 2812 N N . VAL B 1 22 ? 13.492 34.594 3.328 1 86.31 22 VAL B N 1
ATOM 2813 C CA . VAL B 1 22 ? 13.195 34.344 1.924 1 86.31 22 VAL B CA 1
ATOM 2814 C C . VAL B 1 22 ? 12.93 35.656 1.203 1 86.31 22 VAL B C 1
ATOM 2816 O O . VAL B 1 22 ? 13.445 35.906 0.108 1 86.31 22 VAL B O 1
ATOM 2819 N N . ALA B 1 23 ? 12.141 36.5 1.8 1 88.38 23 ALA B N 1
ATOM 2820 C CA . ALA B 1 23 ? 11.789 37.812 1.221 1 88.38 23 ALA B CA 1
ATOM 2821 C C . ALA B 1 23 ? 13.031 38.656 0.958 1 88.38 23 ALA B C 1
ATOM 2823 O O . ALA B 1 23 ? 13.195 39.219 -0.127 1 88.38 23 ALA B O 1
ATOM 2824 N N . ARG B 1 24 ? 13.922 38.656 1.883 1 89.12 24 ARG B N 1
ATOM 2825 C CA . ARG B 1 24 ? 15.156 39.406 1.787 1 89.12 24 ARG B CA 1
ATOM 2826 C C . ARG B 1 24 ? 16.031 38.906 0.64 1 89.12 24 ARG B C 1
ATOM 2828 O O . ARG B 1 24 ? 16.5 39.688 -0.177 1 89.12 24 ARG B O 1
ATOM 2835 N N . GLN B 1 25 ? 16.109 37.656 0.582 1 89.44 25 GLN B N 1
ATOM 2836 C CA . GLN B 1 25 ? 17 37.094 -0.428 1 89.44 25 GLN B CA 1
ATOM 2837 C C . GLN B 1 25 ? 16.391 37.219 -1.822 1 89.44 25 GLN B C 1
ATOM 2839 O O . GLN B 1 25 ? 17.109 37.375 -2.807 1 89.44 25 GLN B O 1
ATOM 2844 N N . ALA B 1 26 ? 15.133 37.031 -1.906 1 90.44 26 ALA B N 1
ATOM 2845 C CA . ALA B 1 26 ? 14.445 37.125 -3.189 1 90.44 26 ALA B CA 1
ATOM 2846 C C . ALA B 1 26 ? 14.227 38.594 -3.598 1 90.44 26 ALA B C 1
ATOM 2848 O O . ALA B 1 26 ? 13.852 38.875 -4.738 1 90.44 26 ALA B O 1
ATOM 2849 N N . GLY B 1 27 ? 14.359 39.531 -2.762 1 91.06 27 GLY B N 1
ATOM 2850 C CA . GLY B 1 27 ? 14.188 40.969 -3.045 1 91.06 27 GLY B CA 1
ATOM 2851 C C . GLY B 1 27 ? 12.727 41.375 -3.148 1 91.06 27 GLY B C 1
ATOM 2852 O O . GLY B 1 27 ? 12.367 42.188 -4.004 1 91.06 27 GLY B O 1
ATOM 2853 N N . VAL B 1 28 ? 11.914 40.688 -2.398 1 91.94 28 VAL B N 1
ATOM 2854 C CA . VAL B 1 28 ? 10.484 41 -2.402 1 91.94 28 VAL B CA 1
ATOM 2855 C C . VAL B 1 28 ? 9.984 41.156 -0.966 1 91.94 28 VAL B C 1
ATOM 2857 O O . VAL B 1 28 ? 10.742 40.938 -0.014 1 91.94 28 VAL B O 1
ATOM 2860 N N . SER B 1 29 ? 8.742 41.594 -0.798 1 88.44 29 SER B N 1
ATOM 2861 C CA . SER B 1 29 ? 8.133 41.688 0.524 1 88.44 29 SER B CA 1
ATOM 2862 C C . SER B 1 29 ? 7.723 40.312 1.042 1 88.44 29 SER B C 1
ATOM 2864 O O . SER B 1 29 ? 7.523 39.375 0.257 1 88.44 29 SER B O 1
ATOM 2866 N N . ALA B 1 30 ? 7.559 40.188 2.396 1 87 30 ALA B N 1
ATOM 2867 C CA . ALA B 1 30 ? 7.074 38.969 3.004 1 87 30 ALA B CA 1
ATOM 2868 C C . ALA B 1 30 ? 5.672 38.625 2.508 1 87 30 ALA B C 1
ATOM 2870 O O . ALA B 1 30 ? 5.34 37.438 2.34 1 87 30 ALA B O 1
ATOM 2871 N N . ILE B 1 31 ? 4.918 39.625 2.227 1 81.06 31 ILE B N 1
ATOM 2872 C CA . ILE B 1 31 ? 3.559 39.438 1.729 1 81.06 31 ILE B CA 1
ATOM 2873 C C . ILE B 1 31 ? 3.596 38.781 0.351 1 81.06 31 ILE B C 1
ATOM 2875 O O . ILE B 1 31 ? 2.779 37.906 0.051 1 81.06 31 ILE B O 1
ATOM 2879 N N . THR B 1 32 ? 4.555 39.219 -0.386 1 86.69 32 THR B N 1
ATOM 2880 C CA . THR B 1 32 ? 4.688 38.656 -1.725 1 86.69 32 THR B CA 1
ATOM 2881 C C . THR B 1 32 ? 5.102 37.188 -1.652 1 86.69 32 THR B C 1
ATOM 2883 O O . THR B 1 32 ? 4.617 36.344 -2.434 1 86.69 32 THR B O 1
ATOM 2886 N N . VAL B 1 33 ? 5.969 36.844 -0.699 1 84.5 33 VAL B N 1
ATOM 2887 C CA . VAL B 1 33 ? 6.371 35.469 -0.507 1 84.5 33 VAL B CA 1
ATOM 2888 C C . VAL B 1 33 ? 5.168 34.656 -0.048 1 84.5 33 VAL B C 1
ATOM 2890 O O . VAL B 1 33 ? 4.957 33.531 -0.526 1 84.5 33 VAL B O 1
ATOM 2893 N N . SER B 1 34 ? 4.383 35.219 0.792 1 78.5 34 SER B N 1
ATOM 2894 C CA . SER B 1 34 ? 3.174 34.562 1.264 1 78.5 34 SER B CA 1
ATOM 2895 C C . SER B 1 34 ? 2.205 34.281 0.116 1 78.5 34 SER B C 1
ATOM 2897 O O . SER B 1 34 ? 1.644 33.188 0.014 1 78.5 34 SER B O 1
ATOM 2899 N N . ARG B 1 35 ? 2.096 35.281 -0.741 1 76.19 35 ARG B N 1
ATOM 2900 C CA . ARG B 1 35 ? 1.223 35.156 -1.903 1 76.19 35 ARG B CA 1
ATOM 2901 C C . ARG B 1 35 ? 1.74 34.062 -2.852 1 76.19 35 ARG B C 1
ATOM 2903 O O . ARG B 1 35 ? 0.954 33.344 -3.471 1 76.19 35 ARG B O 1
ATOM 2910 N N . TYR B 1 36 ? 3.066 33.938 -2.951 1 79.06 36 TYR B N 1
ATOM 2911 C CA . TYR B 1 36 ? 3.682 32.906 -3.775 1 79.06 36 TYR B CA 1
ATOM 2912 C C . TYR B 1 36 ? 3.207 31.531 -3.355 1 79.06 36 TYR B C 1
ATOM 2914 O O . TYR B 1 36 ? 2.926 30.688 -4.203 1 79.06 36 TYR B O 1
ATOM 2922 N N . PHE B 1 37 ? 3.043 31.328 -2.104 1 68.88 37 PHE B N 1
ATOM 2923 C CA . PHE B 1 37 ? 2.668 30.016 -1.592 1 68.88 37 PHE B CA 1
ATOM 2924 C C . PHE B 1 37 ? 1.157 29.828 -1.642 1 68.88 37 PHE B C 1
ATOM 2926 O O . PHE B 1 37 ? 0.673 28.719 -1.9 1 68.88 37 PHE B O 1
ATOM 2933 N N . ASN B 1 38 ? 0.383 30.922 -1.471 1 66.69 38 ASN B N 1
ATOM 2934 C CA . ASN B 1 38 ? -1.051 30.797 -1.232 1 66.69 38 ASN B CA 1
ATOM 2935 C C . ASN B 1 38 ? -1.857 31.125 -2.484 1 66.69 38 ASN B C 1
ATOM 2937 O O . ASN B 1 38 ? -2.938 30.578 -2.697 1 66.69 38 ASN B O 1
ATOM 2941 N N . GLN B 1 39 ? -1.377 32.062 -3.211 1 71.75 39 GLN B N 1
ATOM 2942 C CA . GLN B 1 39 ? -2.023 32.531 -4.43 1 71.75 39 GLN B CA 1
ATOM 2943 C C . GLN B 1 39 ? -0.994 32.844 -5.516 1 71.75 39 GLN B C 1
ATOM 2945 O O . GLN B 1 39 ? -0.861 34 -5.949 1 71.75 39 GLN B O 1
ATOM 2950 N N . PRO B 1 40 ? -0.423 31.766 -5.957 1 75.19 40 PRO B N 1
ATOM 2951 C CA . PRO B 1 40 ? 0.682 32 -6.891 1 75.19 40 PRO B CA 1
ATOM 2952 C C . PRO B 1 40 ? 0.239 32.719 -8.156 1 75.19 40 PRO B C 1
ATOM 2954 O O . PRO B 1 40 ? 1.048 33.406 -8.805 1 75.19 40 PRO B O 1
ATOM 2957 N N . GLU B 1 41 ? -1.02 32.562 -8.469 1 75 41 GLU B N 1
ATOM 2958 C CA . GLU B 1 41 ? -1.526 33.219 -9.672 1 75 41 GLU B CA 1
ATOM 2959 C C . GLU B 1 41 ? -1.471 34.75 -9.555 1 75 41 GLU B C 1
ATOM 2961 O O . GLU B 1 41 ? -1.503 35.438 -10.562 1 75 41 GLU B O 1
ATOM 2966 N N . GLN B 1 42 ? -1.324 35.188 -8.383 1 79.62 42 GLN B N 1
ATOM 2967 C CA . GLN B 1 42 ? -1.286 36.625 -8.148 1 79.62 42 GLN B CA 1
ATOM 2968 C C . GLN B 1 42 ? 0.144 37.156 -8.203 1 79.62 42 GLN B C 1
ATOM 2970 O O . GLN B 1 42 ? 0.372 38.375 -8.07 1 79.62 42 GLN B O 1
ATOM 2975 N N . VAL B 1 43 ? 1.052 36.25 -8.406 1 84 43 VAL B N 1
ATOM 2976 C CA . VAL B 1 43 ? 2.467 36.625 -8.469 1 84 43 VAL B CA 1
ATOM 2977 C C . VAL B 1 43 ? 2.988 36.406 -9.891 1 84 43 VAL B C 1
ATOM 2979 O O . VAL B 1 43 ? 2.67 35.438 -10.539 1 84 43 VAL B O 1
ATOM 2982 N N . SER B 1 44 ? 3.676 37.438 -10.422 1 87.5 44 SER B N 1
ATOM 2983 C CA . SER B 1 44 ? 4.188 37.344 -11.789 1 87.5 44 SER B CA 1
ATOM 2984 C C . SER B 1 44 ? 5.102 36.156 -11.969 1 87.5 44 SER B C 1
ATOM 2986 O O . SER B 1 44 ? 5.695 35.656 -11.008 1 87.5 44 SER B O 1
ATOM 2988 N N . SER B 1 45 ? 5.211 35.688 -13.203 1 88.75 45 SER B N 1
ATOM 2989 C CA . SER B 1 45 ? 6.012 34.5 -13.516 1 88.75 45 SER B CA 1
ATOM 2990 C C . SER B 1 45 ? 7.473 34.719 -13.133 1 88.75 45 SER B C 1
ATOM 2992 O O . SER B 1 45 ? 8.117 33.781 -12.609 1 88.75 45 SER B O 1
ATOM 2994 N N . GLU B 1 46 ? 7.93 35.844 -13.398 1 87.88 46 GLU B N 1
ATOM 2995 C CA . GLU B 1 46 ? 9.32 36.156 -13.078 1 87.88 46 GLU B CA 1
ATOM 2996 C C . GLU B 1 46 ? 9.57 36.094 -11.57 1 87.88 46 GLU B C 1
ATOM 2998 O O . GLU B 1 46 ? 10.547 35.469 -11.125 1 87.88 46 GLU B O 1
ATOM 3003 N N . LEU B 1 47 ? 8.68 36.656 -10.875 1 89.25 47 LEU B N 1
ATOM 3004 C CA . LEU B 1 47 ? 8.828 36.656 -9.422 1 89.25 47 LEU B CA 1
ATOM 3005 C C . LEU B 1 47 ? 8.641 35.281 -8.844 1 89.25 47 LEU B C 1
ATOM 3007 O O . LEU B 1 47 ? 9.328 34.875 -7.902 1 89.25 47 LEU B O 1
ATOM 3011 N N . ARG B 1 48 ? 7.781 34.5 -9.352 1 88.94 48 ARG B N 1
ATOM 3012 C CA . ARG B 1 48 ? 7.555 33.125 -8.898 1 88.94 48 ARG B CA 1
ATOM 3013 C C . ARG B 1 48 ? 8.828 32.281 -9.016 1 88.94 48 ARG B C 1
ATOM 3015 O O . ARG B 1 48 ? 9.172 31.531 -8.102 1 88.94 48 ARG B O 1
ATOM 3022 N N . GLU B 1 49 ? 9.477 32.469 -10.117 1 87.31 49 GLU B N 1
ATOM 3023 C CA . GLU B 1 49 ? 10.711 31.703 -10.344 1 87.31 49 GLU B CA 1
ATOM 3024 C C . GLU B 1 49 ? 11.797 32.125 -9.359 1 87.31 49 GLU B C 1
ATOM 3026 O O . GLU B 1 49 ? 12.516 31.266 -8.828 1 87.31 49 GLU B O 1
ATOM 3031 N N . ARG B 1 50 ? 11.922 33.406 -9.203 1 87.94 50 ARG B N 1
ATOM 3032 C CA . ARG B 1 50 ? 12.922 33.906 -8.273 1 87.94 50 ARG B CA 1
ATOM 3033 C C . ARG B 1 50 ? 12.656 33.438 -6.855 1 87.94 50 ARG B C 1
ATOM 3035 O O . ARG B 1 50 ? 13.578 33 -6.156 1 87.94 50 ARG B O 1
ATOM 3042 N N . ILE B 1 51 ? 11.438 33.5 -6.477 1 88.19 51 ILE B N 1
ATOM 3043 C CA . ILE B 1 51 ? 11.062 33.062 -5.137 1 88.19 51 ILE B CA 1
ATOM 3044 C C . ILE B 1 51 ? 11.258 31.562 -5.008 1 88.19 51 ILE B C 1
ATOM 3046 O O . ILE B 1 51 ? 11.797 31.078 -4.008 1 88.19 51 ILE B O 1
ATOM 3050 N N . ALA B 1 52 ? 10.852 30.875 -6.039 1 84.38 52 ALA B N 1
ATOM 3051 C CA . ALA B 1 52 ? 11.016 29.422 -6.043 1 84.38 52 ALA B CA 1
ATOM 3052 C C . ALA B 1 52 ? 12.484 29.031 -5.859 1 84.38 52 ALA B C 1
ATOM 3054 O O . ALA B 1 52 ? 12.797 28.125 -5.086 1 84.38 52 ALA B O 1
ATOM 3055 N N . SER B 1 53 ? 13.297 29.688 -6.586 1 84.25 53 SER B N 1
ATOM 3056 C CA . SER B 1 53 ? 14.727 29.422 -6.5 1 84.25 53 SER B CA 1
ATOM 3057 C C . SER B 1 53 ? 15.258 29.703 -5.098 1 84.25 53 SER B C 1
ATOM 3059 O O . SER B 1 53 ? 16.078 28.953 -4.574 1 84.25 53 SER B O 1
ATOM 3061 N N . THR B 1 54 ? 14.836 30.781 -4.516 1 83.94 54 THR B N 1
ATOM 3062 C CA . THR B 1 54 ? 15.273 31.172 -3.178 1 83.94 54 THR B CA 1
ATOM 3063 C C . THR B 1 54 ? 14.758 30.188 -2.133 1 83.94 54 THR B C 1
ATOM 3065 O O . THR B 1 54 ? 15.5 29.781 -1.234 1 83.94 54 THR B O 1
ATOM 3068 N N . VAL B 1 55 ? 13.531 29.812 -2.332 1 77.75 55 VAL B N 1
ATOM 3069 C CA . VAL B 1 55 ? 12.891 28.875 -1.424 1 77.75 55 VAL B CA 1
ATOM 3070 C C . VAL B 1 55 ? 13.641 27.531 -1.461 1 77.75 55 VAL B C 1
ATOM 3072 O O . VAL B 1 55 ? 13.938 26.953 -0.414 1 77.75 55 VAL B O 1
ATOM 3075 N N . SER B 1 56 ? 13.906 27.172 -2.625 1 75.5 56 SER B N 1
ATOM 3076 C CA . SER B 1 56 ? 14.633 25.922 -2.809 1 75.5 56 SER B CA 1
ATOM 3077 C C . SER B 1 56 ? 16.047 26.016 -2.229 1 75.5 56 SER B C 1
ATOM 3079 O O . SER B 1 56 ? 16.5 25.109 -1.538 1 75.5 56 SER B O 1
ATOM 3081 N N . ALA B 1 57 ? 16.703 27.125 -2.475 1 74.12 57 ALA B N 1
ATOM 3082 C CA . ALA B 1 57 ? 18.078 27.328 -2.045 1 74.12 57 ALA B CA 1
ATOM 3083 C C . ALA B 1 57 ? 18.172 27.375 -0.523 1 74.12 57 ALA B C 1
ATOM 3085 O O . ALA B 1 57 ? 19.125 26.844 0.057 1 74.12 57 ALA B O 1
ATOM 3086 N N . LEU B 1 58 ? 17.156 27.969 0.06 1 73.38 58 LEU B N 1
ATOM 3087 C CA . LEU B 1 58 ? 17.203 28.172 1.504 1 73.38 58 LEU B CA 1
ATOM 3088 C C . LEU B 1 58 ? 16.547 27 2.24 1 73.38 58 LEU B C 1
ATOM 3090 O O . LEU B 1 58 ? 16.672 26.891 3.463 1 73.38 58 LEU B O 1
ATOM 3094 N N . GLY B 1 59 ? 15.875 26.203 1.439 1 66.38 59 GLY B N 1
ATOM 3095 C CA . GLY B 1 59 ? 15.133 25.125 2.07 1 66.38 59 GLY B CA 1
ATOM 3096 C C . GLY B 1 59 ? 13.969 25.625 2.914 1 66.38 59 GLY B C 1
ATOM 3097 O O . GLY B 1 59 ? 13.656 25.031 3.955 1 66.38 59 GLY B O 1
ATOM 3098 N N . TYR B 1 60 ? 13.344 26.781 2.498 1 67.5 60 TYR B N 1
ATOM 3099 C CA . TYR B 1 60 ? 12.266 27.375 3.273 1 67.5 60 TYR B CA 1
ATOM 3100 C C . TYR B 1 60 ? 10.977 26.562 3.127 1 67.5 60 TYR B C 1
ATOM 3102 O O . TYR B 1 60 ? 10.594 26.203 2.016 1 67.5 60 TYR B O 1
ATOM 3110 N N . VAL B 1 61 ? 10.398 26.219 4.246 1 59.5 61 VAL B N 1
ATOM 3111 C CA . VAL B 1 61 ? 9.078 25.594 4.309 1 59.5 61 VAL B CA 1
ATOM 3112 C C . VAL B 1 61 ? 8.133 26.469 5.133 1 59.5 61 VAL B C 1
ATOM 3114 O O . VAL B 1 61 ? 8.414 26.766 6.297 1 59.5 61 VAL B O 1
ATOM 3117 N N . PRO B 1 62 ? 7.035 27.016 4.465 1 59.81 62 PRO B N 1
ATOM 3118 C CA . PRO B 1 62 ? 6.09 27.812 5.258 1 59.81 62 PRO B CA 1
ATOM 3119 C C . PRO B 1 62 ? 5.484 27.016 6.414 1 59.81 62 PRO B C 1
ATOM 3121 O O . PRO B 1 62 ? 5.133 25.844 6.246 1 59.81 62 PRO B O 1
ATOM 3124 N N . ASN B 1 63 ? 5.594 27.562 7.664 1 59.78 63 ASN B N 1
ATOM 3125 C CA . ASN B 1 63 ? 4.957 26.938 8.82 1 59.78 63 ASN B CA 1
ATOM 3126 C C . ASN B 1 63 ? 3.459 27.234 8.859 1 59.78 63 ASN B C 1
ATOM 3128 O O . ASN B 1 63 ? 3.047 28.375 9.031 1 59.78 63 ASN B O 1
ATOM 3132 N N . LEU B 1 64 ? 2.682 26.328 8.586 1 57 64 LEU B N 1
ATOM 3133 C CA . LEU B 1 64 ? 1.238 26.531 8.492 1 57 64 LEU B CA 1
ATOM 3134 C C . LEU B 1 64 ? 0.593 26.453 9.875 1 57 64 LEU B C 1
ATOM 3136 O O . LEU B 1 64 ? -0.576 26.812 10.039 1 57 64 LEU B O 1
ATOM 3140 N N . VAL B 1 65 ? 1.365 25.969 10.883 1 52.28 65 VAL B N 1
ATOM 3141 C CA . VAL B 1 65 ? 0.823 25.766 12.219 1 52.28 65 VAL B CA 1
ATOM 3142 C C . VAL B 1 65 ? 1.107 27 13.086 1 52.28 65 VAL B C 1
ATOM 3144 O O . VAL B 1 65 ? 2.266 27.359 13.289 1 52.28 65 VAL B O 1
ATOM 3147 N N . ALA B 1 66 ? 0.72 28.25 12.844 1 44.88 66 ALA B N 1
ATOM 3148 C CA . ALA B 1 66 ? 1.036 29.453 13.625 1 44.88 66 ALA B CA 1
ATOM 3149 C C . ALA B 1 66 ? 0.515 29.328 15.047 1 44.88 66 ALA B C 1
ATOM 3151 O O . ALA B 1 66 ? 0.816 30.172 15.898 1 44.88 66 ALA B O 1
ATOM 3152 N N . GLY B 1 67 ? -0.579 28.766 15.312 1 41.16 67 GLY B N 1
ATOM 3153 C CA . GLY B 1 67 ? -1.127 29.172 16.594 1 41.16 67 GLY B CA 1
ATOM 3154 C C . GLY B 1 67 ? -0.242 28.797 17.766 1 41.16 67 GLY B C 1
ATOM 3155 O O . GLY B 1 67 ? 0.664 27.969 17.625 1 41.16 67 GLY B O 1
ATOM 3156 N N . GLY B 1 68 ? -0.091 29.781 18.781 1 39.38 68 GLY B N 1
ATOM 3157 C CA . GLY B 1 68 ? 0.533 29.609 20.078 1 39.38 68 GLY B CA 1
ATOM 3158 C C . GLY B 1 68 ? 0.69 28.156 20.484 1 39.38 68 GLY B C 1
ATOM 3159 O O . GLY B 1 68 ? 1.422 27.828 21.422 1 39.38 68 GLY B O 1
ATOM 3160 N N . LEU B 1 69 ? -0.182 27.312 20.062 1 36.94 69 LEU B N 1
ATOM 3161 C CA . LEU B 1 69 ? -0.197 25.891 20.438 1 36.94 69 LEU B CA 1
ATOM 3162 C C . LEU B 1 69 ? 0.792 25.094 19.594 1 36.94 69 LEU B C 1
ATOM 3164 O O . LEU B 1 69 ? 0.818 23.875 19.656 1 36.94 69 LEU B O 1
ATOM 3168 N N . ALA B 1 70 ? 1.426 25.656 18.766 1 41.22 70 ALA B N 1
ATOM 3169 C CA . ALA B 1 70 ? 2.52 25.125 17.953 1 41.22 70 ALA B CA 1
ATOM 3170 C C . ALA B 1 70 ? 3.5 24.328 18.812 1 41.22 70 ALA B C 1
ATOM 3172 O O . ALA B 1 70 ? 4.152 23.406 18.328 1 41.22 70 ALA B O 1
ATOM 3173 N N . SER B 1 71 ? 3.707 24.953 19.984 1 39.88 71 SER B N 1
ATOM 3174 C CA . SER B 1 71 ? 4.605 24.219 20.859 1 39.88 71 SER B CA 1
ATOM 3175 C C . SER B 1 71 ? 4.109 22.781 21.078 1 39.88 71 SER B C 1
ATOM 3177 O O . SER B 1 71 ? 4.797 21.969 21.688 1 39.88 71 SER B O 1
ATOM 3179 N N . ALA B 1 72 ? 2.803 22.656 21.078 1 43.97 72 ALA B N 1
ATOM 3180 C CA . ALA B 1 72 ? 2.309 21.312 21.344 1 43.97 72 ALA B CA 1
ATOM 3181 C C . ALA B 1 72 ? 2.748 20.328 20.266 1 43.97 72 ALA B C 1
ATOM 3183 O O . ALA B 1 72 ? 2.436 20.531 19.078 1 43.97 72 ALA B O 1
ATOM 3184 N N . ARG B 1 73 ? 3.926 19.766 20.578 1 54.38 73 ARG B N 1
ATOM 3185 C CA . ARG B 1 73 ? 4.652 18.797 19.766 1 54.38 73 ARG B CA 1
ATOM 3186 C C . ARG B 1 73 ? 3.691 17.875 19 1 54.38 73 ARG B C 1
ATOM 3188 O O . ARG B 1 73 ? 2.836 17.234 19.609 1 54.38 73 ARG B O 1
ATOM 3195 N N . SER B 1 74 ? 3.588 18.078 17.672 1 74.81 74 SER B N 1
ATOM 3196 C CA . SER B 1 74 ? 2.803 17.219 16.797 1 74.81 74 SER B CA 1
ATOM 3197 C C . SER B 1 74 ? 3.01 15.75 17.125 1 74.81 74 SER B C 1
ATOM 3199 O O . SER B 1 74 ? 4.125 15.328 17.438 1 74.81 74 SER B O 1
ATOM 3201 N N . ARG B 1 75 ? 1.984 15.062 17.516 1 85 75 ARG B N 1
ATOM 3202 C CA . ARG B 1 75 ? 2.066 13.617 17.672 1 85 75 ARG B CA 1
ATOM 3203 C C . ARG B 1 75 ? 1.919 12.898 16.344 1 85 75 ARG B C 1
ATOM 3205 O O . ARG B 1 75 ? 1.505 11.742 16.297 1 85 75 ARG B O 1
ATOM 3212 N N . VAL B 1 76 ? 2.238 13.734 15.32 1 90.31 76 VAL B N 1
ATOM 3213 C CA . VAL B 1 76 ? 2.182 13.172 13.977 1 90.31 76 VAL B CA 1
ATOM 3214 C C . VAL B 1 76 ? 3.598 12.93 13.461 1 90.31 76 VAL B C 1
ATOM 3216 O O . VAL B 1 76 ? 4.465 13.797 13.57 1 90.31 76 VAL B O 1
ATOM 3219 N N . VAL B 1 77 ? 3.742 11.727 13.008 1 95.94 77 VAL B N 1
ATOM 3220 C CA . VAL B 1 77 ? 4.988 11.391 12.328 1 95.94 77 VAL B CA 1
ATOM 3221 C C . VAL B 1 77 ? 4.723 11.18 10.844 1 95.94 77 VAL B C 1
ATOM 3223 O O . VAL B 1 77 ? 3.754 10.508 10.469 1 95.94 77 VAL B O 1
ATOM 3226 N N . ALA B 1 78 ? 5.578 11.828 10 1 96.19 78 ALA B N 1
ATOM 3227 C CA . ALA B 1 78 ? 5.41 11.766 8.555 1 96.19 78 ALA B CA 1
ATOM 3228 C C . ALA B 1 78 ? 6.383 10.766 7.93 1 96.19 78 ALA B C 1
ATOM 3230 O O . ALA B 1 78 ? 7.547 10.695 8.328 1 96.19 78 ALA B O 1
ATOM 3231 N N . MET B 1 79 ? 5.836 10.023 7.004 1 97 79 MET B N 1
ATOM 3232 C CA . MET B 1 79 ? 6.672 9.07 6.277 1 97 79 MET B CA 1
ATOM 3233 C C . MET B 1 79 ? 6.438 9.18 4.773 1 97 79 MET B C 1
ATOM 3235 O O . MET B 1 79 ? 5.289 9.25 4.324 1 97 79 MET B O 1
ATOM 3239 N N . VAL B 1 80 ? 7.527 9.281 3.99 1 96.5 80 VAL B N 1
ATOM 3240 C CA . VAL B 1 80 ? 7.449 9.258 2.533 1 96.5 80 VAL B CA 1
ATOM 3241 C C . VAL B 1 80 ? 8.055 7.957 2.008 1 96.5 80 VAL B C 1
ATOM 3243 O O . VAL B 1 80 ? 9.219 7.648 2.287 1 96.5 80 VAL B O 1
ATOM 3246 N N . ILE B 1 81 ? 7.254 7.203 1.295 1 94.06 81 ILE B N 1
ATOM 3247 C CA . ILE B 1 81 ? 7.719 5.938 0.74 1 94.06 81 ILE B CA 1
ATOM 3248 C C . ILE B 1 81 ? 7.609 5.969 -0.783 1 94.06 81 ILE B C 1
ATOM 3250 O O . ILE B 1 81 ? 6.789 6.703 -1.337 1 94.06 81 ILE B O 1
ATOM 3254 N N . PRO B 1 82 ? 8.43 5.199 -1.525 1 91.69 82 PRO B N 1
ATOM 3255 C CA . PRO B 1 82 ? 8.438 5.242 -2.99 1 91.69 82 PRO B CA 1
ATOM 3256 C C . PRO B 1 82 ? 7.148 4.695 -3.6 1 91.69 82 PRO B C 1
ATOM 3258 O O . PRO B 1 82 ? 6.75 5.109 -4.691 1 91.69 82 PRO B O 1
ATOM 3261 N N . ASN B 1 83 ? 6.645 3.697 -2.924 1 84.38 83 ASN B N 1
ATOM 3262 C CA . ASN B 1 83 ? 5.465 3.076 -3.51 1 84.38 83 ASN B CA 1
ATOM 3263 C C . ASN B 1 83 ? 4.582 2.43 -2.443 1 84.38 83 ASN B C 1
ATOM 3265 O O . ASN B 1 83 ? 5.023 1.521 -1.736 1 84.38 83 ASN B O 1
ATOM 3269 N N . ILE B 1 84 ? 3.354 2.859 -2.449 1 78.5 84 ILE B N 1
ATOM 3270 C CA . ILE B 1 84 ? 2.441 2.311 -1.452 1 78.5 84 ILE B CA 1
ATOM 3271 C C . ILE B 1 84 ? 1.69 1.118 -2.039 1 78.5 84 ILE B C 1
ATOM 3273 O O . ILE B 1 84 ? 1.04 0.366 -1.31 1 78.5 84 ILE B O 1
ATOM 3277 N N . SER B 1 85 ? 1.792 0.887 -3.312 1 70.5 85 SER B N 1
ATOM 3278 C CA . SER B 1 85 ? 1.062 -0.189 -3.975 1 70.5 85 SER B CA 1
ATOM 3279 C C . SER B 1 85 ? 1.851 -1.494 -3.941 1 70.5 85 SER B C 1
ATOM 3281 O O . SER B 1 85 ? 1.295 -2.568 -4.18 1 70.5 85 SER B O 1
ATOM 3283 N N . GLY B 1 86 ? 3.088 -1.366 -3.613 1 73.31 86 GLY B N 1
ATOM 3284 C CA . GLY B 1 86 ? 3.904 -2.566 -3.539 1 73.31 86 GLY B CA 1
ATOM 3285 C C . GLY B 1 86 ? 4.023 -3.121 -2.131 1 73.31 86 GLY B C 1
ATOM 3286 O O . GLY B 1 86 ? 4.074 -2.361 -1.162 1 73.31 86 GLY B O 1
ATOM 3287 N N . PRO B 1 87 ? 3.934 -4.438 -2.078 1 82.06 87 PRO B N 1
ATOM 3288 C CA . PRO B 1 87 ? 3.941 -5.055 -0.751 1 82.06 87 PRO B CA 1
ATOM 3289 C C . PRO B 1 87 ? 5.289 -4.922 -0.044 1 82.06 87 PRO B C 1
ATOM 3291 O O . PRO B 1 87 ? 5.387 -5.184 1.156 1 82.06 87 PRO B O 1
ATOM 3294 N N . ILE B 1 88 ? 6.262 -4.461 -0.716 1 88 88 ILE B N 1
ATOM 3295 C CA . ILE B 1 88 ? 7.625 -4.531 -0.206 1 88 88 ILE B CA 1
ATOM 3296 C C . ILE B 1 88 ? 7.75 -3.676 1.053 1 88 88 ILE B C 1
ATOM 3298 O O . ILE B 1 88 ? 8.523 -4 1.956 1 88 88 ILE B O 1
ATOM 3302 N N . PHE B 1 89 ? 6.969 -2.609 1.194 1 91.88 89 PHE B N 1
ATOM 3303 C CA . PHE B 1 89 ? 7.109 -1.701 2.324 1 91.88 89 PHE B CA 1
ATOM 3304 C C . PHE B 1 89 ? 6.039 -1.972 3.373 1 91.88 89 PHE B C 1
ATOM 3306 O O . PHE B 1 89 ? 6.004 -1.315 4.418 1 91.88 89 PHE B O 1
ATOM 3313 N N . ALA B 1 90 ? 5.242 -2.934 3.121 1 88.94 90 ALA B N 1
ATOM 3314 C CA . ALA B 1 90 ? 4.094 -3.174 3.986 1 88.94 90 ALA B CA 1
ATOM 3315 C C . ALA B 1 90 ? 4.535 -3.484 5.414 1 88.94 90 ALA B C 1
ATOM 3317 O O . ALA B 1 90 ? 4.023 -2.898 6.371 1 88.94 90 ALA B O 1
ATOM 3318 N N . ASN B 1 91 ? 5.52 -4.324 5.551 1 92 91 ASN B N 1
ATOM 3319 C CA . ASN B 1 91 ? 5.988 -4.711 6.879 1 92 91 ASN B CA 1
ATOM 3320 C C . ASN B 1 91 ? 6.688 -3.553 7.582 1 92 91 ASN B C 1
ATOM 3322 O O . ASN B 1 91 ? 6.613 -3.428 8.805 1 92 91 ASN B O 1
ATOM 3326 N N . THR B 1 92 ? 7.34 -2.732 6.801 1 95.88 92 THR B N 1
ATOM 3327 C CA . THR B 1 92 ? 7.973 -1.551 7.375 1 95.88 92 THR B CA 1
ATOM 3328 C C . THR B 1 92 ? 6.926 -0.602 7.949 1 95.88 92 THR B C 1
ATOM 3330 O O . THR B 1 92 ? 7.031 -0.171 9.102 1 95.88 92 THR B O 1
ATOM 3333 N N . ILE B 1 93 ? 5.945 -0.348 7.145 1 93.75 93 ILE B N 1
ATOM 3334 C CA . ILE B 1 93 ? 4.891 0.574 7.551 1 93.75 93 ILE B CA 1
ATOM 3335 C C . ILE B 1 93 ? 4.16 0.019 8.773 1 93.75 93 ILE B C 1
ATOM 3337 O O . ILE B 1 93 ? 3.893 0.75 9.727 1 93.75 93 ILE B O 1
ATOM 3341 N N . GLN B 1 94 ? 3.908 -1.251 8.742 1 90.19 94 GLN B N 1
ATOM 3342 C CA . GLN B 1 94 ? 3.199 -1.89 9.844 1 90.19 94 GLN B CA 1
ATOM 3343 C C . GLN B 1 94 ? 3.998 -1.79 11.141 1 90.19 94 GLN B C 1
ATOM 3345 O O . GLN B 1 94 ? 3.471 -1.361 12.172 1 90.19 94 GLN B O 1
ATOM 3350 N N . GLY B 1 95 ? 5.207 -2.244 11.133 1 94.56 95 GLY B N 1
ATOM 3351 C CA . GLY B 1 95 ? 6.051 -2.17 12.312 1 94.56 95 GLY B CA 1
ATOM 3352 C C . GLY B 1 95 ? 6.207 -0.758 12.852 1 94.56 95 GLY B C 1
ATOM 3353 O O . GLY B 1 95 ? 6.156 -0.539 14.062 1 94.56 95 GLY B O 1
ATOM 3354 N N . PHE B 1 96 ? 6.355 0.144 11.891 1 96.88 96 PHE B N 1
ATOM 3355 C CA . PHE B 1 96 ? 6.516 1.55 12.242 1 96.88 96 PHE B CA 1
ATOM 3356 C C . PHE B 1 96 ? 5.254 2.084 12.914 1 96.88 96 PHE B C 1
ATOM 3358 O O . PHE B 1 96 ? 5.324 2.664 14 1 96.88 96 PHE B O 1
ATOM 3365 N N . SER B 1 97 ? 4.164 1.885 12.273 1 94 97 SER B N 1
ATOM 3366 C CA . SER B 1 97 ? 2.877 2.387 12.742 1 94 97 SER B CA 1
ATOM 3367 C C . SER B 1 97 ? 2.504 1.773 14.086 1 94 97 SER B C 1
ATOM 3369 O O . SER B 1 97 ? 2.082 2.482 15 1 94 97 SER B O 1
ATOM 3371 N N . ASP B 1 98 ? 2.664 0.491 14.234 1 93.19 98 ASP B N 1
ATOM 3372 C CA . ASP B 1 98 ? 2.318 -0.198 15.469 1 93.19 98 ASP B CA 1
ATOM 3373 C C . ASP B 1 98 ? 3.143 0.333 16.641 1 93.19 98 ASP B C 1
ATOM 3375 O O . ASP B 1 98 ? 2.604 0.585 17.719 1 93.19 98 ASP B O 1
ATOM 3379 N N . THR B 1 99 ? 4.359 0.478 16.406 1 96.5 99 THR B N 1
ATOM 3380 C CA . THR B 1 99 ? 5.254 0.959 17.453 1 96.5 99 THR B CA 1
ATOM 3381 C C . THR B 1 99 ? 4.891 2.383 17.859 1 96.5 99 THR B C 1
ATOM 3383 O O . THR B 1 99 ? 4.816 2.691 19.047 1 96.5 99 THR B O 1
ATOM 3386 N N . LEU B 1 100 ? 4.605 3.24 16.922 1 95.5 100 LEU B N 1
ATOM 3387 C CA . LEU B 1 100 ? 4.258 4.633 17.188 1 95.5 100 LEU B CA 1
ATOM 3388 C C . LEU B 1 100 ? 2.926 4.727 17.922 1 95.5 100 LEU B C 1
ATOM 3390 O O . LEU B 1 100 ? 2.783 5.52 18.859 1 95.5 100 LEU B O 1
ATOM 3394 N N . SER B 1 101 ? 2.031 3.945 17.453 1 90.56 101 SER B N 1
ATOM 3395 C CA . SER B 1 101 ? 0.678 4.031 17.984 1 90.56 101 SER B CA 1
ATOM 3396 C C . SER B 1 101 ? 0.651 3.656 19.469 1 90.56 101 SER B C 1
ATOM 3398 O O . SER B 1 101 ? -0.148 4.195 20.234 1 90.56 101 SER B O 1
ATOM 3400 N N . ARG B 1 102 ? 1.497 2.799 19.891 1 92.06 102 ARG B N 1
ATOM 3401 C CA . ARG B 1 102 ? 1.596 2.385 21.281 1 92.06 102 ARG B CA 1
ATOM 3402 C C . ARG B 1 102 ? 1.998 3.557 22.172 1 92.06 102 ARG B C 1
ATOM 3404 O O . ARG B 1 102 ? 1.781 3.523 23.391 1 92.06 102 ARG B O 1
ATOM 3411 N N . HIS B 1 103 ? 2.508 4.531 21.562 1 91.38 103 HIS B N 1
ATOM 3412 C CA . HIS B 1 103 ? 2.967 5.684 22.312 1 91.38 103 HIS B CA 1
ATOM 3413 C C . HIS B 1 103 ? 2.166 6.934 21.969 1 91.38 103 HIS B C 1
ATOM 3415 O O . HIS B 1 103 ? 2.609 8.055 22.219 1 91.38 103 HIS B O 1
ATOM 3421 N N . GLY B 1 104 ? 1.066 6.715 21.25 1 87.56 104 GLY B N 1
ATOM 3422 C CA . GLY B 1 104 ? 0.115 7.789 21.016 1 87.56 104 GLY B CA 1
ATOM 3423 C C . GLY B 1 104 ? 0.461 8.648 19.812 1 87.56 104 GLY B C 1
ATOM 3424 O O . GLY B 1 104 ? -0.016 9.773 19.688 1 87.56 104 GLY B O 1
ATOM 3425 N N . PHE B 1 105 ? 1.357 8.156 18.953 1 92 105 PHE B N 1
ATOM 3426 C CA . PHE B 1 105 ? 1.712 8.898 17.75 1 92 105 PHE B CA 1
ATOM 3427 C C . PHE B 1 105 ? 0.938 8.383 16.547 1 92 105 PHE B C 1
ATOM 3429 O O . PHE B 1 105 ? 0.665 7.188 16.453 1 92 105 PHE B O 1
ATOM 3436 N N . GLN B 1 106 ? 0.612 9.367 15.68 1 90.75 106 GLN B N 1
ATOM 3437 C CA . GLN B 1 106 ? -0.1 9.07 14.445 1 90.75 106 GLN B CA 1
ATOM 3438 C C . GLN B 1 106 ? 0.837 9.133 13.242 1 90.75 106 GLN B C 1
ATOM 3440 O O . GLN B 1 106 ? 1.576 10.102 13.07 1 90.75 106 GLN B O 1
ATOM 3445 N N . LEU B 1 107 ? 0.726 8.055 12.422 1 95.06 107 LEU B N 1
ATOM 3446 C CA . LEU B 1 107 ? 1.501 8.047 11.188 1 95.06 107 LEU B CA 1
ATOM 3447 C C . LEU B 1 107 ? 0.678 8.586 10.023 1 95.06 107 LEU B C 1
ATOM 3449 O O . LEU B 1 107 ? -0.467 8.172 9.82 1 95.06 107 LEU B O 1
ATOM 3453 N N . LEU B 1 108 ? 1.252 9.539 9.305 1 93.44 108 LEU B N 1
ATOM 3454 C CA . LEU B 1 108 ? 0.739 9.977 8.008 1 93.44 108 LEU B CA 1
ATOM 3455 C C . LEU B 1 108 ? 1.748 9.695 6.902 1 93.44 108 LEU B C 1
ATOM 3457 O O . LEU B 1 108 ? 2.957 9.82 7.109 1 93.44 108 LEU B O 1
ATOM 3461 N N . LEU B 1 109 ? 1.178 9.352 5.723 1 94.62 109 LEU B N 1
ATOM 3462 C CA . LEU B 1 109 ? 2.047 8.844 4.668 1 94.62 109 LEU B CA 1
ATOM 3463 C C . LEU B 1 109 ? 1.85 9.633 3.375 1 94.62 109 LEU B C 1
ATOM 3465 O O . LEU B 1 109 ? 0.798 10.242 3.174 1 94.62 109 LEU B O 1
ATOM 3469 N N . ALA B 1 110 ? 2.922 9.617 2.617 1 93.56 110 ALA B N 1
ATOM 3470 C CA . ALA B 1 110 ? 2.861 9.992 1.207 1 93.56 110 ALA B CA 1
ATOM 3471 C C . ALA B 1 110 ? 3.686 9.039 0.347 1 93.56 110 ALA B C 1
ATOM 3473 O O . ALA B 1 110 ? 4.668 8.461 0.817 1 93.56 110 ALA B O 1
ATOM 3474 N N . SER B 1 111 ? 3.17 8.828 -0.839 1 91.56 111 SER B N 1
ATOM 3475 C CA . SER B 1 111 ? 3.936 8.055 -1.81 1 91.56 111 SER B CA 1
ATOM 3476 C C . SER B 1 111 ? 4.574 8.953 -2.859 1 91.56 111 SER B C 1
ATOM 3478 O O . SER B 1 111 ? 3.924 9.859 -3.391 1 91.56 111 SER B O 1
ATOM 3480 N N . SER B 1 112 ? 5.844 8.711 -3.141 1 91.44 112 SER B N 1
ATOM 3481 C CA . SER B 1 112 ? 6.527 9.516 -4.152 1 91.44 112 SER B CA 1
ATOM 3482 C C . SER B 1 112 ? 6.41 8.875 -5.531 1 91.44 112 SER B C 1
ATOM 3484 O O . SER B 1 112 ? 6.703 9.516 -6.547 1 91.44 112 SER B O 1
ATOM 3486 N N . TYR B 1 113 ? 6.098 7.566 -5.547 1 86.75 113 TYR B N 1
ATOM 3487 C CA . TYR B 1 113 ? 6.051 6.789 -6.777 1 86.75 113 TYR B CA 1
ATOM 3488 C C . TYR B 1 113 ? 7.383 6.859 -7.52 1 86.75 113 TYR B C 1
ATOM 3490 O O . TYR B 1 113 ? 7.414 7.043 -8.734 1 86.75 113 TYR B O 1
ATOM 3498 N N . PHE B 1 114 ? 8.414 6.93 -6.789 1 89.56 114 PHE B N 1
ATOM 3499 C CA . PHE B 1 114 ? 9.789 6.91 -7.254 1 89.56 114 PHE B CA 1
ATOM 3500 C C . PHE B 1 114 ? 10.133 8.203 -7.984 1 89.56 114 PHE B C 1
ATOM 3502 O O . PHE B 1 114 ? 11.109 8.258 -8.742 1 89.56 114 PHE B O 1
ATOM 3509 N N . SER B 1 115 ? 9.383 9.203 -7.801 1 91.12 115 SER B N 1
ATOM 3510 C CA . SER B 1 115 ? 9.625 10.516 -8.391 1 91.12 115 SER B CA 1
ATOM 3511 C C . SER B 1 115 ? 10.25 11.469 -7.375 1 91.12 115 SER B C 1
ATOM 3513 O O . SER B 1 115 ? 9.664 11.75 -6.332 1 91.12 115 SER B O 1
ATOM 3515 N N . ALA B 1 116 ? 11.406 12 -7.781 1 92.75 116 ALA B N 1
ATOM 3516 C CA . ALA B 1 116 ? 12.07 12.961 -6.91 1 92.75 116 ALA B CA 1
ATOM 3517 C C . ALA B 1 116 ? 11.211 14.211 -6.715 1 92.75 116 ALA B C 1
ATOM 3519 O O . ALA B 1 116 ? 11.195 14.797 -5.629 1 92.75 116 ALA B O 1
ATOM 3520 N N . GLU B 1 117 ? 10.531 14.539 -7.703 1 90.31 117 GLU B N 1
ATOM 3521 C CA . GLU B 1 117 ? 9.656 15.711 -7.648 1 90.31 117 GLU B CA 1
ATOM 3522 C C . GLU B 1 117 ? 8.492 15.492 -6.688 1 90.31 117 GLU B C 1
ATOM 3524 O O . GLU B 1 117 ? 8.148 16.375 -5.906 1 90.31 117 GLU B O 1
ATOM 3529 N N . GLN B 1 118 ? 7.938 14.328 -6.77 1 90.62 118 GLN B N 1
ATOM 3530 C CA . GLN B 1 118 ? 6.824 14.023 -5.875 1 90.62 118 GLN B CA 1
ATOM 3531 C C . GLN B 1 118 ? 7.297 13.906 -4.43 1 90.62 118 GLN B C 1
ATOM 3533 O O . GLN B 1 118 ? 6.586 14.312 -3.506 1 90.62 118 GLN B O 1
ATOM 3538 N N . GLU B 1 119 ? 8.414 13.328 -4.273 1 94.75 119 GLU B N 1
ATOM 3539 C CA . GLU B 1 119 ? 8.984 13.273 -2.93 1 94.75 119 GLU B CA 1
ATOM 3540 C C . GLU B 1 119 ? 9.188 14.68 -2.361 1 94.75 119 GLU B C 1
ATOM 3542 O O . GLU B 1 119 ? 8.836 14.945 -1.211 1 94.75 119 GLU B O 1
ATOM 3547 N N . GLU B 1 120 ? 9.781 15.523 -3.172 1 91.69 120 GLU B N 1
ATOM 3548 C CA . GLU B 1 120 ? 10.047 16.906 -2.768 1 91.69 120 GLU B CA 1
ATOM 3549 C C . GLU B 1 120 ? 8.766 17.609 -2.328 1 91.69 120 GLU B C 1
ATOM 3551 O O . GLU B 1 120 ? 8.742 18.266 -1.286 1 91.69 120 GLU B O 1
ATOM 3556 N N . SER B 1 121 ? 7.762 17.422 -3.129 1 88.12 121 SER B N 1
ATOM 3557 C CA . SER B 1 121 ? 6.469 18.031 -2.83 1 88.12 121 SER B CA 1
ATOM 3558 C C . SER B 1 121 ? 5.902 17.5 -1.515 1 88.12 121 SER B C 1
ATOM 3560 O O . SER B 1 121 ? 5.383 18.281 -0.706 1 88.12 121 SER B O 1
ATOM 3562 N N . ALA B 1 122 ? 5.984 16.25 -1.293 1 92.5 122 ALA B N 1
ATOM 3563 C CA . ALA B 1 122 ? 5.477 15.633 -0.068 1 92.5 122 ALA B CA 1
ATOM 3564 C C . ALA B 1 122 ? 6.258 16.125 1.15 1 92.5 122 ALA B C 1
ATOM 3566 O O . ALA B 1 122 ? 5.668 16.453 2.18 1 92.5 122 ALA B O 1
ATOM 3567 N N . VAL B 1 123 ? 7.559 16.125 0.998 1 92.94 123 VAL B N 1
ATOM 3568 C CA . VAL B 1 123 ? 8.414 16.578 2.092 1 92.94 123 VAL B CA 1
ATOM 3569 C C . VAL B 1 123 ? 8.086 18.016 2.451 1 92.94 123 VAL B C 1
ATOM 3571 O O . VAL B 1 123 ? 7.949 18.359 3.629 1 92.94 123 VAL B O 1
ATOM 3574 N N . ARG B 1 124 ? 7.934 18.812 1.462 1 85.5 124 ARG B N 1
ATOM 3575 C CA . ARG B 1 124 ? 7.582 20.219 1.672 1 85.5 124 ARG B CA 1
ATOM 3576 C C . ARG B 1 124 ? 6.25 20.344 2.398 1 85.5 124 ARG B C 1
ATOM 3578 O O . ARG B 1 124 ? 6.121 21.141 3.336 1 85.5 124 ARG B O 1
ATOM 3585 N N . ALA B 1 125 ? 5.332 19.594 1.956 1 83.25 125 ALA B N 1
ATOM 3586 C CA . ALA B 1 125 ? 4.012 19.641 2.578 1 83.25 125 ALA B CA 1
ATOM 3587 C C . ALA B 1 125 ? 4.082 19.219 4.043 1 83.25 125 ALA B C 1
ATOM 3589 O O . ALA B 1 125 ? 3.543 19.906 4.918 1 83.25 125 ALA B O 1
ATOM 3590 N N . PHE B 1 126 ? 4.738 18.125 4.352 1 88.94 126 PHE B N 1
ATOM 3591 C CA . PHE B 1 126 ? 4.848 17.609 5.711 1 88.94 126 PHE B CA 1
ATOM 3592 C C . PHE B 1 126 ? 5.578 18.609 6.605 1 88.94 126 PHE B C 1
ATOM 3594 O O . PHE B 1 126 ? 5.117 18.906 7.707 1 88.94 126 PHE B O 1
ATOM 3601 N N . LEU B 1 127 ? 6.66 19.109 6.172 1 84.12 127 LEU B N 1
ATOM 3602 C CA . LEU B 1 127 ? 7.449 20.016 7 1 84.12 127 LEU B CA 1
ATOM 3603 C C . LEU B 1 127 ? 6.695 21.312 7.262 1 84.12 127 LEU B C 1
ATOM 3605 O O . LEU B 1 127 ? 6.848 21.922 8.328 1 84.12 127 LEU B O 1
ATOM 3609 N N . GLY B 1 128 ? 5.938 21.672 6.27 1 75.88 128 GLY B N 1
ATOM 3610 C CA . GLY B 1 128 ? 5.086 22.844 6.48 1 75.88 128 GLY B CA 1
ATOM 3611 C C . GLY B 1 128 ? 4.145 22.672 7.66 1 75.88 128 GLY B C 1
ATOM 3612 O O . GLY B 1 128 ? 3.729 23.672 8.266 1 75.88 128 GLY B O 1
ATOM 3613 N N . TRP B 1 129 ? 3.875 21.422 7.941 1 76.38 129 TRP B N 1
ATOM 3614 C CA . TRP B 1 129 ? 2.949 21.141 9.031 1 76.38 129 TRP B CA 1
ATOM 3615 C C . TRP B 1 129 ? 3.705 20.766 10.305 1 76.38 129 TRP B C 1
ATOM 3617 O O . TRP B 1 129 ? 3.096 20.422 11.32 1 76.38 129 TRP B O 1
ATOM 3627 N N . SER B 1 130 ? 4.949 20.797 10.289 1 81.44 130 SER B N 1
ATOM 3628 C CA . SER B 1 130 ? 5.832 20.578 11.43 1 81.44 130 SER B CA 1
ATOM 3629 C C . SER B 1 130 ? 5.531 19.266 12.133 1 81.44 130 SER B C 1
ATOM 3631 O O . SER B 1 130 ? 5.207 19.25 13.32 1 81.44 130 SER B O 1
ATOM 3633 N N . PRO B 1 131 ? 5.727 18.141 11.398 1 89.31 131 PRO B N 1
ATOM 3634 C CA . PRO B 1 131 ? 5.574 16.844 12.062 1 89.31 131 PRO B CA 1
ATOM 3635 C C . PRO B 1 131 ? 6.613 16.609 13.156 1 89.31 131 PRO B C 1
ATOM 3637 O O . PRO B 1 131 ? 7.602 17.344 13.234 1 89.31 131 PRO B O 1
ATOM 3640 N N . ALA B 1 132 ? 6.277 15.664 14.008 1 91.88 132 ALA B N 1
ATOM 3641 C CA . ALA B 1 132 ? 7.223 15.336 15.078 1 91.88 132 ALA B CA 1
ATOM 3642 C C . ALA B 1 132 ? 8.523 14.781 14.5 1 91.88 132 ALA B C 1
ATOM 3644 O O . ALA B 1 132 ? 9.594 14.977 15.07 1 91.88 132 ALA B O 1
ATOM 3645 N N . ALA B 1 133 ? 8.406 14.094 13.477 1 96.56 133 ALA B N 1
ATOM 3646 C CA . ALA B 1 133 ? 9.555 13.508 12.781 1 96.56 133 ALA B CA 1
ATOM 3647 C C . ALA B 1 133 ? 9.227 13.242 11.312 1 96.56 133 ALA B C 1
ATOM 3649 O O . ALA B 1 133 ? 8.055 13.203 10.93 1 96.56 133 ALA B O 1
ATOM 3650 N N . LEU B 1 134 ? 10.297 13.156 10.531 1 96.94 134 LEU B N 1
ATOM 3651 C CA . LEU B 1 134 ? 10.211 12.828 9.117 1 96.94 134 LEU B CA 1
ATOM 3652 C C . LEU B 1 134 ? 11.023 11.586 8.789 1 96.94 134 LEU B C 1
ATOM 3654 O O . LEU B 1 134 ? 12.211 11.516 9.102 1 96.94 134 LEU B O 1
ATOM 3658 N N . VAL B 1 135 ? 10.32 10.617 8.211 1 98.38 135 VAL B N 1
ATOM 3659 C CA . VAL B 1 135 ? 10.984 9.375 7.82 1 98.38 135 VAL B CA 1
ATOM 3660 C C . VAL B 1 135 ? 10.961 9.242 6.301 1 98.38 135 VAL B C 1
ATOM 3662 O O . VAL B 1 135 ? 9.898 9.305 5.676 1 98.38 135 VAL B O 1
ATOM 3665 N N . LEU B 1 136 ? 12.109 9.086 5.734 1 98 136 LEU B N 1
ATOM 3666 C CA . LEU B 1 136 ? 12.258 8.953 4.289 1 98 136 LEU B CA 1
ATOM 3667 C C . LEU B 1 136 ? 12.82 7.586 3.92 1 98 136 LEU B C 1
ATOM 3669 O O . LEU B 1 136 ? 13.352 6.875 4.777 1 98 136 LEU B O 1
ATOM 3673 N N . THR B 1 137 ? 12.586 7.23 2.65 1 95.56 137 THR B N 1
ATOM 3674 C CA . THR B 1 137 ? 13.125 5.984 2.127 1 95.56 137 THR B CA 1
ATOM 3675 C C . THR B 1 137 ? 14.273 6.258 1.156 1 95.56 137 THR B C 1
ATOM 3677 O O . THR B 1 137 ? 14.133 7.051 0.225 1 95.56 137 THR B O 1
ATOM 3680 N N . SER B 1 138 ? 15.375 5.664 1.391 1 92.06 138 SER B N 1
ATOM 3681 C CA . SER B 1 138 ? 16.594 5.711 0.581 1 92.06 138 SER B CA 1
ATOM 3682 C C . SER B 1 138 ? 17.25 7.078 0.665 1 92.06 138 SER B C 1
ATOM 3684 O O . SER B 1 138 ? 16.844 7.93 1.451 1 92.06 138 SER B O 1
ATOM 3686 N N . ARG B 1 139 ? 18.344 7.277 -0.084 1 92.31 139 ARG B N 1
ATOM 3687 C CA . ARG B 1 139 ? 19.172 8.477 -0.055 1 92.31 139 ARG B CA 1
ATOM 3688 C C . ARG B 1 139 ? 18.922 9.336 -1.293 1 92.31 139 ARG B C 1
ATOM 3690 O O . ARG B 1 139 ? 19.516 10.406 -1.438 1 92.31 139 ARG B O 1
ATOM 3697 N N . PHE B 1 140 ? 18.156 8.867 -2.186 1 92.56 140 PHE B N 1
ATOM 3698 C CA . PHE B 1 140 ? 18.031 9.523 -3.482 1 92.56 140 PHE B CA 1
ATOM 3699 C C . PHE B 1 140 ? 17.016 10.672 -3.418 1 92.56 140 PHE B C 1
ATOM 3701 O O . PHE B 1 140 ? 15.836 10.477 -3.701 1 92.56 140 PHE B O 1
ATOM 3708 N N . HIS B 1 141 ? 17.547 11.859 -3.096 1 95.25 141 HIS B N 1
ATOM 3709 C CA . HIS B 1 141 ? 16.703 13.047 -2.959 1 95.25 141 HIS B CA 1
ATOM 3710 C C . HIS B 1 141 ? 17.094 14.109 -3.986 1 95.25 141 HIS B C 1
ATOM 3712 O O . HIS B 1 141 ? 18.219 14.117 -4.488 1 95.25 141 HIS B O 1
ATOM 3718 N N . SER B 1 142 ? 16.141 14.938 -4.328 1 93.56 142 SER B N 1
ATOM 3719 C CA . SER B 1 142 ? 16.484 16.141 -5.09 1 93.56 142 SER B CA 1
ATOM 3720 C C . SER B 1 142 ? 17.344 17.078 -4.27 1 93.56 142 SER B C 1
ATOM 3722 O O . SER B 1 142 ? 17.359 17 -3.039 1 93.56 142 SER B O 1
ATOM 3724 N N . PRO B 1 143 ? 18.031 17.984 -4.914 1 92.5 143 PRO B N 1
ATOM 3725 C CA . PRO B 1 143 ? 18.781 18.984 -4.168 1 92.5 143 PRO B CA 1
ATOM 3726 C C . PRO B 1 143 ? 17.922 19.812 -3.223 1 92.5 143 PRO B C 1
ATOM 3728 O O . PRO B 1 143 ? 18.328 20.109 -2.102 1 92.5 143 PRO B O 1
ATOM 3731 N N . ALA B 1 144 ? 16.797 20.125 -3.676 1 87.69 144 ALA B N 1
ATOM 3732 C CA . ALA B 1 144 ? 15.891 20.906 -2.832 1 87.69 144 ALA B CA 1
ATOM 3733 C C . ALA B 1 144 ? 15.5 20.109 -1.583 1 87.69 144 ALA B C 1
ATOM 3735 O O . ALA B 1 144 ? 15.438 20.672 -0.485 1 87.69 144 ALA B O 1
ATOM 3736 N N . THR B 1 145 ? 15.203 18.812 -1.793 1 93.62 145 THR B N 1
ATOM 3737 C CA . THR B 1 145 ? 14.883 17.969 -0.65 1 93.62 145 THR B CA 1
ATOM 3738 C C . THR B 1 145 ? 16.078 17.891 0.304 1 93.62 145 THR B C 1
ATOM 3740 O O . THR B 1 145 ? 15.906 17.969 1.523 1 93.62 145 THR B O 1
ATOM 3743 N N . GLU B 1 146 ? 17.25 17.797 -0.227 1 93.81 146 GLU B N 1
ATOM 3744 C CA . GLU B 1 146 ? 18.453 17.781 0.595 1 93.81 146 GLU B CA 1
ATOM 3745 C C . GLU B 1 146 ? 18.562 19.047 1.44 1 93.81 146 GLU B C 1
ATOM 3747 O O . GLU B 1 146 ? 18.906 18.969 2.627 1 93.81 146 GLU B O 1
ATOM 3752 N N . ASN B 1 147 ? 18.312 20.125 0.866 1 88.25 147 ASN B N 1
ATOM 3753 C CA . ASN B 1 147 ? 18.359 21.391 1.581 1 88.25 147 ASN B CA 1
ATOM 3754 C C . ASN B 1 147 ? 17.344 21.438 2.719 1 88.25 147 ASN B C 1
ATOM 3756 O O . ASN B 1 147 ? 17.641 21.906 3.812 1 88.25 147 ASN B O 1
ATOM 3760 N N . MET B 1 148 ? 16.156 20.938 2.426 1 87.94 148 MET B N 1
ATOM 3761 C CA . MET B 1 148 ? 15.133 20.891 3.459 1 87.94 148 MET B CA 1
ATOM 3762 C C . MET B 1 148 ? 15.562 20.016 4.625 1 87.94 148 MET B C 1
ATOM 3764 O O . MET B 1 148 ? 15.352 20.359 5.785 1 87.94 148 MET B O 1
ATOM 3768 N N . ILE B 1 149 ? 16.156 18.875 4.32 1 91.94 149 ILE B N 1
ATOM 3769 C CA . ILE B 1 149 ? 16.641 17.938 5.328 1 91.94 149 ILE B CA 1
ATOM 3770 C C . ILE B 1 149 ? 17.688 18.609 6.199 1 91.94 149 ILE B C 1
ATOM 3772 O O . ILE B 1 149 ? 17.672 18.469 7.422 1 91.94 149 ILE B O 1
ATOM 3776 N N . GLU B 1 150 ? 18.516 19.375 5.645 1 88.5 150 GLU B N 1
ATOM 3777 C CA . GLU B 1 150 ? 19.625 20.016 6.344 1 88.5 150 GLU B CA 1
ATOM 3778 C C . GLU B 1 150 ? 19.125 21.141 7.25 1 88.5 150 GLU B C 1
ATOM 3780 O O . GLU B 1 150 ? 19.703 21.391 8.32 1 88.5 150 GLU B O 1
ATOM 3785 N N . GLN B 1 151 ? 18.125 21.719 6.855 1 82.69 151 GLN B N 1
ATOM 3786 C CA . GLN B 1 151 ? 17.703 22.938 7.527 1 82.69 151 GLN B CA 1
ATOM 3787 C C . GLN B 1 151 ? 16.641 22.656 8.578 1 82.69 151 GLN B C 1
ATOM 3789 O O . GLN B 1 151 ? 16.406 23.484 9.461 1 82.69 151 GLN B O 1
ATOM 3794 N N . THR B 1 152 ? 16.062 21.5 8.438 1 86.25 152 THR B N 1
ATOM 3795 C CA . THR B 1 152 ? 14.938 21.25 9.336 1 86.25 152 THR B CA 1
ATOM 3796 C C . THR B 1 152 ? 15.438 20.891 10.734 1 86.25 152 THR B C 1
ATOM 3798 O O . THR B 1 152 ? 16.5 20.281 10.883 1 86.25 152 THR B O 1
ATOM 3801 N N . ASP B 1 153 ? 14.625 21.25 11.75 1 85.88 153 ASP B N 1
ATOM 3802 C CA . ASP B 1 153 ? 14.914 20.875 13.133 1 85.88 153 ASP B CA 1
ATOM 3803 C C . ASP B 1 153 ? 14.172 19.594 13.523 1 85.88 153 ASP B C 1
ATOM 3805 O O . ASP B 1 153 ? 14.359 19.078 14.625 1 85.88 153 ASP B O 1
ATOM 3809 N N . VAL B 1 154 ? 13.367 19.156 12.633 1 88.94 154 VAL B N 1
ATOM 3810 C CA . VAL B 1 154 ? 12.625 17.922 12.82 1 88.94 154 VAL B CA 1
ATOM 3811 C C . VAL B 1 154 ? 13.555 16.719 12.641 1 88.94 154 VAL B C 1
ATOM 3813 O O . VAL B 1 154 ? 14.352 16.688 11.703 1 88.94 154 VAL B O 1
ATOM 3816 N N . PRO B 1 155 ? 13.531 15.773 13.633 1 95.62 155 PRO B N 1
ATOM 3817 C CA . PRO B 1 155 ? 14.336 14.57 13.406 1 95.62 155 PRO B CA 1
ATOM 3818 C C . PRO B 1 155 ? 14.031 13.906 12.062 1 95.62 155 PRO B C 1
ATOM 3820 O O . PRO B 1 155 ? 12.859 13.742 11.703 1 95.62 155 PRO B O 1
ATOM 3823 N N . VAL B 1 156 ? 15.109 13.547 11.352 1 97.38 156 VAL B N 1
ATOM 3824 C CA . VAL B 1 156 ? 14.969 12.891 10.055 1 97.38 156 VAL B CA 1
ATOM 3825 C C . VAL B 1 156 ? 15.617 11.508 10.109 1 97.38 156 VAL B C 1
ATOM 3827 O O . VAL B 1 156 ? 16.75 11.367 10.555 1 97.38 156 VAL B O 1
ATOM 3830 N N . ILE B 1 157 ? 14.883 10.508 9.688 1 98.44 157 ILE B N 1
ATOM 3831 C CA . ILE B 1 157 ? 15.375 9.133 9.578 1 98.44 157 ILE B CA 1
ATOM 3832 C C . ILE B 1 157 ? 15.297 8.68 8.125 1 98.44 157 ILE B C 1
ATOM 3834 O O . ILE B 1 157 ? 14.289 8.891 7.449 1 98.44 157 ILE B O 1
ATOM 3838 N N . GLU B 1 158 ? 16.359 8.172 7.598 1 98.38 158 GLU B N 1
ATOM 3839 C CA . GLU B 1 158 ? 16.375 7.504 6.297 1 98.38 158 GLU B CA 1
ATOM 3840 C C . GLU B 1 158 ? 16.422 5.988 6.457 1 98.38 158 GLU B C 1
ATOM 3842 O O . GLU B 1 158 ? 17.219 5.465 7.242 1 98.38 158 GLU B O 1
ATOM 3847 N N . THR B 1 159 ? 15.547 5.32 5.664 1 98.25 159 THR B N 1
ATOM 3848 C CA . THR B 1 159 ? 15.406 3.885 5.859 1 98.25 159 THR B CA 1
ATOM 3849 C C . THR B 1 159 ? 15.734 3.129 4.574 1 98.25 159 THR B C 1
ATOM 3851 O O . THR B 1 159 ? 15.789 3.723 3.496 1 98.25 159 THR B O 1
ATOM 3854 N N . TRP B 1 160 ? 16.016 1.709 4.656 1 97.62 160 TRP B N 1
ATOM 3855 C CA . TRP B 1 160 ? 16.141 0.7 3.609 1 97.62 160 TRP B CA 1
ATOM 3856 C C . TRP B 1 160 ? 17.516 0.761 2.959 1 97.62 160 TRP B C 1
ATOM 3858 O O . TRP B 1 160 ? 18.156 -0.272 2.744 1 97.62 160 TRP B O 1
ATOM 3868 N N . ASP B 1 161 ? 18 1.982 2.58 1 96.38 161 ASP B N 1
ATOM 3869 C CA . ASP B 1 161 ? 19.328 2.172 1.992 1 96.38 161 ASP B CA 1
ATOM 3870 C C . ASP B 1 161 ? 20.297 2.768 3.008 1 96.38 161 ASP B C 1
ATOM 3872 O O . ASP B 1 161 ? 20.297 3.98 3.23 1 96.38 161 ASP B O 1
ATOM 3876 N N . HIS B 1 162 ? 21.203 1.936 3.498 1 96.62 162 HIS B N 1
ATOM 3877 C CA . HIS B 1 162 ? 22.109 2.365 4.555 1 96.62 162 HIS B CA 1
ATOM 3878 C C . HIS B 1 162 ? 23.281 3.15 3.982 1 96.62 162 HIS B C 1
ATOM 3880 O O . HIS B 1 162 ? 24.094 2.6 3.242 1 96.62 162 HIS B O 1
ATOM 3886 N N . GLN B 1 163 ? 23.328 4.438 4.355 1 96.5 163 GLN B N 1
ATOM 3887 C CA . GLN B 1 163 ? 24.391 5.336 3.904 1 96.5 163 GLN B CA 1
ATOM 3888 C C . GLN B 1 163 ? 25.062 6.027 5.086 1 96.5 163 GLN B C 1
ATOM 3890 O O . GLN B 1 163 ? 24.688 7.133 5.469 1 96.5 163 GLN B O 1
ATOM 3895 N N . PRO B 1 164 ? 26.188 5.512 5.547 1 96.44 164 PRO B N 1
ATOM 3896 C CA . PRO B 1 164 ? 26.812 5.984 6.789 1 96.44 164 PRO B CA 1
ATOM 3897 C C . PRO B 1 164 ? 27.281 7.434 6.699 1 96.44 164 PRO B C 1
ATOM 3899 O O . PRO B 1 164 ? 27.391 8.117 7.719 1 96.44 164 PRO B O 1
ATOM 3902 N N . ASP B 1 165 ? 27.547 7.957 5.574 1 96.25 165 ASP B N 1
ATOM 3903 C CA . ASP B 1 165 ? 28.125 9.289 5.434 1 96.25 165 ASP B CA 1
ATOM 3904 C C . ASP B 1 165 ? 27.031 10.367 5.5 1 96.25 165 ASP B C 1
ATOM 3906 O O . ASP B 1 165 ? 27.344 11.555 5.598 1 96.25 165 ASP B O 1
ATOM 3910 N N . ARG B 1 166 ? 25.828 9.93 5.469 1 96.25 166 ARG B N 1
ATOM 3911 C CA . ARG B 1 166 ? 24.75 10.906 5.492 1 96.25 166 ARG B CA 1
ATOM 3912 C C . ARG B 1 166 ? 24.422 11.336 6.922 1 96.25 166 ARG B C 1
ATOM 3914 O O . ARG B 1 166 ? 24.609 10.562 7.863 1 96.25 166 ARG B O 1
ATOM 3921 N N . SER B 1 167 ? 23.906 12.492 7.07 1 94.31 167 SER B N 1
ATOM 3922 C CA . SER B 1 167 ? 23.719 13.109 8.375 1 94.31 167 SER B CA 1
ATOM 3923 C C . SER B 1 167 ? 22.5 12.516 9.086 1 94.31 167 SER B C 1
ATOM 3925 O O . SER B 1 167 ? 22.531 12.297 10.305 1 94.31 167 SER B O 1
ATOM 3927 N N . PRO B 1 168 ? 21.406 12.188 8.383 1 97.06 168 PRO B N 1
ATOM 3928 C CA . PRO B 1 168 ? 20.25 11.641 9.102 1 97.06 168 PRO B CA 1
ATOM 3929 C C . PRO B 1 168 ? 20.547 10.281 9.734 1 97.06 168 PRO B C 1
ATOM 3931 O O . PRO B 1 168 ? 21.516 9.617 9.367 1 97.06 168 PRO B O 1
ATOM 3934 N N . ILE B 1 169 ? 19.75 9.961 10.695 1 97.94 169 ILE B N 1
ATOM 3935 C CA . ILE B 1 169 ? 19.797 8.609 11.242 1 97.94 169 ILE B CA 1
ATOM 3936 C C . ILE B 1 169 ? 19.562 7.598 10.125 1 97.94 169 ILE B C 1
ATOM 3938 O O . ILE B 1 169 ? 18.656 7.762 9.312 1 97.94 169 ILE B O 1
ATOM 3942 N N . GLN B 1 170 ? 20.453 6.586 10.086 1 98.5 170 GLN B N 1
ATOM 3943 C CA . GLN B 1 170 ? 20.406 5.598 9.016 1 98.5 170 GLN B CA 1
ATOM 3944 C C . GLN B 1 170 ? 19.953 4.238 9.531 1 98.5 170 GLN B C 1
ATOM 3946 O O . GLN B 1 170 ? 20.547 3.686 10.461 1 98.5 170 GLN B O 1
ATOM 3951 N N . ILE B 1 171 ? 18.875 3.709 8.938 1 98.69 171 ILE B N 1
ATOM 3952 C CA . ILE B 1 171 ? 18.406 2.359 9.242 1 98.69 171 ILE B CA 1
ATOM 3953 C C . ILE B 1 171 ? 18.188 1.587 7.941 1 98.69 171 ILE B C 1
ATOM 3955 O O . ILE B 1 171 ? 17.328 1.953 7.133 1 98.69 171 ILE B O 1
ATOM 3959 N N . GLY B 1 172 ? 18.922 0.5 7.734 1 98.44 172 GLY B N 1
ATOM 3960 C CA . GLY B 1 172 ? 18.734 -0.252 6.504 1 98.44 172 GLY B CA 1
ATOM 3961 C C . GLY B 1 172 ? 19.844 -1.251 6.238 1 98.44 172 GLY B C 1
ATOM 3962 O O . GLY B 1 172 ? 20.391 -1.841 7.168 1 98.44 172 GLY B O 1
ATOM 3963 N N . PHE B 1 173 ? 20.016 -1.523 5.004 1 98.62 173 PHE B N 1
ATOM 3964 C CA . PHE B 1 173 ? 20.984 -2.508 4.523 1 98.62 173 PHE B CA 1
ATOM 3965 C C . PHE B 1 173 ? 21.609 -2.057 3.211 1 98.62 173 PHE B C 1
ATOM 3967 O O . PHE B 1 173 ? 21.328 -0.96 2.727 1 98.62 173 PHE B O 1
ATOM 3974 N N . SER B 1 174 ? 22.578 -2.814 2.738 1 98.19 174 SER B N 1
ATOM 3975 C CA . SER B 1 174 ? 23.25 -2.508 1.474 1 98.19 174 SER B CA 1
ATOM 3976 C C . SER B 1 174 ? 22.578 -3.236 0.312 1 98.19 174 SER B C 1
ATOM 3978 O O . SER B 1 174 ? 22.672 -4.461 0.204 1 98.19 174 SER B O 1
ATOM 3980 N N . HIS B 1 175 ? 21.984 -2.457 -0.588 1 98.25 175 HIS B N 1
ATOM 3981 C CA . HIS B 1 175 ? 21.406 -3.059 -1.789 1 98.25 175 HIS B CA 1
ATOM 3982 C C . HIS B 1 175 ? 22.5 -3.676 -2.664 1 98.25 175 HIS B C 1
ATOM 3984 O O . HIS B 1 175 ? 22.266 -4.699 -3.311 1 98.25 175 HIS B O 1
ATOM 3990 N N . TYR B 1 176 ? 23.625 -3.055 -2.721 1 98.44 176 TYR B N 1
ATOM 3991 C CA . TYR B 1 176 ? 24.766 -3.609 -3.443 1 98.44 176 TYR B CA 1
ATOM 3992 C C . TYR B 1 176 ? 25.094 -5.012 -2.951 1 98.44 176 TYR B C 1
ATOM 3994 O O . TYR B 1 176 ? 25.266 -5.934 -3.754 1 98.44 176 TYR B O 1
ATOM 4002 N N . ASP B 1 177 ? 25.094 -5.203 -1.687 1 98.62 177 ASP B N 1
ATOM 4003 C CA . ASP B 1 177 ? 25.438 -6.496 -1.1 1 98.62 177 ASP B CA 1
ATOM 4004 C C . ASP B 1 177 ? 24.359 -7.531 -1.401 1 98.62 177 ASP B C 1
ATOM 4006 O O . ASP B 1 177 ? 24.641 -8.727 -1.47 1 98.62 177 ASP B O 1
ATOM 4010 N N . VAL B 1 178 ? 23.141 -7.082 -1.548 1 98.81 178 VAL B N 1
ATOM 4011 C CA . VAL B 1 178 ? 22.078 -7.98 -1.973 1 98.81 178 VAL B CA 1
ATOM 4012 C C . VAL B 1 178 ? 22.406 -8.586 -3.332 1 98.81 178 VAL B C 1
ATOM 4014 O O . VAL B 1 178 ? 22.266 -9.789 -3.535 1 98.81 178 VAL B O 1
ATOM 4017 N N . GLY B 1 179 ? 22.844 -7.695 -4.25 1 98.88 179 GLY B N 1
ATOM 4018 C CA . GLY B 1 179 ? 23.266 -8.18 -5.551 1 98.88 179 GLY B CA 1
ATOM 4019 C C . GLY B 1 179 ? 24.422 -9.156 -5.477 1 98.88 179 GLY B C 1
ATOM 4020 O O . GLY B 1 179 ? 24.438 -10.172 -6.176 1 98.88 179 GLY B O 1
ATOM 4021 N N . VAL B 1 180 ? 25.375 -8.883 -4.598 1 98.88 180 VAL B N 1
ATOM 4022 C CA . VAL B 1 180 ? 26.516 -9.75 -4.387 1 98.88 180 VAL B CA 1
ATOM 4023 C C . VAL B 1 180 ? 26.047 -11.117 -3.889 1 98.88 180 VAL B C 1
ATOM 4025 O O . VAL B 1 180 ? 26.453 -12.148 -4.422 1 98.88 180 VAL B O 1
ATOM 4028 N N . MET B 1 181 ? 25.219 -11.078 -2.924 1 98.88 181 MET B N 1
ATOM 4029 C CA . MET B 1 181 ? 24.703 -12.297 -2.311 1 98.88 181 MET B CA 1
ATOM 4030 C C . MET B 1 181 ? 23.984 -13.172 -3.342 1 98.88 181 MET B C 1
ATOM 4032 O O . MET B 1 181 ? 24.219 -14.383 -3.4 1 98.88 181 MET B O 1
ATOM 4036 N N . ALA B 1 182 ? 23.156 -12.531 -4.152 1 98.88 182 ALA B N 1
ATOM 4037 C CA . ALA B 1 182 ? 22.391 -13.258 -5.156 1 98.88 182 ALA B CA 1
ATOM 4038 C C . ALA B 1 182 ? 23.312 -13.914 -6.184 1 98.88 182 ALA B C 1
ATOM 4040 O O . ALA B 1 182 ? 23.172 -15.102 -6.488 1 98.88 182 ALA B O 1
ATOM 4041 N N . ALA B 1 183 ? 24.25 -13.148 -6.699 1 98.88 183 ALA B N 1
ATOM 4042 C CA . ALA B 1 183 ? 25.172 -13.633 -7.727 1 98.88 183 ALA B CA 1
ATOM 4043 C C . ALA B 1 183 ? 26.031 -14.773 -7.199 1 98.88 183 ALA B C 1
ATOM 4045 O O . ALA B 1 183 ? 26.188 -15.797 -7.871 1 98.88 183 ALA B O 1
ATOM 4046 N N . ARG B 1 184 ? 26.547 -14.625 -6.027 1 98.81 184 ARG B N 1
ATOM 4047 C CA . ARG B 1 184 ? 27.391 -15.656 -5.426 1 98.81 184 ARG B CA 1
ATOM 4048 C C . ARG B 1 184 ? 26.609 -16.938 -5.188 1 98.81 184 ARG B C 1
ATOM 4050 O O . ARG B 1 184 ? 27.094 -18.031 -5.461 1 98.81 184 ARG B O 1
ATOM 4057 N N . TYR B 1 185 ? 25.422 -16.797 -4.645 1 98.88 185 TYR B N 1
ATOM 4058 C CA . TYR B 1 185 ? 24.578 -17.953 -4.379 1 98.88 185 TYR B CA 1
ATOM 4059 C C . TYR B 1 185 ? 24.312 -18.75 -5.656 1 98.88 185 TYR B C 1
ATOM 4061 O O . TYR B 1 185 ? 24.516 -19.953 -5.695 1 98.88 185 TYR B O 1
ATOM 4069 N N . LEU B 1 186 ? 23.859 -18.047 -6.711 1 98.81 186 LEU B N 1
ATOM 4070 C CA . LEU B 1 186 ? 23.531 -18.719 -7.965 1 98.81 186 LEU B CA 1
ATOM 4071 C C . LEU B 1 186 ? 24.766 -19.375 -8.57 1 98.81 186 LEU B C 1
ATOM 4073 O O . LEU B 1 186 ? 24.703 -20.516 -9.039 1 98.81 186 LEU B O 1
ATOM 4077 N N . HIS B 1 187 ? 25.891 -18.688 -8.523 1 98.75 187 HIS B N 1
ATOM 4078 C CA . HIS B 1 187 ? 27.141 -19.25 -9.023 1 98.75 187 HIS B CA 1
ATOM 4079 C C . HIS B 1 187 ? 27.547 -20.5 -8.242 1 98.75 187 HIS B C 1
ATOM 4081 O O . HIS B 1 187 ? 27.938 -21.5 -8.836 1 98.75 187 HIS B O 1
ATOM 4087 N N . ASP B 1 188 ? 27.438 -20.406 -6.941 1 98.56 188 ASP B N 1
ATOM 4088 C CA . ASP B 1 188 ? 27.812 -21.516 -6.078 1 98.56 188 ASP B CA 1
ATOM 4089 C C . ASP B 1 188 ? 26.922 -22.734 -6.32 1 98.56 188 ASP B C 1
ATOM 4091 O O . ASP B 1 188 ? 27.328 -23.875 -6.086 1 98.56 188 ASP B O 1
ATOM 4095 N N . GLN B 1 189 ? 25.703 -22.516 -6.812 1 98.25 189 GLN B N 1
ATOM 4096 C CA . GLN B 1 189 ? 24.766 -23.594 -7.137 1 98.25 189 GLN B CA 1
ATOM 4097 C C . GLN B 1 189 ? 25.109 -24.25 -8.477 1 98.25 189 GLN B C 1
ATOM 4099 O O . GLN B 1 189 ? 24.531 -25.266 -8.852 1 98.25 189 GLN B O 1
ATOM 4104 N N . GLY B 1 190 ? 26.016 -23.578 -9.266 1 98 190 GLY B N 1
ATOM 4105 C CA . GLY B 1 190 ? 26.5 -24.172 -10.5 1 98 190 GLY B CA 1
ATOM 4106 C C . GLY B 1 190 ? 26.031 -23.438 -11.742 1 98 190 GLY B C 1
ATOM 4107 O O . GLY B 1 190 ? 26.422 -23.797 -12.859 1 98 190 GLY B O 1
ATOM 4108 N N . TYR B 1 191 ? 25.266 -22.422 -11.555 1 98.31 191 TYR B N 1
ATOM 4109 C CA . TYR B 1 191 ? 24.797 -21.641 -12.695 1 98.31 191 TYR B CA 1
ATOM 4110 C C . TYR B 1 191 ? 25.922 -20.781 -13.266 1 98.31 191 TYR B C 1
ATOM 4112 O O . TYR B 1 191 ? 26.766 -20.281 -12.523 1 98.31 191 TYR B O 1
ATOM 4120 N N . ARG B 1 192 ? 25.906 -20.594 -14.609 1 97.88 192 ARG B N 1
ATOM 4121 C CA . ARG B 1 192 ? 27.031 -19.922 -15.242 1 97.88 192 ARG B CA 1
ATOM 4122 C C . ARG B 1 192 ? 26.547 -18.844 -16.219 1 97.88 192 ARG B C 1
ATOM 4124 O O . ARG B 1 192 ? 27.328 -17.984 -16.641 1 97.88 192 ARG B O 1
ATOM 4131 N N . ARG B 1 193 ? 25.359 -18.859 -16.656 1 98.25 193 ARG B N 1
ATOM 4132 C CA . ARG B 1 193 ? 24.719 -17.812 -17.453 1 98.25 193 ARG B CA 1
ATOM 4133 C C . ARG B 1 193 ? 23.609 -17.125 -16.688 1 98.25 193 ARG B C 1
ATOM 4135 O O . ARG B 1 193 ? 22.422 -17.453 -16.859 1 98.25 193 ARG B O 1
ATOM 4142 N N . ILE B 1 194 ? 24.062 -16.219 -15.875 1 98.69 194 ILE B N 1
ATOM 4143 C CA . ILE B 1 194 ? 23.156 -15.594 -14.914 1 98.69 194 ILE B CA 1
ATOM 4144 C C . ILE B 1 194 ? 22.734 -14.211 -15.422 1 98.69 194 ILE B C 1
ATOM 4146 O O . ILE B 1 194 ? 23.578 -13.352 -15.656 1 98.69 194 ILE B O 1
ATOM 4150 N N . ALA B 1 195 ? 21.469 -14.016 -15.641 1 98.81 195 ALA B N 1
ATOM 4151 C CA . ALA B 1 195 ? 20.953 -12.711 -16.047 1 98.81 195 ALA B CA 1
ATOM 4152 C C . ALA B 1 195 ? 20.328 -11.969 -14.867 1 98.81 195 ALA B C 1
ATOM 4154 O O . ALA B 1 195 ? 19.906 -12.594 -13.891 1 98.81 195 ALA B O 1
ATOM 4155 N N . PHE B 1 196 ? 20.359 -10.672 -14.914 1 98.88 196 PHE B N 1
ATOM 4156 C CA . PHE B 1 196 ? 19.641 -9.789 -14.008 1 98.88 196 PHE B CA 1
ATOM 4157 C C . PHE B 1 196 ? 18.531 -9.039 -14.742 1 98.88 196 PHE B C 1
ATOM 4159 O O . PHE B 1 196 ? 18.766 -8.492 -15.82 1 98.88 196 PHE B O 1
ATOM 4166 N N . VAL B 1 197 ? 17.359 -9.094 -14.164 1 98.81 197 VAL B N 1
ATOM 4167 C CA . VAL B 1 197 ? 16.25 -8.352 -14.742 1 98.81 197 VAL B CA 1
ATOM 4168 C C . VAL B 1 197 ? 15.914 -7.148 -13.867 1 98.81 197 VAL B C 1
ATOM 4170 O O . VAL B 1 197 ? 15.562 -7.297 -12.695 1 98.81 197 VAL B O 1
ATOM 4173 N N . GLN B 1 198 ? 15.992 -6.012 -14.445 1 97.81 198 GLN B N 1
ATOM 4174 C CA . GLN B 1 198 ? 15.727 -4.758 -13.75 1 97.81 198 GLN B CA 1
ATOM 4175 C C . GLN B 1 198 ? 14.234 -4.539 -13.555 1 97.81 198 GLN B C 1
ATOM 4177 O O . GLN B 1 198 ? 13.414 -5.168 -14.234 1 97.81 198 GLN B O 1
ATOM 4182 N N . ASN B 1 199 ? 13.922 -3.668 -12.57 1 95 199 ASN B N 1
ATOM 4183 C CA . ASN B 1 199 ? 12.531 -3.24 -12.414 1 95 199 ASN B CA 1
ATOM 4184 C C . ASN B 1 199 ? 12.062 -2.408 -13.609 1 95 199 ASN B C 1
ATOM 4186 O O . ASN B 1 199 ? 12.859 -1.714 -14.234 1 95 199 ASN B O 1
ATOM 4190 N N . SER B 1 200 ? 10.797 -2.473 -13.938 1 92.94 200 SER B N 1
ATOM 4191 C CA . SER B 1 200 ? 10.211 -1.726 -15.047 1 92.94 200 SER B CA 1
ATOM 4192 C C . SER B 1 200 ? 9.961 -0.27 -14.664 1 92.94 200 SER B C 1
ATOM 4194 O O . SER B 1 200 ? 9.625 0.554 -15.516 1 92.94 200 SER B O 1
ATOM 4196 N N . ILE B 1 201 ? 10.031 0.082 -13.43 1 88.31 201 ILE B N 1
ATOM 4197 C CA . ILE B 1 201 ? 9.82 1.447 -12.961 1 88.31 201 ILE B CA 1
ATOM 4198 C C . ILE B 1 201 ? 11.148 2.205 -12.969 1 88.31 201 ILE B C 1
ATOM 4200 O O . ILE B 1 201 ? 12.117 1.782 -12.328 1 88.31 201 ILE B O 1
ATOM 4204 N N . ALA B 1 202 ? 10.93 3.377 -13.617 1 83.19 202 ALA B N 1
ATOM 4205 C CA . ALA B 1 202 ? 12.117 4.23 -13.656 1 83.19 202 ALA B CA 1
ATOM 4206 C C . ALA B 1 202 ? 12.406 4.824 -12.281 1 83.19 202 ALA B C 1
ATOM 4208 O O . ALA B 1 202 ? 11.484 5.098 -11.508 1 83.19 202 ALA B O 1
ATOM 4209 N N . GLY B 1 203 ? 13.477 4.867 -11.773 1 87.62 203 GLY B N 1
ATOM 4210 C CA . GLY B 1 203 ? 13.82 5.543 -10.531 1 87.62 203 GLY B CA 1
ATOM 4211 C C . GLY B 1 203 ? 14.07 4.59 -9.375 1 87.62 203 GLY B C 1
ATOM 4212 O O . GLY B 1 203 ? 14.422 5.02 -8.273 1 87.62 203 GLY B O 1
ATOM 4213 N N . ASP B 1 204 ? 13.695 3.348 -9.664 1 91.75 204 ASP B N 1
ATOM 4214 C CA . ASP B 1 204 ? 14.055 2.371 -8.641 1 91.75 204 ASP B CA 1
ATOM 4215 C C . ASP B 1 204 ? 15.562 2.176 -8.562 1 91.75 204 ASP B C 1
ATOM 4217 O O . ASP B 1 204 ? 16.078 1.13 -8.961 1 91.75 204 ASP B O 1
ATOM 4221 N N . PHE B 1 205 ? 16.172 3.072 -7.926 1 94.38 205 PHE B N 1
ATOM 4222 C CA . PHE B 1 205 ? 17.641 3.104 -7.879 1 94.38 205 PHE B CA 1
ATOM 4223 C C . PHE B 1 205 ? 18.172 2.021 -6.949 1 94.38 205 PHE B C 1
ATOM 4225 O O . PHE B 1 205 ? 19.328 1.597 -7.082 1 94.38 205 PHE B O 1
ATOM 4232 N N . SER B 1 206 ? 17.375 1.608 -5.961 1 95.12 206 SER B N 1
ATOM 4233 C CA . SER B 1 206 ? 17.766 0.479 -5.125 1 95.12 206 SER B CA 1
ATOM 4234 C C . SER B 1 206 ? 17.969 -0.783 -5.957 1 95.12 206 SER B C 1
ATOM 4236 O O . SER B 1 206 ? 18.906 -1.544 -5.727 1 95.12 206 SER B O 1
ATOM 4238 N N . ALA B 1 207 ? 17.109 -1.004 -6.91 1 96 207 ALA B N 1
ATOM 4239 C CA . ALA B 1 207 ? 17.25 -2.141 -7.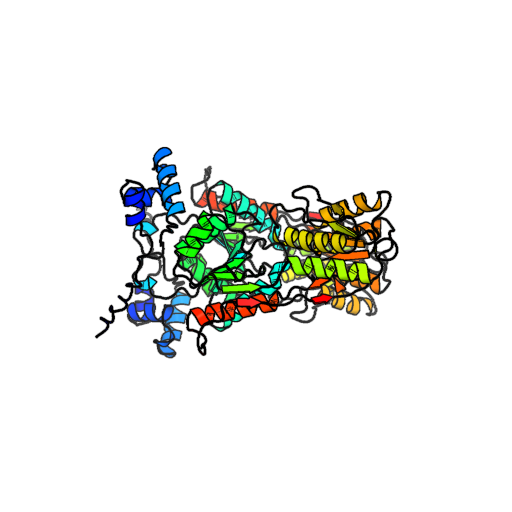816 1 96 207 ALA B CA 1
ATOM 4240 C C . ALA B 1 207 ? 18.516 -2.025 -8.656 1 96 207 ALA B C 1
ATOM 4242 O O . ALA B 1 207 ? 19.156 -3.033 -8.961 1 96 207 ALA B O 1
ATOM 4243 N N . LEU B 1 208 ? 18.875 -0.83 -9.031 1 97.12 208 LEU B N 1
ATOM 4244 C CA . LEU B 1 208 ? 20.109 -0.619 -9.797 1 97.12 208 LEU B CA 1
ATOM 4245 C C . LEU B 1 208 ? 21.328 -0.97 -8.961 1 97.12 208 LEU B C 1
ATOM 4247 O O . LEU B 1 208 ? 22.312 -1.507 -9.484 1 97.12 208 LEU B O 1
ATOM 4251 N N . GLU B 1 209 ? 21.234 -0.636 -7.723 1 97.75 209 GLU B N 1
ATOM 4252 C CA . GLU B 1 209 ? 22.344 -1.001 -6.844 1 97.75 209 GLU B CA 1
ATOM 4253 C C . GLU B 1 209 ? 22.469 -2.516 -6.719 1 97.75 209 GLU B C 1
ATOM 4255 O O . GLU B 1 209 ? 23.578 -3.049 -6.664 1 97.75 209 GLU B O 1
ATOM 4260 N N . ARG B 1 210 ? 21.391 -3.195 -6.598 1 98.62 210 ARG B N 1
ATOM 4261 C CA . ARG B 1 210 ? 21.422 -4.652 -6.602 1 98.62 210 ARG B CA 1
ATOM 4262 C C . ARG B 1 210 ? 22.031 -5.18 -7.898 1 98.62 210 ARG B C 1
ATOM 4264 O O . ARG B 1 210 ? 22.844 -6.105 -7.875 1 98.62 210 ARG B O 1
ATOM 4271 N N . ARG B 1 211 ? 21.609 -4.516 -9.008 1 98.69 211 ARG B N 1
ATOM 4272 C CA . ARG B 1 211 ? 22.188 -4.852 -10.305 1 98.69 211 ARG B CA 1
ATOM 4273 C C . ARG B 1 211 ? 23.703 -4.68 -10.289 1 98.69 211 ARG B C 1
ATOM 4275 O O . ARG B 1 211 ? 24.422 -5.543 -10.781 1 98.69 211 ARG B O 1
ATOM 4282 N N . ASP B 1 212 ? 24.172 -3.559 -9.773 1 98.75 212 ASP B N 1
ATOM 4283 C CA . ASP B 1 212 ? 25.594 -3.256 -9.758 1 98.75 212 ASP B CA 1
ATOM 4284 C C . ASP B 1 212 ? 26.375 -4.285 -8.93 1 98.75 212 ASP B C 1
ATOM 4286 O O . ASP B 1 212 ? 27.453 -4.715 -9.32 1 98.75 212 ASP B O 1
ATOM 4290 N N . GLY B 1 213 ? 25.812 -4.66 -7.758 1 98.88 213 GLY B N 1
ATOM 4291 C CA . GLY B 1 213 ? 26.406 -5.715 -6.961 1 98.88 213 GLY B CA 1
ATOM 4292 C C . GLY B 1 213 ? 26.484 -7.047 -7.688 1 98.88 213 GLY B C 1
ATOM 4293 O O . GLY B 1 213 ? 27.516 -7.723 -7.652 1 98.88 213 GLY B O 1
ATOM 4294 N N . TYR B 1 214 ? 25.391 -7.355 -8.352 1 98.88 214 TYR B N 1
ATOM 4295 C CA . TYR B 1 214 ? 25.344 -8.547 -9.188 1 98.88 214 TYR B CA 1
ATOM 4296 C C . TYR B 1 214 ? 26.406 -8.5 -10.273 1 98.88 214 TYR B C 1
ATOM 4298 O O . TYR B 1 214 ? 27.203 -9.43 -10.406 1 98.88 214 TYR B O 1
ATOM 4306 N N . ALA B 1 215 ? 26.453 -7.418 -11 1 98.88 215 ALA B N 1
ATOM 4307 C CA . ALA B 1 215 ? 27.344 -7.277 -12.148 1 98.88 215 ALA B CA 1
ATOM 4308 C C . ALA B 1 215 ? 28.812 -7.367 -11.719 1 98.88 215 ALA B C 1
ATOM 4310 O O . ALA B 1 215 ? 29.594 -8.086 -12.336 1 98.88 215 ALA B O 1
ATOM 4311 N N . ALA B 1 216 ? 29.156 -6.672 -10.68 1 98.81 216 ALA B N 1
ATOM 4312 C CA . ALA B 1 216 ? 30.516 -6.688 -10.18 1 98.81 216 ALA B CA 1
ATOM 4313 C C . ALA B 1 216 ? 30.938 -8.094 -9.758 1 98.81 216 ALA B C 1
ATOM 4315 O O . ALA B 1 216 ? 32.062 -8.508 -9.992 1 98.81 216 ALA B O 1
ATOM 4316 N N . THR B 1 217 ? 30.016 -8.805 -9.148 1 98.81 217 THR B N 1
ATOM 4317 C CA . THR B 1 217 ? 30.312 -10.141 -8.633 1 98.81 217 THR B CA 1
ATOM 4318 C C . THR B 1 217 ? 30.516 -11.125 -9.781 1 98.81 217 THR B C 1
ATOM 4320 O O . THR B 1 217 ? 31.5 -11.875 -9.789 1 98.81 217 THR B O 1
ATOM 4323 N N . VAL B 1 218 ? 29.641 -11.109 -10.766 1 98.62 218 VAL B N 1
ATOM 4324 C CA . VAL B 1 218 ? 29.766 -12.086 -11.852 1 98.62 218 VAL B CA 1
ATOM 4325 C C . VAL B 1 218 ? 31 -11.758 -12.688 1 98.62 218 VAL B C 1
ATOM 4327 O O . VAL B 1 218 ? 31.672 -12.664 -13.195 1 98.62 218 VAL B O 1
ATOM 4330 N N . GLU B 1 219 ? 31.281 -10.5 -12.875 1 98.38 219 GLU B N 1
ATOM 4331 C CA . GLU B 1 219 ? 32.5 -10.109 -13.562 1 98.38 219 GLU B CA 1
ATOM 4332 C C . GLU B 1 219 ? 33.75 -10.648 -12.844 1 98.38 219 GLU B C 1
ATOM 4334 O O . GLU B 1 219 ? 34.656 -11.164 -13.484 1 98.38 219 GLU B O 1
ATOM 4339 N N . GLY B 1 220 ? 33.719 -10.523 -11.57 1 98.31 220 GLY B N 1
ATOM 4340 C CA . GLY B 1 220 ? 34.812 -11.039 -10.766 1 98.31 220 GLY B CA 1
ATOM 4341 C C . GLY B 1 220 ? 34.969 -12.547 -10.859 1 98.31 220 GLY B C 1
ATOM 4342 O O . GLY B 1 220 ? 36.062 -13.086 -10.625 1 98.31 220 GLY B O 1
ATOM 4343 N N . LEU B 1 221 ? 33.969 -13.188 -11.234 1 97.94 221 LEU B N 1
ATOM 4344 C CA . LEU B 1 221 ? 33.938 -14.641 -11.359 1 97.94 221 LEU B CA 1
ATOM 4345 C C . LEU B 1 221 ? 34.219 -15.07 -12.797 1 97.94 221 LEU B C 1
ATOM 4347 O O . LEU B 1 221 ? 34.156 -16.25 -13.117 1 97.94 221 LEU B O 1
ATOM 4351 N N . GLY B 1 222 ? 34.406 -14.102 -13.688 1 97.12 222 GLY B N 1
ATOM 4352 C CA . GLY B 1 222 ? 34.719 -14.383 -15.078 1 97.12 222 GLY B CA 1
ATOM 4353 C C . GLY B 1 222 ? 33.5 -14.539 -15.961 1 97.12 222 GLY B C 1
ATOM 4354 O O . GLY B 1 222 ? 33.594 -15.086 -17.062 1 97.12 222 GLY B O 1
ATOM 4355 N N . ILE B 1 223 ? 32.406 -14.156 -15.461 1 96.94 223 ILE B N 1
ATOM 4356 C CA . ILE B 1 223 ? 31.156 -14.234 -16.203 1 96.94 223 ILE B CA 1
ATOM 4357 C C . ILE B 1 223 ? 30.781 -12.852 -16.719 1 96.94 223 ILE B C 1
ATOM 4359 O O . ILE B 1 223 ? 30.906 -11.852 -16 1 96.94 223 ILE B O 1
ATOM 4363 N N . THR B 1 224 ? 30.359 -12.742 -17.953 1 96.12 224 THR B N 1
ATOM 4364 C CA . THR B 1 224 ? 29.891 -11.469 -18.5 1 96.12 224 THR B CA 1
ATOM 4365 C C . THR B 1 224 ? 28.516 -11.117 -17.938 1 96.12 224 THR B C 1
ATOM 4367 O O . THR B 1 224 ? 27.578 -11.906 -18.047 1 96.12 224 THR B O 1
ATOM 4370 N N . PRO B 1 225 ? 28.422 -9.953 -17.406 1 98.12 225 PRO B N 1
ATOM 4371 C CA . PRO B 1 225 ? 27.094 -9.539 -16.922 1 98.12 225 PRO B CA 1
ATOM 4372 C C . PRO B 1 225 ? 26.047 -9.492 -18.031 1 98.12 225 PRO B C 1
ATOM 4374 O O . PRO B 1 225 ? 26.359 -9.086 -19.156 1 98.12 225 PRO B O 1
ATOM 4377 N N . TRP B 1 226 ? 24.891 -9.93 -17.688 1 98.31 226 TRP B N 1
ATOM 4378 C CA . TRP B 1 226 ? 23.75 -9.953 -18.594 1 98.31 226 TRP B CA 1
ATOM 4379 C C . TRP B 1 226 ? 22.547 -9.266 -17.953 1 98.31 226 TRP B C 1
ATOM 4381 O O . TRP B 1 226 ? 21.906 -9.828 -17.047 1 98.31 226 TRP B O 1
ATOM 4391 N N . VAL B 1 227 ? 22.219 -8.031 -18.469 1 98.31 227 VAL B N 1
ATOM 4392 C CA . VAL B 1 227 ? 21.141 -7.254 -17.859 1 98.31 227 VAL B CA 1
ATOM 4393 C C . VAL B 1 227 ? 20 -7.055 -18.859 1 98.31 227 VAL B C 1
ATOM 4395 O O . VAL B 1 227 ? 20.25 -6.66 -20 1 98.31 227 VAL B O 1
ATOM 4398 N N . PHE B 1 228 ? 18.828 -7.41 -18.422 1 98.31 228 PHE B N 1
ATOM 4399 C CA . PHE B 1 228 ? 17.625 -7.152 -19.219 1 98.31 228 PHE B CA 1
ATOM 4400 C C . PHE B 1 228 ? 16.797 -6.051 -18.594 1 98.31 228 PHE B C 1
ATOM 4402 O O . PHE B 1 228 ? 16.578 -6.047 -17.375 1 98.31 228 PHE B O 1
ATOM 4409 N N . VAL B 1 229 ? 16.344 -5.105 -19.359 1 97.5 229 VAL B N 1
ATOM 4410 C CA . VAL B 1 229 ? 15.477 -4.02 -18.906 1 97.5 229 VAL B CA 1
ATOM 4411 C C . VAL B 1 229 ? 14.102 -4.141 -19.562 1 97.5 229 VAL B C 1
ATOM 4413 O O . VAL B 1 229 ? 13.961 -3.947 -20.766 1 97.5 229 VAL B O 1
ATOM 4416 N N . PRO B 1 230 ? 13.109 -4.438 -18.703 1 97.94 230 PRO B N 1
ATOM 4417 C CA . PRO B 1 230 ? 11.766 -4.473 -19.281 1 97.94 230 PRO B CA 1
ATOM 4418 C C . PRO B 1 230 ? 11.305 -3.113 -19.797 1 97.94 230 PRO B C 1
ATOM 4420 O O . PRO B 1 230 ? 11.883 -2.084 -19.438 1 97.94 230 PRO B O 1
ATOM 4423 N N . ASP B 1 231 ? 10.25 -3.168 -20.641 1 96.56 231 ASP B N 1
ATOM 4424 C CA . ASP B 1 231 ? 9.672 -1.926 -21.141 1 96.56 231 ASP B CA 1
ATOM 4425 C C . ASP B 1 231 ? 9.203 -1.036 -19.984 1 96.56 231 ASP B C 1
ATOM 4427 O O . ASP B 1 231 ? 8.656 -1.527 -19 1 96.56 231 ASP B O 1
ATOM 4431 N N . ALA B 1 232 ? 9.367 0.223 -20.266 1 90.62 232 ALA B N 1
ATOM 4432 C CA . ALA B 1 232 ? 9.047 1.201 -19.219 1 90.62 232 ALA B CA 1
ATOM 4433 C C . ALA B 1 232 ? 7.566 1.171 -18.875 1 90.62 232 ALA B C 1
ATOM 4435 O O . ALA B 1 232 ? 6.715 1.047 -19.766 1 90.62 232 ALA B O 1
ATOM 4436 N N . ASP B 1 233 ? 7.266 1.257 -17.594 1 84.62 233 ASP B N 1
ATOM 4437 C CA . ASP B 1 233 ? 5.949 1.459 -16.984 1 84.62 233 ASP B CA 1
ATOM 4438 C C . ASP B 1 233 ? 5.062 0.231 -17.172 1 84.62 233 ASP B C 1
ATOM 4440 O O . ASP B 1 233 ? 3.844 0.31 -17.031 1 84.62 233 ASP B O 1
ATOM 4444 N N . ARG B 1 234 ? 5.742 -0.869 -17.609 1 91.25 234 ARG B N 1
ATOM 4445 C CA . ARG B 1 234 ? 5.012 -2.131 -17.578 1 91.25 234 ARG B CA 1
ATOM 4446 C C . ARG B 1 234 ? 4.742 -2.582 -16.141 1 91.25 234 ARG B C 1
ATOM 4448 O O . ARG B 1 234 ? 5.613 -2.467 -15.281 1 91.25 234 ARG B O 1
ATOM 4455 N N . ALA B 1 235 ? 3.533 -3.1 -15.945 1 90.06 235 ALA B N 1
ATOM 4456 C CA . ALA B 1 235 ? 3.258 -3.65 -14.625 1 90.06 235 ALA B CA 1
ATOM 4457 C C . ALA B 1 235 ? 4.266 -4.738 -14.258 1 90.06 235 ALA B C 1
ATOM 4459 O O . ALA B 1 235 ? 4.672 -5.527 -15.117 1 90.06 235 ALA B O 1
ATOM 4460 N N . PRO B 1 236 ? 4.59 -4.848 -13.031 1 92.69 236 PRO B N 1
ATOM 4461 C CA . PRO B 1 236 ? 5.707 -5.703 -12.625 1 92.69 236 PRO B CA 1
ATOM 4462 C C . PRO B 1 236 ? 5.52 -7.16 -13.039 1 92.69 236 PRO B C 1
ATOM 4464 O O . PRO B 1 236 ? 6.449 -7.785 -13.555 1 92.69 236 PRO B O 1
ATOM 4467 N N . PHE B 1 237 ? 4.324 -7.688 -12.906 1 94.56 237 PHE B N 1
ATOM 4468 C CA . PHE B 1 237 ? 4.086 -9.062 -13.32 1 94.56 237 PHE B CA 1
ATOM 4469 C C . PHE B 1 237 ? 4.281 -9.219 -14.82 1 94.56 237 PHE B C 1
ATOM 4471 O O . PHE B 1 237 ? 4.926 -10.172 -15.273 1 94.56 237 PHE B O 1
ATOM 4478 N N . GLU B 1 238 ? 3.795 -8.281 -15.57 1 96.19 238 GLU B N 1
ATOM 4479 C CA . GLU B 1 238 ? 3.93 -8.312 -17.016 1 96.19 238 GLU B CA 1
ATOM 4480 C C . GLU B 1 238 ? 5.383 -8.109 -17.438 1 96.19 238 GLU B C 1
ATOM 4482 O O . GLU B 1 238 ? 5.828 -8.695 -18.438 1 96.19 238 GLU B O 1
ATOM 4487 N N . ALA B 1 239 ? 6.039 -7.289 -16.688 1 97.56 239 ALA B N 1
ATOM 4488 C CA . ALA B 1 239 ? 7.461 -7.07 -16.969 1 97.56 239 ALA B CA 1
ATOM 4489 C C . ALA B 1 239 ? 8.258 -8.352 -16.75 1 97.56 239 ALA B C 1
ATOM 4491 O O . ALA B 1 239 ? 9.172 -8.656 -17.516 1 97.56 239 ALA B O 1
ATOM 4492 N N . GLY B 1 240 ? 7.934 -9.047 -15.703 1 98.12 240 GLY B N 1
ATOM 4493 C CA . GLY B 1 240 ? 8.555 -10.344 -15.453 1 98.12 240 GLY B CA 1
ATOM 4494 C C . GLY B 1 240 ? 8.289 -11.352 -16.562 1 98.12 240 GLY B C 1
ATOM 4495 O O . GLY B 1 240 ? 9.203 -12.055 -16.984 1 98.12 240 GLY B O 1
ATOM 4496 N N . LYS B 1 241 ? 7.039 -11.375 -17 1 97.88 241 LYS B N 1
ATOM 4497 C CA . LYS B 1 241 ? 6.664 -12.234 -18.109 1 97.88 241 LYS B CA 1
ATOM 4498 C C . LYS B 1 241 ? 7.449 -11.875 -19.375 1 97.88 241 LYS B C 1
ATOM 4500 O O . LYS B 1 241 ? 7.977 -12.758 -20.047 1 97.88 241 LYS B O 1
ATOM 4505 N N . GLN B 1 242 ? 7.512 -10.617 -19.672 1 98.12 242 GLN B N 1
ATOM 4506 C CA . GLN B 1 242 ? 8.25 -10.148 -20.828 1 98.12 242 GLN B CA 1
ATOM 4507 C C . GLN B 1 242 ? 9.703 -10.609 -20.781 1 98.12 242 GLN B C 1
ATOM 4509 O O . GLN B 1 242 ? 10.242 -11.094 -21.781 1 98.12 242 GLN B O 1
ATOM 4514 N N . ALA B 1 243 ? 10.305 -10.398 -19.625 1 98.44 243 ALA B N 1
ATOM 4515 C CA . ALA B 1 243 ? 11.711 -10.766 -19.438 1 98.44 243 ALA B CA 1
ATOM 4516 C C . ALA B 1 243 ? 11.914 -12.266 -19.672 1 98.44 243 ALA B C 1
ATOM 4518 O O . ALA B 1 243 ? 12.812 -12.664 -20.422 1 98.44 243 ALA B O 1
ATOM 4519 N N . MET B 1 244 ? 11.109 -13.086 -19.078 1 98.12 244 MET B N 1
ATOM 4520 C CA . MET B 1 244 ? 11.219 -14.539 -19.203 1 98.12 244 MET B CA 1
ATOM 4521 C C . MET B 1 244 ? 11.047 -14.969 -20.656 1 98.12 244 MET B C 1
ATOM 4523 O O . MET B 1 244 ? 11.852 -15.742 -21.172 1 98.12 244 MET B O 1
ATOM 4527 N N . ASP B 1 245 ? 10.031 -14.445 -21.297 1 97.19 245 ASP B N 1
ATOM 4528 C CA . ASP B 1 245 ? 9.758 -14.781 -22.688 1 97.19 245 ASP B CA 1
ATOM 4529 C C . ASP B 1 245 ? 10.93 -14.398 -23.594 1 97.19 245 ASP B C 1
ATOM 4531 O O . ASP B 1 245 ? 11.367 -15.195 -24.422 1 97.19 245 ASP B O 1
ATOM 4535 N N . THR B 1 246 ? 11.414 -13.234 -23.375 1 97.69 246 THR B N 1
ATOM 4536 C CA . THR B 1 246 ? 12.484 -12.711 -24.234 1 97.69 246 THR B CA 1
ATOM 4537 C C . THR B 1 246 ? 13.781 -13.477 -23.984 1 97.69 246 THR B C 1
ATOM 4539 O O . THR B 1 246 ? 14.422 -13.93 -24.938 1 97.69 246 THR B O 1
ATOM 4542 N N . LEU B 1 247 ? 14.172 -13.672 -22.766 1 97.75 247 LEU B N 1
ATOM 4543 C CA . LEU B 1 247 ? 15.453 -14.266 -22.406 1 97.75 247 LEU B CA 1
ATOM 4544 C C . LEU B 1 247 ? 15.477 -15.75 -22.766 1 97.75 247 LEU B C 1
ATOM 4546 O O . LEU B 1 247 ? 16.5 -16.266 -23.25 1 97.75 247 LEU B O 1
ATOM 4550 N N . MET B 1 248 ? 14.406 -16.453 -22.609 1 96.88 248 MET B N 1
ATOM 4551 C CA . MET B 1 248 ? 14.367 -17.906 -22.828 1 96.88 248 MET B CA 1
ATOM 4552 C C . MET B 1 248 ? 14.211 -18.234 -24.297 1 96.88 248 MET B C 1
ATOM 4554 O O . MET B 1 248 ? 14.359 -19.375 -24.703 1 96.88 248 MET B O 1
ATOM 4558 N N . ASN B 1 249 ? 13.953 -17.188 -25.047 1 95 249 ASN B N 1
ATOM 4559 C CA . ASN B 1 249 ? 13.891 -17.391 -26.5 1 95 249 ASN B CA 1
ATOM 4560 C C . ASN B 1 249 ? 15.211 -17.016 -27.172 1 95 249 ASN B C 1
ATOM 4562 O O . ASN B 1 249 ? 15.305 -17.016 -28.406 1 95 249 ASN B O 1
ATOM 4566 N N . GLN B 1 250 ? 16.156 -16.703 -26.375 1 92.88 250 GLN B N 1
ATOM 4567 C CA . GLN B 1 250 ? 17.484 -16.422 -26.875 1 92.88 250 GLN B CA 1
ATOM 4568 C C . GLN B 1 250 ? 18.375 -17.656 -26.844 1 92.88 250 GLN B C 1
ATOM 4570 O O . GLN B 1 250 ? 18.031 -18.641 -26.188 1 92.88 250 GLN B O 1
ATOM 4575 N N . ALA B 1 251 ? 19.484 -17.578 -27.766 1 92.69 251 ALA B N 1
ATOM 4576 C CA . ALA B 1 251 ? 20.531 -18.594 -27.75 1 92.69 251 ALA B CA 1
ATOM 4577 C C . ALA B 1 251 ? 21.906 -17.953 -27.641 1 92.69 251 ALA B C 1
ATOM 4579 O O . ALA B 1 251 ? 22.281 -17.141 -28.484 1 92.69 251 ALA B O 1
ATOM 4580 N N . PRO B 1 252 ? 22.656 -18.328 -26.656 1 94.69 252 PRO B N 1
ATOM 4581 C CA . PRO B 1 252 ? 22.281 -19.234 -25.578 1 94.69 252 PRO B CA 1
ATOM 4582 C C . PRO B 1 252 ? 21.281 -18.625 -24.594 1 94.69 252 PRO B C 1
ATOM 4584 O O . PRO B 1 252 ? 21.188 -17.391 -24.5 1 94.69 252 PRO B O 1
ATOM 4587 N N . ARG B 1 253 ? 20.609 -19.531 -23.812 1 96 253 ARG B N 1
ATOM 4588 C CA . ARG B 1 253 ? 19.672 -19.125 -22.766 1 96 253 ARG B CA 1
ATOM 4589 C C . ARG B 1 253 ? 20.375 -18.953 -21.438 1 96 253 ARG B C 1
ATOM 4591 O O . ARG B 1 253 ? 21.375 -19.609 -21.172 1 96 253 ARG B O 1
ATOM 4598 N N . PRO B 1 254 ? 19.812 -18.047 -20.625 1 98.31 254 PRO B N 1
ATOM 4599 C CA . PRO B 1 254 ? 20.297 -18.094 -19.25 1 98.31 254 PRO B CA 1
ATOM 4600 C C . PRO B 1 254 ? 19.906 -19.375 -18.516 1 98.31 254 PRO B C 1
ATOM 4602 O O . PRO B 1 254 ? 18.891 -19.984 -18.844 1 98.31 254 PRO B O 1
ATOM 4605 N N . ASP B 1 255 ? 20.719 -19.75 -17.672 1 98.38 255 ASP B N 1
ATOM 4606 C CA . ASP B 1 255 ? 20.359 -20.891 -16.828 1 98.38 255 ASP B CA 1
ATOM 4607 C C . ASP B 1 255 ? 19.891 -20.438 -15.453 1 98.38 255 ASP B C 1
ATOM 4609 O O . ASP B 1 255 ? 19.375 -21.25 -14.672 1 98.38 255 ASP B O 1
ATOM 4613 N N . ALA B 1 256 ? 20.062 -19.141 -15.133 1 98.75 256 ALA B N 1
ATOM 4614 C CA . ALA B 1 256 ? 19.5 -18.531 -13.93 1 98.75 256 ALA B CA 1
ATOM 4615 C C . ALA B 1 256 ? 19.188 -17.062 -14.164 1 98.75 256 ALA B C 1
ATOM 4617 O O . ALA B 1 256 ? 19.906 -16.375 -14.891 1 98.75 256 ALA B O 1
ATOM 4618 N N . ILE B 1 257 ? 18.125 -16.594 -13.586 1 98.88 257 ILE B N 1
ATOM 4619 C CA . ILE B 1 257 ? 17.75 -15.195 -13.664 1 98.88 257 ILE B CA 1
ATOM 4620 C C . ILE B 1 257 ? 17.469 -14.656 -12.266 1 98.88 257 ILE B C 1
ATOM 4622 O O . ILE B 1 257 ? 16.703 -15.242 -11.508 1 98.88 257 ILE B O 1
ATOM 4626 N N . PHE B 1 258 ? 18.172 -13.562 -11.859 1 98.94 258 PHE B N 1
ATOM 4627 C CA . PHE B 1 258 ? 17.875 -12.789 -10.664 1 98.94 258 PHE B CA 1
ATOM 4628 C C . PHE B 1 258 ? 17.031 -11.57 -10.992 1 98.94 258 PHE B C 1
ATOM 4630 O O . PHE B 1 258 ? 17.5 -10.648 -11.664 1 98.94 258 PHE B O 1
ATOM 4637 N N . PHE B 1 259 ? 15.805 -11.625 -10.562 1 98.88 259 PHE B N 1
ATOM 4638 C CA . PHE B 1 259 ? 14.883 -10.523 -10.82 1 98.88 259 PHE B CA 1
ATOM 4639 C C . PHE B 1 259 ? 15 -9.453 -9.742 1 98.88 259 PHE B C 1
ATOM 4641 O O . PHE B 1 259 ? 15.219 -9.766 -8.57 1 98.88 259 PHE B O 1
ATOM 4648 N N . ALA B 1 260 ? 14.742 -8.227 -10.062 1 98.12 260 ALA B N 1
ATOM 4649 C CA . ALA B 1 260 ? 14.906 -7.082 -9.164 1 98.12 260 ALA B CA 1
ATOM 4650 C C . ALA B 1 260 ? 14 -7.211 -7.941 1 98.12 260 ALA B C 1
ATOM 4652 O O . ALA B 1 260 ? 14.32 -6.684 -6.871 1 98.12 260 ALA B O 1
ATOM 4653 N N . ASN B 1 261 ? 12.836 -7.801 -8.078 1 96.88 261 ASN B N 1
ATOM 4654 C CA . ASN B 1 261 ? 11.938 -8.07 -6.957 1 96.88 261 ASN B CA 1
ATOM 4655 C C . ASN B 1 261 ? 11.039 -9.266 -7.234 1 96.88 261 ASN B C 1
ATOM 4657 O O . ASN B 1 261 ? 11.008 -9.781 -8.352 1 96.88 261 ASN B O 1
ATOM 4661 N N . ASP B 1 262 ? 10.312 -9.664 -6.254 1 97.38 262 ASP B N 1
ATOM 4662 C CA . ASP B 1 262 ? 9.531 -10.898 -6.301 1 97.38 262 ASP B CA 1
ATOM 4663 C C . ASP B 1 262 ? 8.336 -10.766 -7.242 1 97.38 262 ASP B C 1
ATOM 4665 O O . ASP B 1 262 ? 7.832 -11.758 -7.762 1 97.38 262 ASP B O 1
ATOM 4669 N N . ASN B 1 263 ? 7.809 -9.594 -7.477 1 95.5 263 ASN B N 1
ATOM 4670 C CA . ASN B 1 263 ? 6.715 -9.43 -8.43 1 95.5 263 ASN B CA 1
ATOM 4671 C C . ASN B 1 263 ? 7.148 -9.797 -9.844 1 95.5 263 ASN B C 1
ATOM 4673 O O . ASN B 1 263 ? 6.426 -10.492 -10.562 1 95.5 263 ASN B O 1
ATOM 4677 N N . LEU B 1 264 ? 8.312 -9.305 -10.195 1 97.44 264 LEU B N 1
ATOM 4678 C CA . LEU B 1 264 ? 8.875 -9.656 -11.5 1 97.44 264 LEU B CA 1
ATOM 4679 C C . LEU B 1 264 ? 9.109 -11.156 -11.594 1 97.44 264 LEU B C 1
ATOM 4681 O O . LEU B 1 264 ? 8.727 -11.789 -12.586 1 97.44 264 LEU B O 1
ATOM 4685 N N . ALA B 1 265 ? 9.719 -11.688 -10.547 1 98.62 265 ALA B N 1
ATOM 4686 C CA . ALA B 1 265 ? 10.023 -13.117 -10.523 1 98.62 265 ALA B CA 1
ATOM 4687 C C . ALA B 1 265 ? 8.75 -13.945 -10.625 1 98.62 265 ALA B C 1
ATOM 4689 O O . ALA B 1 265 ? 8.719 -14.969 -11.32 1 98.62 265 ALA B O 1
ATOM 4690 N N . ALA B 1 266 ? 7.73 -13.484 -9.93 1 97.12 266 ALA B N 1
ATOM 4691 C CA . ALA B 1 266 ? 6.449 -14.188 -9.961 1 97.12 266 ALA B CA 1
ATOM 4692 C C . ALA B 1 266 ? 5.848 -14.164 -11.367 1 97.12 266 ALA B C 1
ATOM 4694 O O . ALA B 1 266 ? 5.32 -15.172 -11.836 1 97.12 266 ALA B O 1
ATOM 4695 N N . GLY B 1 267 ? 5.902 -12.977 -11.992 1 97.62 267 GLY B N 1
ATOM 4696 C CA . GLY B 1 267 ? 5.461 -12.898 -13.375 1 97.62 267 GLY B CA 1
ATOM 4697 C C . GLY B 1 267 ? 6.184 -13.875 -14.289 1 97.62 267 GLY B C 1
ATOM 4698 O O . GLY B 1 267 ? 5.566 -14.508 -15.148 1 97.62 267 GLY B O 1
ATOM 4699 N N . ALA B 1 268 ? 7.422 -13.992 -14.086 1 98.44 268 ALA B N 1
ATOM 4700 C CA . ALA B 1 268 ? 8.25 -14.914 -14.859 1 98.44 268 ALA B CA 1
ATOM 4701 C C . ALA B 1 268 ? 7.863 -16.359 -14.586 1 98.44 268 ALA B C 1
ATOM 4703 O O . ALA B 1 268 ? 7.758 -17.172 -15.508 1 98.44 268 ALA B O 1
ATOM 4704 N N . LEU B 1 269 ? 7.684 -16.719 -13.336 1 97.44 269 LEU B N 1
ATOM 4705 C CA . LEU B 1 269 ? 7.324 -18.078 -12.953 1 97.44 269 LEU B CA 1
ATOM 4706 C C . LEU B 1 269 ? 5.98 -18.484 -13.555 1 97.44 269 LEU B C 1
ATOM 4708 O O . LEU B 1 269 ? 5.84 -19.578 -14.102 1 97.44 269 LEU B O 1
ATOM 4712 N N . LEU B 1 270 ? 5.047 -17.578 -13.453 1 95.38 270 LEU B N 1
ATOM 4713 C CA . LEU B 1 270 ? 3.719 -17.859 -13.992 1 95.38 270 LEU B CA 1
ATOM 4714 C C . LEU B 1 270 ? 3.764 -18 -15.508 1 95.38 270 LEU B C 1
ATOM 4716 O O . LEU B 1 270 ? 3.121 -18.891 -16.078 1 95.38 270 LEU B O 1
ATOM 4720 N N . ALA B 1 271 ? 4.52 -17.141 -16.109 1 94.5 271 ALA B N 1
ATOM 4721 C CA . ALA B 1 271 ? 4.703 -17.219 -17.547 1 94.5 271 ALA B CA 1
ATOM 4722 C C . ALA B 1 271 ? 5.371 -18.531 -17.953 1 94.5 271 ALA B C 1
ATOM 4724 O O . ALA B 1 271 ? 5.016 -19.125 -18.969 1 94.5 271 ALA B O 1
ATOM 4725 N N . SER B 1 272 ? 6.309 -18.984 -17.203 1 95.62 272 SER B N 1
ATOM 4726 C CA . SER B 1 272 ? 7.023 -20.219 -17.484 1 95.62 272 SER B CA 1
ATOM 4727 C C . SER B 1 272 ? 6.094 -21.438 -17.406 1 95.62 272 SER B C 1
ATOM 4729 O O . SER B 1 272 ? 6.207 -22.359 -18.219 1 95.62 272 SER B O 1
ATOM 4731 N N . GLN B 1 273 ? 5.227 -21.422 -16.469 1 91.5 273 GLN B N 1
ATOM 4732 C CA . GLN B 1 273 ? 4.254 -22.5 -16.328 1 91.5 273 GLN B CA 1
ATOM 4733 C C . GLN B 1 273 ? 3.389 -22.625 -17.578 1 91.5 273 GLN B C 1
ATOM 4735 O O . GLN B 1 273 ? 3.174 -23.719 -18.094 1 91.5 273 GLN B O 1
ATOM 4740 N N . ARG B 1 274 ? 2.986 -21.531 -18.031 1 89.62 274 ARG B N 1
ATOM 4741 C CA . ARG B 1 274 ? 2.117 -21.516 -19.203 1 89.62 274 ARG B CA 1
ATOM 4742 C C . ARG B 1 274 ? 2.883 -21.922 -20.453 1 89.62 274 ARG B C 1
ATOM 4744 O O . ARG B 1 274 ? 2.316 -22.531 -21.359 1 89.62 274 ARG B O 1
ATOM 4751 N N . ALA B 1 275 ? 4.16 -21.641 -20.438 1 92.62 275 ALA B N 1
ATOM 4752 C CA . ALA B 1 275 ? 5.008 -21.938 -21.594 1 92.62 275 ALA B CA 1
ATOM 4753 C C . ALA B 1 275 ? 5.52 -23.375 -21.531 1 92.62 275 ALA B C 1
ATOM 4755 O O . ALA B 1 275 ? 6.18 -23.844 -22.469 1 92.62 275 ALA B O 1
ATOM 4756 N N . GLY B 1 276 ? 5.285 -24.047 -20.438 1 92.88 276 GLY B N 1
ATOM 4757 C CA . GLY B 1 276 ? 5.73 -25.422 -20.297 1 92.88 276 GLY B CA 1
ATOM 4758 C C . GLY B 1 276 ? 7.195 -25.547 -19.922 1 92.88 276 GLY B C 1
ATOM 4759 O O . GLY B 1 276 ? 7.828 -26.578 -20.156 1 92.88 276 GLY B O 1
ATOM 4760 N N . LEU B 1 277 ? 7.762 -24.469 -19.406 1 95.62 277 LEU B N 1
ATOM 4761 C CA . LEU B 1 277 ? 9.141 -24.484 -18.938 1 95.62 277 LEU B CA 1
ATOM 4762 C C . LEU B 1 277 ? 9.234 -25.062 -17.531 1 95.62 277 LEU B C 1
ATOM 4764 O O . LEU B 1 277 ? 8.375 -24.781 -16.688 1 95.62 277 LEU B O 1
ATOM 4768 N N . SER B 1 278 ? 10.281 -25.828 -17.312 1 96.69 278 SER B N 1
ATOM 4769 C CA . SER B 1 278 ? 10.516 -26.406 -15.992 1 96.69 278 SER B CA 1
ATOM 4770 C C . SER B 1 278 ? 11.492 -25.562 -15.18 1 96.69 278 SER B C 1
ATOM 4772 O O . SER B 1 278 ? 12.648 -25.391 -15.578 1 96.69 278 SER B O 1
ATOM 4774 N N . ILE B 1 279 ? 11.086 -25.094 -14.133 1 97.94 279 ILE B N 1
ATOM 4775 C CA . ILE B 1 279 ? 11.914 -24.344 -13.203 1 97.94 279 ILE B CA 1
ATOM 4776 C C . ILE B 1 279 ? 12.211 -25.188 -11.969 1 97.94 279 ILE B C 1
ATOM 4778 O O . ILE B 1 279 ? 11.297 -25.719 -11.336 1 97.94 279 ILE B O 1
ATOM 4782 N N . PRO B 1 280 ? 13.477 -25.359 -11.617 1 98 280 PRO B N 1
ATOM 4783 C CA . PRO B 1 280 ? 14.672 -24.625 -12.062 1 98 280 PRO B CA 1
ATOM 4784 C C . PRO B 1 280 ? 15.438 -25.359 -13.156 1 98 280 PRO B C 1
ATOM 4786 O O . PRO B 1 280 ? 16.516 -24.922 -13.555 1 98 280 PRO B O 1
ATOM 4789 N N . GLN B 1 281 ? 14.938 -26.469 -13.625 1 97.88 281 GLN B N 1
ATOM 4790 C CA . GLN B 1 281 ? 15.695 -27.344 -14.516 1 97.88 281 GLN B CA 1
ATOM 4791 C C . GLN B 1 281 ? 16.109 -26.594 -15.789 1 97.88 281 GLN B C 1
ATOM 4793 O O . GLN B 1 281 ? 17.234 -26.719 -16.25 1 97.88 281 GLN B O 1
ATOM 4798 N N . ASP B 1 282 ? 15.172 -25.859 -16.359 1 97.5 282 ASP B N 1
ATOM 4799 C CA . ASP B 1 282 ? 15.469 -25.094 -17.578 1 97.5 282 ASP B CA 1
ATOM 4800 C C . ASP B 1 282 ? 16.156 -23.781 -17.25 1 97.5 282 ASP B C 1
ATOM 4802 O O . ASP B 1 282 ? 17.016 -23.312 -18.016 1 97.5 282 ASP B O 1
ATOM 4806 N N . CYS B 1 283 ? 15.75 -23.188 -16.156 1 98.31 283 CYS B N 1
ATOM 4807 C CA . CYS B 1 283 ? 16.266 -21.891 -15.734 1 98.31 283 CYS B CA 1
ATOM 4808 C C . CYS B 1 283 ? 15.867 -21.578 -14.297 1 98.31 283 CYS B C 1
ATOM 4810 O O . CYS B 1 283 ? 14.68 -21.531 -13.977 1 98.31 283 CYS B O 1
ATOM 4812 N N . ALA B 1 284 ? 16.875 -21.391 -13.461 1 98.81 284 ALA B N 1
ATOM 4813 C CA . ALA B 1 284 ? 16.562 -21 -12.086 1 98.81 284 ALA B CA 1
ATOM 4814 C C . ALA B 1 284 ? 16.016 -19.578 -12.023 1 98.81 284 ALA B C 1
ATOM 4816 O O . ALA B 1 284 ? 16.391 -18.719 -12.844 1 98.81 284 ALA B O 1
ATOM 4817 N N . VAL B 1 285 ? 15.109 -19.344 -11.102 1 98.88 285 VAL B N 1
ATOM 4818 C CA . VAL B 1 285 ? 14.484 -18.031 -10.914 1 98.88 285 VAL B CA 1
ATOM 4819 C C . VAL B 1 285 ? 14.648 -17.594 -9.461 1 98.88 285 VAL B C 1
ATOM 4821 O O . VAL B 1 285 ? 14.375 -18.359 -8.539 1 98.88 285 VAL B O 1
ATOM 4824 N N . MET B 1 286 ? 15.109 -16.406 -9.273 1 98.81 286 MET B N 1
ATOM 4825 C CA . MET B 1 286 ? 15.328 -15.82 -7.957 1 98.81 286 MET B CA 1
ATOM 4826 C C . MET B 1 286 ? 14.812 -14.383 -7.918 1 98.81 286 MET B C 1
ATOM 4828 O O . MET B 1 286 ? 14.844 -13.68 -8.93 1 98.81 286 MET B O 1
ATOM 4832 N N . GLY B 1 287 ? 14.266 -13.977 -6.75 1 98.75 287 GLY B N 1
ATOM 4833 C CA . GLY B 1 287 ? 13.781 -12.617 -6.605 1 98.75 287 GLY B CA 1
ATOM 4834 C C . GLY B 1 287 ? 14.344 -11.906 -5.387 1 98.75 287 GLY B C 1
ATOM 4835 O O . GLY B 1 287 ? 15.43 -12.25 -4.914 1 98.75 287 GLY B O 1
ATOM 4836 N N . PHE B 1 288 ? 13.703 -10.883 -4.969 1 98.75 288 PHE B N 1
ATOM 4837 C CA . PHE B 1 288 ? 14.023 -10.07 -3.801 1 98.75 288 PHE B CA 1
ATOM 4838 C C . PHE B 1 288 ? 12.758 -9.562 -3.123 1 98.75 288 PHE B C 1
ATOM 4840 O O . PHE B 1 288 ? 11.891 -8.984 -3.777 1 98.75 288 PHE B O 1
ATOM 4847 N N . GLY B 1 289 ? 12.648 -9.789 -1.83 1 97.44 289 GLY B N 1
ATOM 4848 C CA . GLY B 1 289 ? 11.547 -9.18 -1.097 1 97.44 289 GLY B CA 1
ATOM 4849 C C . GLY B 1 289 ? 10.867 -10.141 -0.135 1 97.44 289 GLY B C 1
ATOM 4850 O O . GLY B 1 289 ? 10.406 -9.734 0.931 1 97.44 289 GLY B O 1
ATOM 4851 N N . ASP B 1 290 ? 10.727 -11.367 -0.58 1 97.38 290 ASP B N 1
ATOM 4852 C CA . ASP B 1 290 ? 10.023 -12.438 0.134 1 97.38 290 ASP B CA 1
ATOM 4853 C C . ASP B 1 290 ? 8.555 -12.078 0.339 1 97.38 290 ASP B C 1
ATOM 4855 O O . ASP B 1 290 ? 8.062 -12.086 1.469 1 97.38 290 ASP B O 1
ATOM 4859 N N . TYR B 1 291 ? 7.91 -11.82 -0.783 1 94.06 291 TYR B N 1
ATOM 4860 C CA . TYR B 1 291 ? 6.492 -11.484 -0.748 1 94.06 291 TYR B CA 1
ATOM 4861 C C . TYR B 1 291 ? 5.656 -12.672 -0.282 1 94.06 291 TYR B C 1
ATOM 4863 O O . TYR B 1 291 ? 6.109 -13.812 -0.348 1 94.06 291 TYR B O 1
ATOM 4871 N N . ALA B 1 292 ? 4.43 -12.398 0.097 1 89.81 292 ALA B N 1
ATOM 4872 C CA . ALA B 1 292 ? 3.568 -13.383 0.745 1 89.81 292 ALA B CA 1
ATOM 4873 C C . ALA B 1 292 ? 3.34 -14.594 -0.16 1 89.81 292 ALA B C 1
ATOM 4875 O O . ALA B 1 292 ? 3.219 -15.727 0.321 1 89.81 292 ALA B O 1
ATOM 4876 N N . PHE B 1 293 ? 3.326 -14.406 -1.445 1 92.69 293 PHE B N 1
ATOM 4877 C CA . PHE B 1 293 ? 3.021 -15.484 -2.383 1 92.69 293 PHE B CA 1
ATOM 4878 C C . PHE B 1 293 ? 4.25 -16.344 -2.639 1 92.69 293 PHE B C 1
ATOM 4880 O O . PHE B 1 293 ? 4.145 -17.438 -3.193 1 92.69 293 PHE B O 1
ATOM 4887 N N . ALA B 1 294 ? 5.426 -15.867 -2.303 1 96.25 294 ALA B N 1
ATOM 4888 C CA . ALA B 1 294 ? 6.684 -16.484 -2.723 1 96.25 294 ALA B CA 1
ATOM 4889 C C . ALA B 1 294 ? 6.758 -17.938 -2.283 1 96.25 294 ALA B C 1
ATOM 4891 O O . ALA B 1 294 ? 7.133 -18.812 -3.07 1 96.25 294 ALA B O 1
ATOM 4892 N N . GLU B 1 295 ? 6.344 -18.219 -1.081 1 95.88 295 GLU B N 1
ATOM 4893 C CA . GLU B 1 295 ? 6.441 -19.562 -0.525 1 95.88 295 GLU B CA 1
ATOM 4894 C C . GLU B 1 295 ? 5.371 -20.484 -1.106 1 95.88 295 GLU B C 1
ATOM 4896 O O . GLU B 1 295 ? 5.531 -21.703 -1.113 1 95.88 295 GLU B O 1
ATOM 4901 N N . MET B 1 296 ? 4.355 -19.922 -1.687 1 94 296 MET B N 1
ATOM 4902 C CA . MET B 1 296 ? 3.205 -20.719 -2.111 1 94 296 MET B CA 1
ATOM 4903 C C . MET B 1 296 ? 3.275 -21.016 -3.605 1 94 296 MET B C 1
ATOM 4905 O O . MET B 1 296 ? 2.559 -21.875 -4.102 1 94 296 MET B O 1
ATOM 4909 N N . MET B 1 297 ? 4.082 -20.297 -4.297 1 95.12 297 MET B N 1
ATOM 4910 C CA . MET B 1 297 ? 4.203 -20.516 -5.734 1 95.12 297 MET B CA 1
ATOM 4911 C C . MET B 1 297 ? 4.711 -21.922 -6.031 1 95.12 297 MET B C 1
ATOM 4913 O O . MET B 1 297 ? 5.262 -22.594 -5.152 1 95.12 297 MET B O 1
ATOM 4917 N N . LEU B 1 298 ? 4.418 -22.375 -7.309 1 92.81 298 LEU B N 1
ATOM 4918 C CA . LEU B 1 298 ? 4.941 -23.656 -7.793 1 92.81 298 LEU B CA 1
ATOM 4919 C C . LEU B 1 298 ? 5.797 -23.453 -9.039 1 92.81 298 LEU B C 1
ATOM 4921 O O . LEU B 1 298 ? 5.27 -23.203 -10.125 1 92.81 298 LEU B O 1
ATOM 4925 N N . PRO B 1 299 ? 7.113 -23.688 -8.914 1 96.5 299 PRO B N 1
ATOM 4926 C CA . PRO B 1 299 ? 7.852 -23.938 -7.672 1 96.5 299 PRO B CA 1
ATOM 4927 C C . PRO B 1 299 ? 7.859 -22.719 -6.742 1 96.5 299 PRO B C 1
ATOM 4929 O O . PRO B 1 299 ? 7.637 -21.594 -7.188 1 96.5 299 PRO B O 1
ATOM 4932 N N . SER B 1 300 ? 8.047 -22.969 -5.391 1 97.94 300 SER B N 1
ATOM 4933 C CA . SER B 1 300 ? 8.211 -21.875 -4.449 1 97.94 300 SER B CA 1
ATOM 4934 C C . SER B 1 300 ? 9.445 -21.047 -4.785 1 97.94 300 SER B C 1
ATOM 4936 O O . SER B 1 300 ? 10.469 -21.578 -5.223 1 97.94 300 SER B O 1
ATOM 4938 N N . LEU B 1 301 ? 9.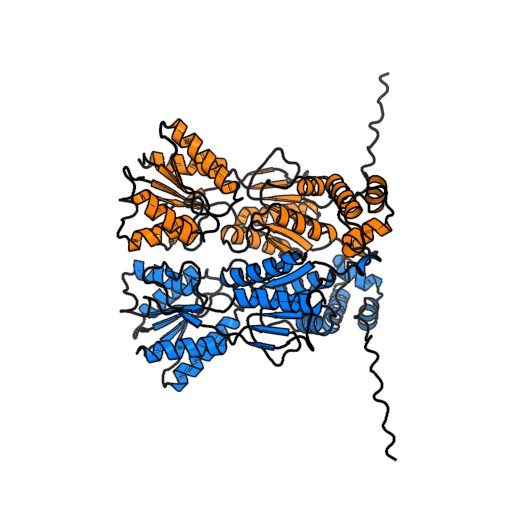359 -19.766 -4.543 1 98.5 301 LEU B N 1
ATOM 4939 C CA . LEU B 1 301 ? 10.305 -18.812 -5.109 1 98.5 301 LEU B CA 1
ATOM 4940 C C . LEU B 1 301 ? 11.477 -18.578 -4.164 1 98.5 301 LEU B C 1
ATOM 4942 O O . LEU B 1 301 ? 11.289 -18.141 -3.025 1 98.5 301 LEU B O 1
ATOM 4946 N N . THR B 1 302 ? 12.68 -18.891 -4.578 1 98.94 302 THR B N 1
ATOM 4947 C CA . THR B 1 302 ? 13.906 -18.453 -3.906 1 98.94 302 THR B CA 1
ATOM 4948 C C . THR B 1 302 ? 14.055 -16.938 -3.977 1 98.94 302 THR B C 1
ATOM 4950 O O . THR B 1 302 ? 13.852 -16.344 -5.035 1 98.94 302 THR B O 1
ATOM 4953 N N . THR B 1 303 ? 14.375 -16.328 -2.846 1 98.88 303 THR B N 1
ATOM 4954 C CA . THR B 1 303 ? 14.445 -14.875 -2.797 1 98.88 303 THR B CA 1
ATOM 4955 C C . THR B 1 303 ? 15.391 -14.422 -1.688 1 98.88 303 THR B C 1
ATOM 4957 O O . THR B 1 303 ? 16 -15.25 -1.01 1 98.88 303 THR B O 1
ATOM 4960 N N . ILE B 1 304 ? 15.688 -13.18 -1.646 1 98.88 304 ILE B N 1
ATOM 4961 C CA . ILE B 1 304 ? 16.391 -12.547 -0.536 1 98.88 304 ILE B CA 1
ATOM 4962 C C . ILE B 1 304 ? 15.414 -11.688 0.268 1 98.88 304 ILE B C 1
ATOM 4964 O O . ILE B 1 304 ? 14.719 -10.836 -0.294 1 98.88 304 ILE B O 1
ATOM 4968 N N . LYS B 1 305 ? 15.32 -11.961 1.508 1 98.69 305 LYS B N 1
ATOM 4969 C CA . LYS B 1 305 ? 14.383 -11.289 2.408 1 98.69 305 LYS B CA 1
ATOM 4970 C C . LYS B 1 305 ? 15.047 -10.094 3.094 1 98.69 305 LYS B C 1
ATOM 4972 O O . LYS B 1 305 ? 16 -10.258 3.848 1 98.69 305 LYS B O 1
ATOM 4977 N N . PRO B 1 306 ? 14.562 -8.852 2.799 1 98.25 306 PRO B N 1
ATOM 4978 C CA . PRO B 1 306 ? 15.023 -7.711 3.594 1 98.25 306 PRO B CA 1
ATOM 4979 C C . PRO B 1 306 ? 14.43 -7.695 5 1 98.25 306 PRO B C 1
ATOM 4981 O O . PRO B 1 306 ? 13.375 -8.297 5.238 1 98.25 306 PRO B O 1
ATOM 4984 N N . PRO B 1 307 ? 15.094 -7.059 5.941 1 98.31 307 PRO B N 1
ATOM 4985 C CA . PRO B 1 307 ? 14.562 -6.949 7.301 1 98.31 307 PRO B CA 1
ATOM 4986 C C . PRO B 1 307 ? 13.531 -5.828 7.445 1 98.31 307 PRO B C 1
ATOM 4988 O O . PRO B 1 307 ? 13.68 -4.957 8.305 1 98.31 307 PRO B O 1
ATOM 4991 N N . ALA B 1 308 ? 12.492 -5.871 6.723 1 96.75 308 ALA B N 1
ATOM 4992 C CA . ALA B 1 308 ? 11.539 -4.777 6.539 1 96.75 308 ALA B CA 1
ATOM 4993 C C . ALA B 1 308 ? 10.828 -4.445 7.848 1 96.75 308 ALA B C 1
ATOM 4995 O O . ALA B 1 308 ? 10.727 -3.275 8.227 1 96.75 308 ALA B O 1
ATOM 4996 N N . LEU B 1 309 ? 10.312 -5.469 8.539 1 96.56 309 LEU B N 1
ATOM 4997 C CA . LEU B 1 309 ? 9.633 -5.246 9.812 1 96.56 309 LEU B CA 1
ATOM 4998 C C . LEU B 1 309 ? 10.586 -4.625 10.836 1 96.56 309 LEU B C 1
ATOM 5000 O O . LEU B 1 309 ? 10.211 -3.688 11.539 1 96.56 309 LEU B O 1
ATOM 5004 N N . GLN B 1 310 ? 11.719 -5.16 10.883 1 98.38 310 GLN B N 1
ATOM 5005 C CA . GLN B 1 310 ? 12.727 -4.652 11.812 1 98.38 310 GLN B CA 1
ATOM 5006 C C . GLN B 1 310 ? 13.062 -3.193 11.516 1 98.38 310 GLN B C 1
ATOM 5008 O O . GLN B 1 310 ? 13.266 -2.398 12.43 1 98.38 310 GLN B O 1
ATOM 5013 N N . ILE B 1 311 ? 13.164 -2.867 10.258 1 98.5 311 ILE B N 1
ATOM 5014 C CA . ILE B 1 311 ? 13.414 -1.485 9.867 1 98.5 311 ILE B CA 1
ATOM 5015 C C . ILE B 1 311 ? 12.32 -0.582 10.43 1 98.5 311 ILE B C 1
ATOM 5017 O O . ILE B 1 311 ? 12.609 0.469 11.008 1 98.5 311 ILE B O 1
ATOM 5021 N N . GLY B 1 312 ? 11.07 -0.978 10.258 1 98.12 312 GLY B N 1
ATOM 5022 C CA . GLY B 1 312 ? 9.961 -0.192 10.766 1 98.12 312 GLY B CA 1
ATOM 5023 C C . GLY B 1 312 ? 10.008 0.021 12.266 1 98.12 312 GLY B C 1
ATOM 5024 O O . GLY B 1 312 ? 9.891 1.151 12.742 1 98.12 312 GLY B O 1
ATOM 5025 N N . VAL B 1 313 ? 10.234 -0.999 12.984 1 98.19 313 VAL B N 1
ATOM 5026 C CA . VAL B 1 313 ? 10.273 -0.953 14.438 1 98.19 313 VAL B CA 1
ATOM 5027 C C . VAL B 1 313 ? 11.43 -0.075 14.898 1 98.19 313 VAL B C 1
ATOM 5029 O O . VAL B 1 313 ? 11.266 0.786 15.766 1 98.19 313 VAL B O 1
ATOM 5032 N N . MET B 1 314 ? 12.555 -0.281 14.297 1 98.38 314 MET B N 1
ATOM 5033 C CA . MET B 1 314 ? 13.742 0.472 14.688 1 98.38 314 MET B CA 1
ATOM 5034 C C . MET B 1 314 ? 13.578 1.951 14.352 1 98.38 314 MET B C 1
ATOM 5036 O O . MET B 1 314 ? 13.992 2.816 15.125 1 98.38 314 MET B O 1
ATOM 5040 N N . ALA B 1 315 ? 13.031 2.238 13.188 1 98.56 315 ALA B N 1
ATOM 5041 C CA . ALA B 1 315 ? 12.797 3.631 12.812 1 98.56 315 ALA B CA 1
ATOM 5042 C C . ALA B 1 315 ? 11.883 4.324 13.828 1 98.56 315 ALA B C 1
ATOM 5044 O O . ALA B 1 315 ? 12.18 5.438 14.266 1 98.56 315 ALA B O 1
ATOM 5045 N N . ALA B 1 316 ? 10.789 3.654 14.172 1 98.25 316 ALA B N 1
ATOM 5046 C CA . ALA B 1 316 ? 9.875 4.215 15.164 1 98.25 316 ALA B CA 1
ATOM 5047 C C . ALA B 1 316 ? 10.578 4.422 16.5 1 98.25 316 ALA B C 1
ATOM 5049 O O . ALA B 1 316 ? 10.391 5.449 17.156 1 98.25 316 ALA B O 1
ATOM 5050 N N . THR B 1 317 ? 11.375 3.457 16.875 1 97.81 317 THR B N 1
ATOM 5051 C CA . THR B 1 317 ? 12.117 3.531 18.125 1 97.81 317 THR B CA 1
ATOM 5052 C C . THR B 1 317 ? 13.047 4.738 18.141 1 97.81 317 THR B C 1
ATOM 5054 O O . THR B 1 317 ? 13.094 5.492 19.109 1 97.81 317 THR B O 1
ATOM 5057 N N . ARG B 1 318 ? 13.75 4.938 17.062 1 97.88 318 ARG B N 1
ATOM 5058 C CA . ARG B 1 318 ? 14.656 6.074 16.969 1 97.88 318 ARG B CA 1
ATOM 5059 C C . ARG B 1 318 ? 13.891 7.391 17 1 97.88 318 ARG B C 1
ATOM 5061 O O . ARG B 1 318 ? 14.367 8.383 17.562 1 97.88 318 ARG B O 1
ATOM 5068 N N . VAL B 1 319 ? 12.75 7.426 16.344 1 97.12 319 VAL B N 1
ATOM 5069 C CA . VAL B 1 319 ? 11.898 8.609 16.391 1 97.12 319 VAL B CA 1
ATOM 5070 C C . VAL B 1 319 ? 11.53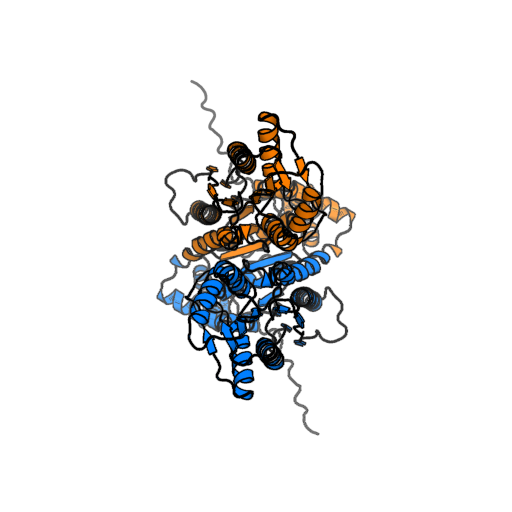1 8.914 17.844 1 97.12 319 VAL B C 1
ATOM 5072 O O . VAL B 1 319 ? 11.719 10.039 18.312 1 97.12 319 VAL B O 1
ATOM 5075 N N . LEU B 1 320 ? 11.062 7.918 18.547 1 96.44 320 LEU B N 1
ATOM 5076 C CA . LEU B 1 320 ? 10.609 8.094 19.906 1 96.44 320 LEU B CA 1
ATOM 5077 C C . LEU B 1 320 ? 11.758 8.508 20.828 1 96.44 320 LEU B C 1
ATOM 5079 O O . LEU B 1 320 ? 11.578 9.336 21.719 1 96.44 320 LEU B O 1
ATOM 5083 N N . GLU B 1 321 ? 12.883 7.973 20.578 1 96.56 321 GLU B N 1
ATOM 5084 C CA . GLU B 1 321 ? 14.078 8.383 21.312 1 96.56 321 GLU B CA 1
ATOM 5085 C C . GLU B 1 321 ? 14.422 9.844 21.031 1 96.56 321 GLU B C 1
ATOM 5087 O O . GLU B 1 321 ? 14.727 10.602 21.953 1 96.56 321 GLU B O 1
ATOM 5092 N N . SER B 1 322 ? 14.398 10.164 19.797 1 95.25 322 SER B N 1
ATOM 5093 C CA . SER B 1 322 ? 14.727 11.523 19.391 1 95.25 322 SER B CA 1
ATOM 5094 C C . SER B 1 322 ? 13.773 12.539 20.016 1 95.25 322 SER B C 1
ATOM 5096 O O . SER B 1 322 ? 14.148 13.688 20.25 1 95.25 322 SER B O 1
ATOM 5098 N N . LEU B 1 323 ? 12.586 12.078 20.281 1 92.12 323 LEU B N 1
ATOM 5099 C CA . LEU B 1 323 ? 11.562 12.969 20.828 1 92.12 323 LEU B CA 1
ATOM 5100 C C . LEU B 1 323 ? 11.547 12.93 22.344 1 92.12 323 LEU B C 1
ATOM 5102 O O . LEU B 1 323 ? 10.758 13.625 22.984 1 92.12 323 LEU B O 1
ATOM 5106 N N . GLY B 1 324 ? 12.352 12.062 22.906 1 91 324 GLY B N 1
ATOM 5107 C CA . GLY B 1 324 ? 12.461 11.969 24.359 1 91 324 GLY B CA 1
ATOM 5108 C C . GLY B 1 324 ? 11.359 11.125 24.984 1 91 324 GLY B C 1
ATOM 5109 O O . GLY B 1 324 ? 11.164 11.156 26.188 1 91 324 GLY B O 1
ATOM 5110 N N . VAL B 1 325 ? 10.641 10.438 24.156 1 90.44 325 VAL B N 1
ATOM 5111 C CA . VAL B 1 325 ? 9.57 9.578 24.641 1 90.44 325 VAL B CA 1
ATOM 5112 C C . VAL B 1 325 ? 10.164 8.305 25.234 1 90.44 325 VAL B C 1
ATOM 5114 O O . VAL B 1 325 ? 9.695 7.82 26.281 1 90.44 325 VAL B O 1
ATOM 5117 N N . LEU B 1 326 ? 11.141 7.762 24.578 1 92.88 326 LEU B N 1
ATOM 5118 C CA . LEU B 1 326 ? 11.891 6.617 25.094 1 92.88 326 LEU B CA 1
ATOM 5119 C C . LEU B 1 326 ? 13.242 7.055 25.656 1 92.88 326 LEU B C 1
ATOM 5121 O O . LEU B 1 326 ? 13.898 7.93 25.078 1 92.88 326 LEU B O 1
ATOM 5125 N N . PRO B 1 327 ? 13.578 6.449 26.703 1 91.06 327 PRO B N 1
ATOM 5126 C CA . PRO B 1 327 ? 14.875 6.801 27.281 1 91.06 327 PRO B CA 1
ATOM 5127 C C . PRO B 1 327 ? 16.047 6.336 26.422 1 91.06 327 PRO B C 1
ATOM 5129 O O . PRO B 1 327 ? 15.953 5.305 25.75 1 91.06 327 PRO B O 1
ATOM 5132 N N . VAL B 1 328 ? 17 7.195 26.406 1 89.38 328 VAL B N 1
ATOM 5133 C CA . VAL B 1 328 ? 18.219 6.859 25.688 1 89.38 328 VAL B CA 1
ATOM 5134 C C . VAL B 1 328 ? 19.422 6.941 26.641 1 89.38 328 VAL B C 1
ATOM 5136 O O . VAL B 1 328 ? 19.562 7.922 27.375 1 89.38 328 VAL B O 1
ATOM 5139 N N . GLU B 1 329 ? 20.109 5.746 26.734 1 86.38 329 GLU B N 1
ATOM 5140 C CA . GLU B 1 329 ? 21.375 5.809 27.453 1 86.38 329 GLU B CA 1
ATOM 5141 C C . GLU B 1 329 ? 22.484 6.355 26.562 1 86.38 329 GLU B C 1
ATOM 5143 O O . GLU B 1 329 ? 22.922 5.695 25.625 1 86.38 329 GLU B O 1
ATOM 5148 N N . GLY B 1 330 ? 22.891 7.59 26.734 1 88.5 330 GLY B N 1
ATOM 5149 C CA . GLY B 1 330 ? 23.906 8.195 25.891 1 88.5 330 GLY B CA 1
ATOM 5150 C C . GLY B 1 330 ? 23.344 8.891 24.672 1 88.5 330 GLY B C 1
ATOM 5151 O O . GLY B 1 330 ? 22.391 9.672 24.781 1 88.5 330 GLY B O 1
ATOM 5152 N N . GLU B 1 331 ? 24.031 8.609 23.516 1 91.25 331 GLU B N 1
ATOM 5153 C CA . GLU B 1 331 ? 23.594 9.242 22.266 1 91.25 331 GLU B CA 1
ATOM 5154 C C . GLU B 1 331 ? 22.703 8.297 21.453 1 91.25 331 GLU B C 1
ATOM 5156 O O . GLU B 1 331 ? 22.812 7.078 21.578 1 91.25 331 GLU B O 1
ATOM 5161 N N . ILE B 1 332 ? 21.844 8.906 20.766 1 93.44 332 ILE B N 1
ATOM 5162 C CA . ILE B 1 332 ? 21 8.125 19.859 1 93.44 332 ILE B CA 1
ATOM 5163 C C . ILE B 1 332 ? 21.859 7.453 18.797 1 93.44 332 ILE B C 1
ATOM 5165 O O . ILE B 1 332 ? 22.734 8.086 18.203 1 93.44 332 ILE B O 1
ATOM 5169 N N . GLN B 1 333 ? 21.641 6.176 18.609 1 95.19 333 GLN B N 1
ATOM 5170 C CA . GLN B 1 333 ? 22.391 5.453 17.578 1 95.19 333 GLN B CA 1
ATOM 5171 C C . GLN B 1 333 ? 22.016 5.934 16.188 1 95.19 333 GLN B C 1
ATOM 5173 O O . GLN B 1 333 ? 20.906 5.656 15.703 1 95.19 333 GLN B O 1
ATOM 5178 N N . ARG B 1 334 ? 22.938 6.543 15.547 1 96.38 334 ARG B N 1
ATOM 5179 C CA . ARG B 1 334 ? 22.672 7.125 14.234 1 96.38 334 ARG B CA 1
ATOM 5180 C C . ARG B 1 334 ? 22.703 6.059 13.148 1 96.38 334 ARG B C 1
ATOM 5182 O O . ARG B 1 334 ? 21.859 6.062 12.242 1 96.38 334 ARG B O 1
ATOM 5189 N N . LEU B 1 335 ? 23.703 5.191 13.25 1 97.88 335 LEU B N 1
ATOM 5190 C CA . LEU B 1 335 ? 23.922 4.176 12.219 1 97.88 335 LEU B CA 1
ATOM 5191 C C . LEU B 1 335 ? 23.359 2.826 12.664 1 97.88 335 LEU B C 1
ATOM 5193 O O . LEU B 1 335 ? 23.797 2.271 13.672 1 97.88 335 LEU B O 1
ATOM 5197 N N . ASN B 1 336 ? 22.359 2.279 11.953 1 98.12 336 ASN B N 1
ATOM 5198 C CA . ASN B 1 336 ? 21.719 0.994 12.211 1 98.12 336 ASN B CA 1
ATOM 5199 C C . ASN B 1 336 ? 21.75 0.098 10.977 1 98.12 336 ASN B C 1
ATOM 5201 O O . ASN B 1 336 ? 20.797 0.077 10.195 1 98.12 336 ASN B O 1
ATOM 5205 N N . LEU B 1 337 ? 22.844 -0.635 10.859 1 98.31 337 LEU B N 1
ATOM 5206 C CA . LEU B 1 337 ? 23.016 -1.536 9.719 1 98.31 337 LEU B CA 1
ATOM 5207 C C . LEU B 1 337 ? 22.375 -2.889 10 1 98.31 337 LEU B C 1
ATOM 5209 O O . LEU B 1 337 ? 22.672 -3.525 11.016 1 98.31 337 LEU B O 1
ATOM 5213 N N . LEU B 1 338 ? 21.469 -3.277 9.172 1 98.38 338 LEU B N 1
ATOM 5214 C CA . LEU B 1 338 ? 20.781 -4.559 9.273 1 98.38 338 LEU B CA 1
ATOM 5215 C C . LEU B 1 338 ? 21.188 -5.48 8.117 1 98.38 338 LEU B C 1
ATOM 5217 O O . LEU B 1 338 ? 21.984 -5.094 7.262 1 98.38 338 LEU B O 1
ATOM 5221 N N . GLU B 1 339 ? 20.688 -6.719 8.203 1 97.5 339 GLU B N 1
ATOM 5222 C CA . GLU B 1 339 ? 21.109 -7.699 7.211 1 97.5 339 GLU B CA 1
ATOM 5223 C C . GLU B 1 339 ? 19.922 -8.344 6.516 1 97.5 339 GLU B C 1
ATOM 5225 O O . GLU B 1 339 ? 18.891 -8.602 7.145 1 97.5 339 GLU B O 1
ATOM 5230 N N . CYS B 1 340 ? 20.125 -8.562 5.203 1 98.44 340 CYS B N 1
ATOM 5231 C CA . CYS B 1 340 ? 19.188 -9.375 4.438 1 98.44 340 CYS B CA 1
ATOM 5232 C C . CYS B 1 340 ? 19.516 -10.859 4.566 1 98.44 340 CYS B C 1
ATOM 5234 O O . CYS B 1 340 ? 20.625 -11.219 4.957 1 98.44 340 CYS B O 1
ATOM 5236 N N . SER B 1 341 ? 18.516 -11.68 4.309 1 98.56 341 SER B N 1
ATOM 5237 C CA . SER B 1 341 ? 18.734 -13.117 4.406 1 98.56 341 SER B CA 1
ATOM 5238 C C . SER B 1 341 ? 18.312 -13.828 3.129 1 98.56 341 SER B C 1
ATOM 5240 O O . SER B 1 341 ? 17.281 -13.5 2.543 1 98.56 341 SER B O 1
ATOM 5242 N N . LEU B 1 342 ? 19.141 -14.781 2.717 1 98.75 342 LEU B N 1
ATOM 5243 C CA . LEU B 1 342 ? 18.781 -15.648 1.599 1 98.75 342 LEU B CA 1
ATOM 5244 C C . LEU B 1 342 ? 17.75 -16.672 2.018 1 98.75 342 LEU B C 1
ATOM 5246 O O . LEU B 1 342 ? 17.906 -17.344 3.041 1 98.75 342 LEU B O 1
ATOM 5250 N N . VAL B 1 343 ? 16.641 -16.766 1.314 1 98.81 343 VAL B N 1
ATOM 5251 C CA . VAL B 1 343 ? 15.602 -17.766 1.531 1 98.81 343 VAL B CA 1
ATOM 5252 C C . VAL B 1 343 ? 15.562 -18.719 0.344 1 98.81 343 VAL B C 1
ATOM 5254 O O . VAL B 1 343 ? 14.93 -18.438 -0.674 1 98.81 343 VAL B O 1
ATOM 5257 N N . GLU B 1 344 ? 16.156 -19.828 0.537 1 98.75 344 GLU B N 1
ATOM 5258 C CA . GLU B 1 344 ? 16.25 -20.828 -0.517 1 98.75 344 GLU B CA 1
ATOM 5259 C C . GLU B 1 344 ? 14.961 -21.656 -0.594 1 98.75 344 GLU B C 1
ATOM 5261 O O . GLU B 1 344 ? 14.469 -22.156 0.423 1 98.75 344 GLU B O 1
ATOM 5266 N N . ARG B 1 345 ? 14.406 -21.734 -1.872 1 98.56 345 ARG B N 1
ATOM 5267 C CA . ARG B 1 345 ? 13.219 -22.562 -2.096 1 98.56 345 ARG B CA 1
ATOM 5268 C C . ARG B 1 345 ? 13.352 -23.375 -3.377 1 98.56 345 ARG B C 1
ATOM 5270 O O . ARG B 1 345 ? 14.461 -23.672 -3.814 1 98.56 345 ARG B O 1
ATOM 5277 N N . GLU B 1 346 ? 12.203 -23.734 -3.996 1 98.44 346 GLU B N 1
ATOM 5278 C CA . GLU B 1 346 ? 12.195 -24.75 -5.051 1 98.44 346 GLU B CA 1
ATOM 5279 C C . GLU B 1 346 ? 12.656 -24.156 -6.379 1 98.44 346 GLU B C 1
ATOM 5281 O O . GLU B 1 346 ? 13.047 -24.906 -7.289 1 98.44 346 GLU B O 1
ATOM 5286 N N . SER B 1 347 ? 12.711 -22.875 -6.535 1 98.75 347 SER B N 1
ATOM 5287 C CA . SER B 1 347 ? 12.898 -22.266 -7.852 1 98.75 347 SER B CA 1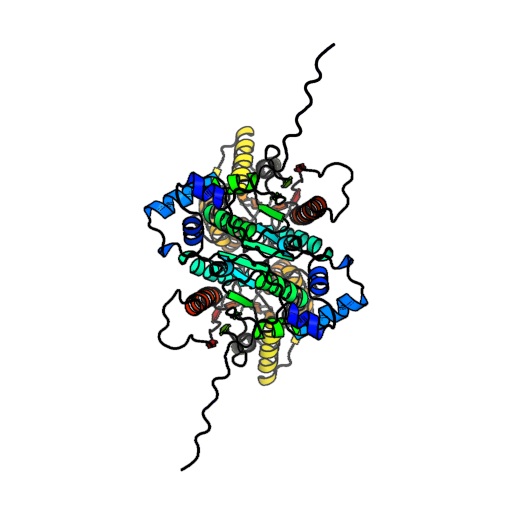
ATOM 5288 C C . SER B 1 347 ? 14.375 -22.188 -8.219 1 98.75 347 SER B C 1
ATOM 5290 O O . SER B 1 347 ? 14.734 -21.672 -9.281 1 98.75 347 SER B O 1
ATOM 5292 N N . THR B 1 348 ? 15.312 -22.625 -7.348 1 98.44 348 THR B N 1
ATOM 5293 C CA . THR B 1 348 ? 16.734 -22.703 -7.652 1 98.44 348 THR B CA 1
ATOM 5294 C C . THR B 1 348 ? 17.312 -24.062 -7.234 1 98.44 348 THR B C 1
ATOM 5296 O O . THR B 1 348 ? 16.703 -24.781 -6.438 1 98.44 348 THR B O 1
#

Sequence (696 aa):
MADEKPLIRKRRGAGRVTITAVARQAGVSAITVSRYFNQPEQVSSELRERIASTVSALGYVPNLVAGGLASARSRVVAMVIPNISGPIFANTIQGFSDTLSRHGFQLLLASSYFSAEQEESAVRAFLGWSPAALVLTSRFHSPATENMIEQTDVPVIETWDHQPDRSPIQIGFSHYDVGVMAARYLHDQGYRRIAFVQNSIAGDFSALERRDGYAATVEGLGITPWVFVPDADRAPFEAGKQAMDTLMNQAPRPDAIFFANDNLAAGALLASQRAGLSIPQDCAVMGFGDYAFAEMMLPSLTTIKPPALQIGVMAATRVLESLGVLPVEGEIQRLNLLECSLVERESTMADEKPLIRKRRGAGRVTITAVARQAGVSAITVSRYFNQPEQVSSELRERIASTVSALGYVPNLVAGGLASARSRVVAMVIPNISGPIFANTIQGFSDTLSRHGFQLLLASSYFSAEQEESAVRAFLGWSPAALVLTSRFHSPATENMIEQTDVPVIETWDHQPDRSPIQIGFSHYDVGVMAARYLHDQGYRRIAFVQNSIAGDFSALERRDGYAATVEGLGITPWVFVPDADRAPFEAGKQAMDTLMNQAPRPDAIFFANDNLAAGALLASQRAGLSIPQDCAVMGFGDYAFAEMMLPSLTTIKPPALQIGVMAATRVLESLGVLPVEGEIQRLNLLECSLVEREST

Solvent-accessible surface area (backbone atoms only — not comparable to full-atom values): 35457 Å² total; per-residue (Å²): 135,80,80,74,71,74,78,71,72,69,72,78,73,72,68,68,65,40,65,60,52,45,11,60,73,50,72,50,51,48,65,54,52,50,32,48,76,50,40,42,88,80,41,56,69,69,57,47,51,46,43,50,51,39,31,37,70,59,25,50,52,69,65,44,38,43,28,90,63,53,74,37,68,42,51,33,33,38,36,43,38,47,50,55,54,43,57,76,45,35,43,20,52,48,31,21,43,55,53,31,43,77,72,69,32,41,64,38,35,30,61,22,67,45,31,49,66,43,38,38,52,47,50,45,55,46,53,15,59,49,38,49,27,41,35,38,56,41,80,82,63,39,71,46,42,49,33,33,63,70,58,46,88,50,53,45,37,28,29,64,45,49,49,87,88,49,86,51,31,23,31,18,25,56,42,35,55,51,13,31,51,52,37,50,52,46,41,74,75,66,45,75,39,54,32,37,35,49,61,22,53,75,62,54,55,62,42,48,32,20,47,51,20,24,37,56,42,33,45,74,71,75,30,78,67,38,80,44,72,38,60,76,75,36,55,48,39,58,26,16,27,51,46,44,56,55,46,65,70,39,87,81,50,48,40,24,37,42,24,50,26,37,52,25,32,47,19,22,50,39,46,29,56,75,71,68,52,52,56,31,81,61,32,18,43,29,25,28,50,60,50,89,59,30,74,51,39,88,53,19,45,15,24,32,29,60,52,36,41,57,44,12,36,50,51,32,49,51,50,34,35,75,71,63,74,37,90,68,87,78,72,80,80,42,76,42,83,53,68,67,43,81,42,87,43,51,12,90,134,80,80,74,73,75,80,73,71,71,72,79,74,72,69,68,65,39,65,59,53,46,10,60,73,51,72,50,51,49,66,56,51,49,33,48,76,51,40,43,86,80,41,55,71,69,55,46,51,46,42,48,51,40,31,38,72,58,26,51,52,68,64,44,39,42,28,91,62,50,74,36,66,42,50,34,34,38,34,44,38,48,49,56,54,43,59,74,47,34,44,20,52,47,30,22,43,54,54,30,42,77,71,68,32,42,64,37,33,30,61,22,66,44,32,49,67,44,38,37,53,47,50,45,53,46,54,14,58,50,38,50,26,41,36,39,58,41,80,83,62,39,71,45,41,48,32,32,64,71,57,46,87,50,54,46,37,28,26,62,43,50,48,87,88,49,86,52,32,23,32,19,26,58,42,35,54,52,12,32,51,52,40,50,51,46,42,74,74,65,45,76,38,55,31,36,34,50,61,21,54,75,62,52,54,61,44,50,32,19,47,50,21,24,36,54,44,33,45,74,71,74,32,80,68,38,79,47,73,36,59,76,74,36,55,48,40,57,27,15,26,49,46,42,56,54,45,66,71,40,88,80,51,48,41,25,38,41,25,52,26,36,53,26,33,48,18,23,49,39,44,30,56,77,70,68,52,51,57,29,82,62,32,18,44,27,24,28,50,59,48,89,58,29,74,52,38,88,54,17,45,16,23,33,30,60,52,36,40,58,42,12,38,50,51,32,49,50,50,34,35,75,70,62,75,37,89,67,87,79,73,81,81,42,76,43,82,52,68,67,41,80,43,85,41,52,11,91

Foldseek 3Di:
DPPPPPPPPPPPCPDQCDLCNLCVQLVHDSVLLVCLVVPVVVPDPVSNVSSVVSCLVQLHAAQPPPDPCVVVAALEEEEEEADPPDCLQVLLQVLQQVLSVVLPHHYDYDHQVLPLVSVLVRLSVVVSHPHQAYEYEEDDHDSSVVSNCVRDPRQYEYEQDFDPVDDHFYYHAQLLVLLLVVLVVCVVVPFQQEAEEAAQEPNPVSLVSSLNSVQVNSVVVVGHYHYHYFHHPPDLLVSLLVVLVVQLPDVPHGLEYEYSAVSSLNSNLVNCVVVVHDANRRHFTEHERPDPCQCVDVQRHWYKHTPSNVRNNVVNVLSCCVSVNDDDDPDRRRGHYDDIGTDDTRRD/DPPPPPPPPPPPCPDQCDLCNLCVQLVHDSVLLVCLVVPVVVPDPVSNVSSVVSCLVQLHAAQPPPDPCVVVAALEEEEEEADPPDCLQVLLQVLQQVLSVVLPHHYDYDHQVLPLVSVLVRLSVVVSHPHQAYEYEEDDHDSSVVSNCVRDPRQYEYEQDFDPVDDHFYYHAQLLVLLLVVLVVCVVVPFQQEAEEAAQEPNPVSLVSSLNSVQVNSVVVVGHYHYHYFHHPPDLLVSLLVCLVVQLPDPPHGLEYEYSAVSSLNSNLVNCVVVVHDANRRHFTEHERPDPCQCVDVQRHWYKHTPSNVRNNVVSVLSCCVSVNDDDDPDRRRGHYDDIGTDDTRRD

Nearest PDB structures (foldseek):
  3kjx-assembly2_C  TM=8.034E-01  e=2.395E-24  Ruegeria pomeroyi
  3oqo-assembly1_C  TM=7.653E-01  e=2.723E-23  Bacillus subtilis
  1rzr-assembly1_G  TM=7.610E-01  e=7.535E-23  Priestia megaterium
  2nzu-assembly1_G-2  TM=8.914E-01  e=1.047E-19  Priestia megaterium
  1zvv-assembly2_B  TM=7.604E-01  e=2.973E-21  Bacillus subtilis

InterPro domains:
  IPR000843 LacI-type HTH domain [PF00356] (18-63)
  IPR000843 LacI-type HTH domain [PS50932] (17-71)
  IPR000843 LacI-type HTH domain [SM00354] (16-86)
  IPR000843 LacI-type HTH domain [cd01392] (22-71)
  IPR010982 Lambda repressor-like, DNA-binding domain superfamily [G3DSA:1.10.260.40] (10-73)
  IPR010982 Lambda repressor-like, DNA-binding domain superfamily [SSF47413] (16-74)
  IPR028082 Periplasmic binding protein-like I [SSF53822] (73-322)
  IPR046335 Transcriptional regulator LacI/GalR-like, sensor domain [PF13377] (183-348)

Radius of gyration: 27.61 Å; Cα contacts (8 Å, |Δi|>4): 1449; chains: 2; bounding box: 103×76×64 Å

Organism: NCBI:txid629263

Secondary structure (DSSP, 8-state):
-----------S------HHHHHHHHTS-HHHHHHHHH-GGGS-HHHHHHHHHHHHHHT-------SGGGGS---EEEEEES-SSSGGGHHHHHHHHHHHHTTT-EEEEEE-TT-HHHHHHHHHHHHHT--SEEEEESS---HHHHHHHHH--S-EEEEEE--TTSSSEEEEE-HHHHHHHHHHHHHHTT--SEEEE--SSTT-HHHHHHHHHHHHHHHHTTPPPEEE-PPTT--HHHHHHHHHHHHHTSSSPPSEEEESSHHHHHHHHHHHHHHT--TTTT-EEE-SS--TTTTTSSSPPBEEE--HHHHHHHHHHHHHHHTTSS--SSS---EEE---EEE--TT-/-----------S------HHHHHHHHTS-HHHHHHHHH-GGGS-HHHHHHHHHHHHHHT-------SGGGGS---EEEEEES-SSSGGGHHHHHHHHHHHHTTT-EEEEEE-TT-HHHHHHHHHHHHHT--SEEEEESS---HHHHHHHHH--S-EEEEEE--TTSSSEEEEE-HHHHHHHHHHHHHHTT--SEEEE--SSTT-HHHHHHHHHHHHHHHHTTPPPEEE-PPTT--HHHHHHHHHHHHHTSSSPPSEEEESSHHHHHHHHHHHHHHT--TTTT-EEE-SS--TTTTTSSSPPBEEE--HHHHHHHHHHHHHHHTTSS--SSS---EEE---EEE--TT-